Protein AF-0000000076750739 (afdb_homodimer)

Structure (mmCIF, N/CA/C/O backbone):
data_AF-0000000076750739-model_v1
#
loop_
_entity.id
_entity.type
_entity.pdbx_description
1 polymer 'Transcriptional regulator, TetR family'
#
loop_
_atom_site.group_PDB
_atom_site.id
_atom_site.type_symbol
_atom_site.label_atom_id
_atom_site.label_alt_id
_atom_site.label_comp_id
_atom_site.label_asym_id
_atom_site.label_entity_id
_atom_site.label_seq_id
_atom_site.pdbx_PDB_ins_code
_atom_site.Cartn_x
_atom_site.Cartn_y
_atom_site.Cartn_z
_atom_site.occupancy
_atom_site.B_iso_or_equiv
_atom_site.auth_seq_id
_atom_site.auth_comp_id
_atom_site.auth_asym_id
_atom_site.auth_atom_id
_atom_site.pdbx_PDB_model_num
ATOM 1 N N . MET A 1 1 ? -22.328 -43.344 -5.168 1 24.91 1 MET A N 1
ATOM 2 C CA . MET A 1 1 ? -21.188 -42.781 -4.43 1 24.91 1 MET A CA 1
ATOM 3 C C . MET A 1 1 ? -20.906 -41.344 -4.871 1 24.91 1 MET A C 1
ATOM 5 O O . MET A 1 1 ? -20.875 -41.062 -6.07 1 24.91 1 MET A O 1
ATOM 9 N N . ALA A 1 2 ? -21.406 -40.312 -4.336 1 34.69 2 ALA A N 1
ATOM 10 C CA . ALA A 1 2 ? -21.5 -39.062 -5.059 1 34.69 2 ALA A CA 1
ATOM 11 C C . ALA A 1 2 ? -20.156 -38.688 -5.66 1 34.69 2 ALA A C 1
ATOM 13 O O . ALA A 1 2 ? -19.109 -38.844 -5.02 1 34.69 2 ALA A O 1
ATOM 14 N N . ARG A 1 3 ? -19.938 -38.844 -6.922 1 34.31 3 ARG A N 1
ATOM 15 C CA . ARG A 1 3 ? -18.688 -38.625 -7.645 1 34.31 3 ARG A CA 1
ATOM 16 C C . ARG A 1 3 ? -17.922 -37.438 -7.051 1 34.31 3 ARG A C 1
ATOM 18 O O . ARG A 1 3 ? -18.5 -36.375 -6.812 1 34.31 3 ARG A O 1
ATOM 25 N N . TRP A 1 4 ? -17.047 -37.688 -6.215 1 34.38 4 TRP A N 1
ATOM 26 C CA . TRP A 1 4 ? -16.031 -36.812 -5.648 1 34.38 4 TRP A CA 1
ATOM 27 C C . TRP A 1 4 ? -15.805 -35.594 -6.555 1 34.38 4 TRP A C 1
ATOM 29 O O . TRP A 1 4 ? -15.406 -35.75 -7.711 1 34.38 4 TRP A O 1
ATOM 39 N N . GLN A 1 5 ? -16.672 -34.875 -7.055 1 44.75 5 GLN A N 1
ATOM 40 C CA . GLN A 1 5 ? -16.438 -33.781 -7.98 1 44.75 5 GLN A CA 1
ATOM 41 C C . GLN A 1 5 ? -15.484 -32.75 -7.387 1 44.75 5 GLN A C 1
ATOM 43 O O . GLN A 1 5 ? -15.82 -32.062 -6.406 1 44.75 5 GLN A O 1
ATOM 48 N N . PRO A 1 6 ? -14.133 -33 -7.203 1 53.78 6 PRO A N 1
ATOM 49 C CA . PRO A 1 6 ? -13.016 -32.438 -6.438 1 53.78 6 PRO A CA 1
ATOM 50 C C . PRO A 1 6 ? -13.133 -30.922 -6.254 1 53.78 6 PRO A C 1
ATOM 52 O O . PRO A 1 6 ? -12.984 -30.406 -5.137 1 53.78 6 PRO A O 1
ATOM 55 N N . ASP A 1 7 ? -12.664 -29.719 -7.16 1 78.75 7 ASP A N 1
ATOM 56 C CA . ASP A 1 7 ? -12.031 -28.422 -6.914 1 78.75 7 ASP A CA 1
ATOM 57 C C . ASP A 1 7 ? -13.07 -27.312 -6.824 1 78.75 7 ASP A C 1
ATOM 59 O O . ASP A 1 7 ? -13.258 -26.547 -7.781 1 78.75 7 ASP A O 1
ATOM 63 N N . ALA A 1 8 ? -14.172 -27.656 -5.949 1 90 8 ALA A N 1
ATOM 64 C CA . ALA A 1 8 ? -15.164 -26.625 -5.68 1 90 8 ALA A CA 1
ATOM 65 C C . ALA A 1 8 ? -14.539 -25.234 -5.762 1 90 8 ALA A C 1
ATOM 67 O O . ALA A 1 8 ? -15.141 -24.312 -6.312 1 90 8 ALA A O 1
ATOM 68 N N . HIS A 1 9 ? -13.5 -25.203 -5.277 1 89.88 9 HIS A N 1
ATOM 69 C CA . HIS A 1 9 ? -12.805 -23.922 -5.277 1 89.88 9 HIS A CA 1
ATOM 70 C C . HIS A 1 9 ? -12.562 -23.422 -6.699 1 89.88 9 HIS A C 1
ATOM 72 O O . HIS A 1 9 ? -12.906 -22.297 -7.027 1 89.88 9 HIS A O 1
ATOM 78 N N . ALA A 1 10 ? -12.078 -24.297 -7.48 1 88.94 10 ALA A N 1
ATOM 79 C CA . ALA A 1 10 ? -11.773 -23.938 -8.859 1 88.94 10 ALA A CA 1
ATOM 80 C C . ALA A 1 10 ? -13.047 -23.656 -9.656 1 88.94 10 ALA A C 1
ATOM 82 O O . ALA A 1 10 ? -13.086 -22.734 -10.469 1 88.94 10 ALA A O 1
ATOM 83 N N . ARG A 1 11 ? -14.023 -24.438 -9.375 1 92.81 11 ARG A N 1
ATOM 84 C CA . ARG A 1 11 ? -15.289 -24.25 -10.078 1 92.81 11 ARG A CA 1
ATOM 85 C C . ARG A 1 11 ? -15.914 -22.891 -9.734 1 92.81 11 ARG A C 1
ATOM 87 O O . ARG A 1 11 ? -16.469 -22.219 -10.602 1 92.81 11 ARG A O 1
ATOM 94 N N . LEU A 1 12 ? -15.852 -22.562 -8.477 1 94.75 12 LEU A N 1
ATOM 95 C CA . LEU A 1 12 ? -16.375 -21.281 -8.039 1 94.75 12 LEU A CA 1
ATOM 96 C C . LEU A 1 12 ? -15.586 -20.125 -8.656 1 94.75 12 LEU A C 1
ATOM 98 O O . LEU A 1 12 ? -16.172 -19.141 -9.094 1 94.75 12 LEU A O 1
ATOM 102 N N . GLU A 1 13 ? -14.305 -20.266 -8.711 1 92.38 13 GLU A N 1
ATOM 103 C CA . GLU A 1 13 ? -13.469 -19.234 -9.32 1 92.38 13 GLU A CA 1
ATOM 104 C C . GLU A 1 13 ? -13.797 -19.062 -10.797 1 92.38 13 GLU A C 1
ATOM 106 O O . GLU A 1 13 ? -13.969 -17.938 -11.273 1 92.38 13 GLU A O 1
ATOM 111 N N . ASP A 1 14 ? -13.922 -20.188 -11.492 1 92.5 14 ASP A N 1
ATOM 112 C CA . ASP A 1 14 ? -14.234 -20.156 -12.914 1 92.5 14 ASP A CA 1
ATOM 113 C C . ASP A 1 14 ? -15.594 -19.5 -13.164 1 92.5 14 ASP A C 1
ATOM 115 O O . ASP A 1 14 ? -15.727 -18.641 -14.031 1 92.5 14 ASP A O 1
ATOM 119 N N . ALA A 1 15 ? -16.547 -19.891 -12.406 1 96.25 15 ALA A N 1
ATOM 120 C CA . ALA A 1 15 ? -17.891 -19.344 -12.516 1 96.25 15 ALA A CA 1
ATOM 121 C C . ALA A 1 15 ? -17.891 -17.844 -12.266 1 96.25 15 ALA A C 1
ATOM 123 O O . ALA A 1 15 ? -18.5 -17.078 -13.008 1 96.25 15 ALA A O 1
ATOM 124 N N . ALA A 1 16 ? -17.188 -17.438 -11.234 1 96.25 16 ALA A N 1
ATOM 125 C CA . ALA A 1 16 ? -17.094 -16.016 -10.883 1 96.25 16 ALA A CA 1
ATOM 126 C C . ALA A 1 16 ? -16.469 -15.211 -12.008 1 96.25 16 ALA A C 1
ATOM 128 O O . ALA A 1 16 ? -17.016 -14.195 -12.438 1 96.25 16 ALA A O 1
ATOM 129 N N . LEU A 1 17 ? -15.352 -15.703 -12.469 1 95.12 17 LEU A N 1
ATOM 130 C CA . LEU A 1 17 ? -14.633 -14.992 -13.523 1 95.12 17 LEU A CA 1
ATOM 131 C C . LEU A 1 17 ? -15.5 -14.859 -14.773 1 95.12 17 LEU A C 1
ATOM 133 O O . LEU A 1 17 ? -15.531 -13.789 -15.398 1 95.12 17 LEU A O 1
ATOM 137 N N . GLU A 1 18 ? -16.188 -15.898 -15.109 1 95.38 18 GLU A N 1
ATOM 138 C CA . GLU A 1 18 ? -17.078 -15.875 -16.266 1 95.38 18 GLU A CA 1
ATOM 139 C C . GLU A 1 18 ? -18.203 -14.867 -16.078 1 95.38 18 GLU A C 1
ATOM 141 O O . GLU A 1 18 ? -18.453 -14.031 -16.953 1 95.38 18 GLU A O 1
ATOM 146 N N . LEU A 1 19 ? -18.828 -14.891 -15.008 1 97.56 19 LEU A N 1
ATOM 147 C CA . LEU A 1 19 ? -19.953 -14.008 -14.727 1 97.56 19 LEU A CA 1
ATOM 148 C C . LEU A 1 19 ? -19.5 -12.555 -14.641 1 97.56 19 LEU A C 1
ATOM 150 O O . LEU A 1 19 ? -20.156 -11.656 -15.172 1 97.56 19 LEU A O 1
ATOM 154 N N . PHE A 1 20 ? -18.375 -12.344 -13.938 1 96.75 20 PHE A N 1
ATOM 155 C CA . PHE A 1 20 ? -17.859 -10.992 -13.836 1 96.75 20 PHE A CA 1
ATOM 156 C C . PHE A 1 20 ? -17.5 -10.438 -15.211 1 96.75 20 PHE A C 1
ATOM 158 O O . PHE A 1 20 ? -17.719 -9.25 -15.484 1 96.75 20 PHE A O 1
ATOM 165 N N . ALA A 1 21 ? -16.938 -11.273 -16.016 1 94.38 21 ALA A N 1
ATOM 166 C CA . ALA A 1 21 ? -16.562 -10.844 -17.359 1 94.38 21 ALA A CA 1
ATOM 167 C C . ALA A 1 21 ? -17.797 -10.492 -18.188 1 94.38 21 ALA A C 1
ATOM 169 O O . ALA A 1 21 ? -17.766 -9.547 -18.984 1 94.38 21 ALA A O 1
ATOM 170 N N . GLU A 1 22 ? -18.875 -11.156 -17.938 1 95.56 22 GLU A N 1
ATOM 171 C CA . GLU A 1 22 ? -20.109 -11 -18.703 1 95.56 22 GLU A CA 1
ATOM 172 C C . GLU A 1 22 ? -20.906 -9.797 -18.203 1 95.56 22 GLU A C 1
ATOM 174 O O . GLU A 1 22 ? -21.422 -9.016 -19.016 1 95.56 22 GLU A O 1
ATOM 179 N N . ARG A 1 23 ? -20.969 -9.602 -16.891 1 96.56 23 ARG A N 1
ATOM 180 C CA . ARG A 1 23 ? -21.984 -8.695 -16.344 1 96.56 23 ARG A CA 1
ATOM 181 C C . ARG A 1 23 ? -21.344 -7.605 -15.492 1 96.56 23 ARG A C 1
ATOM 183 O O . ARG A 1 23 ? -22.016 -6.656 -15.086 1 96.56 23 ARG A O 1
ATOM 190 N N . GLY A 1 24 ? -20.062 -7.773 -15.312 1 94.69 24 GLY A N 1
ATOM 191 C CA . GLY A 1 24 ? -19.406 -6.863 -14.391 1 94.69 24 GLY A CA 1
ATOM 192 C C . GLY A 1 24 ? -19.422 -7.352 -12.953 1 94.69 24 GLY A C 1
ATOM 193 O O . GLY A 1 24 ? -20.328 -8.086 -12.555 1 94.69 24 GLY A O 1
ATOM 194 N N . PHE A 1 25 ? -18.5 -7.023 -12.188 1 94.75 25 PHE A N 1
ATOM 195 C CA . PHE A 1 25 ? -18.312 -7.48 -10.812 1 94.75 25 PHE A CA 1
ATOM 196 C C . PHE A 1 25 ? -19.516 -7.113 -9.953 1 94.75 25 PHE A C 1
ATOM 198 O O . PHE A 1 25 ? -20.047 -7.961 -9.227 1 94.75 25 PHE A O 1
ATOM 205 N N . ASP A 1 26 ? -19.969 -5.871 -10.078 1 94.75 26 ASP A N 1
ATOM 206 C CA . ASP A 1 26 ? -21 -5.336 -9.18 1 94.75 26 ASP A CA 1
ATOM 207 C C . ASP A 1 26 ? -22.344 -5.996 -9.438 1 94.75 26 ASP A C 1
ATOM 209 O O . ASP A 1 26 ? -23.156 -6.152 -8.523 1 94.75 26 ASP A O 1
ATOM 213 N N . ALA A 1 27 ? -22.562 -6.469 -10.508 1 96 27 ALA A N 1
ATOM 214 C CA . ALA A 1 27 ? -23.875 -6.934 -10.922 1 96 27 ALA A CA 1
ATOM 215 C C . ALA A 1 27 ? -24.078 -8.406 -10.586 1 96 27 ALA A C 1
ATOM 217 O O . ALA A 1 27 ? -25.156 -8.961 -10.781 1 96 27 ALA A O 1
ATOM 218 N N . VAL A 1 28 ? -23.062 -9.055 -10.164 1 97.5 28 VAL A N 1
ATOM 219 C CA . VAL A 1 28 ? -23.109 -10.5 -9.938 1 97.5 28 VAL A CA 1
ATOM 220 C C . VAL A 1 28 ? -23.125 -10.781 -8.438 1 97.5 28 VAL A C 1
ATOM 222 O O . VAL A 1 28 ? -22.375 -10.164 -7.672 1 97.5 28 VAL A O 1
ATOM 225 N N . SER A 1 29 ? -23.984 -11.664 -8 1 97.75 29 SER A N 1
ATOM 226 C CA . SER A 1 29 ? -24.047 -12.039 -6.594 1 97.75 29 SER A CA 1
ATOM 227 C C . SER A 1 29 ? -23.344 -13.359 -6.336 1 97.75 29 SER A C 1
ATOM 229 O O . SER A 1 29 ? -23.047 -14.109 -7.273 1 97.75 29 SER A O 1
ATOM 231 N N . THR A 1 30 ? -23.078 -13.617 -5.051 1 97.75 30 THR A N 1
ATOM 232 C CA . THR A 1 30 ? -22.453 -14.875 -4.664 1 97.75 30 THR A CA 1
ATOM 233 C C . THR A 1 30 ? -23.391 -16.047 -4.941 1 97.75 30 THR A C 1
ATOM 235 O O . THR A 1 30 ? -22.922 -17.141 -5.281 1 97.75 30 THR A O 1
ATOM 238 N N . ALA A 1 31 ? -24.672 -15.812 -4.812 1 97.88 31 ALA A N 1
ATOM 239 C CA . ALA A 1 31 ? -25.656 -16.859 -5.117 1 97.88 31 ALA A CA 1
ATOM 240 C C . ALA A 1 31 ? -25.594 -17.234 -6.594 1 97.88 31 ALA A C 1
ATOM 242 O O . ALA A 1 31 ? -25.641 -18.422 -6.93 1 97.88 31 ALA A O 1
ATOM 243 N N . GLU A 1 32 ? -25.484 -16.281 -7.441 1 98.38 32 GLU A N 1
ATOM 244 C CA . GLU A 1 32 ? -25.391 -16.531 -8.875 1 98.38 32 GLU A CA 1
ATOM 245 C C . GLU A 1 32 ? -24.109 -17.281 -9.234 1 98.38 32 GLU A C 1
ATOM 247 O O . GLU A 1 32 ? -24.109 -18.156 -10.094 1 98.38 32 GLU A O 1
ATOM 252 N N . ILE A 1 33 ? -22.984 -16.891 -8.586 1 98.25 33 ILE A N 1
ATOM 253 C CA . ILE A 1 33 ? -21.703 -17.562 -8.805 1 98.25 33 ILE A CA 1
ATOM 254 C C . ILE A 1 33 ? -21.844 -19.047 -8.422 1 98.25 33 ILE A C 1
ATOM 256 O O . ILE A 1 33 ? -21.438 -19.922 -9.18 1 98.25 33 ILE A O 1
ATOM 260 N N . ALA A 1 34 ? -22.422 -19.25 -7.227 1 98 34 ALA A N 1
ATOM 261 C CA . ALA A 1 34 ? -22.594 -20.609 -6.742 1 98 34 ALA A CA 1
ATOM 262 C C . ALA A 1 34 ? -23.469 -21.422 -7.691 1 98 34 ALA A C 1
ATOM 264 O O . ALA A 1 34 ? -23.125 -22.562 -8.039 1 98 34 ALA A O 1
ATOM 265 N N . ALA A 1 35 ? -24.547 -20.844 -8.141 1 98.06 35 ALA A N 1
ATOM 266 C CA . ALA A 1 35 ? -25.453 -21.531 -9.055 1 98.06 35 ALA A CA 1
ATOM 267 C C . ALA A 1 35 ? -24.766 -21.891 -10.359 1 98.06 35 ALA A C 1
ATOM 269 O O . ALA A 1 35 ? -24.906 -23.016 -10.852 1 98.06 35 ALA A O 1
ATOM 270 N N . ARG A 1 36 ? -24.016 -21 -10.914 1 97.38 36 ARG A N 1
ATOM 271 C CA . ARG A 1 36 ? -23.281 -21.25 -12.148 1 97.38 36 ARG A CA 1
ATOM 272 C C . ARG A 1 36 ? -22.297 -22.391 -11.969 1 97.38 36 ARG A C 1
ATOM 274 O O . ARG A 1 36 ? -22.047 -23.156 -12.914 1 97.38 36 ARG A O 1
ATOM 281 N N . ALA A 1 37 ? -21.719 -22.516 -10.797 1 96.69 37 ALA A N 1
ATOM 282 C CA . ALA A 1 37 ? -20.75 -23.562 -10.484 1 96.69 37 ALA A CA 1
ATOM 283 C C . ALA A 1 37 ? -21.438 -24.875 -10.117 1 96.69 37 ALA A C 1
ATOM 285 O O . ALA A 1 37 ? -20.781 -25.875 -9.875 1 96.69 37 ALA A O 1
ATOM 286 N N . GLY A 1 38 ? -22.766 -24.859 -10.078 1 96.88 38 GLY A N 1
ATOM 287 C CA . GLY A 1 38 ? -23.516 -26.047 -9.672 1 96.88 38 GLY A CA 1
ATOM 288 C C . GLY A 1 38 ? -23.422 -26.328 -8.18 1 96.88 38 GLY A C 1
ATOM 289 O O . GLY A 1 38 ? -23.422 -27.484 -7.766 1 96.88 38 GLY A O 1
ATOM 290 N N . LEU A 1 39 ? -23.188 -25.297 -7.461 1 97.25 39 LEU A N 1
ATOM 291 C CA . LEU A 1 39 ? -23 -25.406 -6.016 1 97.25 39 LEU A CA 1
ATOM 292 C C . LEU A 1 39 ? -23.984 -24.5 -5.277 1 97.25 39 LEU A C 1
ATOM 294 O O . LEU A 1 39 ? -24.781 -23.797 -5.902 1 97.25 39 LEU A O 1
ATOM 298 N N . THR A 1 40 ? -23.938 -24.547 -3.957 1 96.25 40 THR A N 1
ATOM 299 C CA . THR A 1 40 ? -24.812 -23.719 -3.125 1 96.25 40 THR A CA 1
ATOM 300 C C . THR A 1 40 ? -24.062 -22.469 -2.641 1 96.25 40 THR A C 1
ATOM 302 O O . THR A 1 40 ? -22.844 -22.438 -2.662 1 96.25 40 THR A O 1
ATOM 305 N N . LYS A 1 41 ? -24.844 -21.516 -2.209 1 96.69 41 LYS A N 1
ATOM 306 C CA . LYS A 1 41 ? -24.266 -20.312 -1.603 1 96.69 41 LYS A CA 1
ATOM 307 C C . LYS A 1 41 ? -23.469 -20.672 -0.345 1 96.69 41 LYS A C 1
ATOM 309 O O . LYS A 1 41 ? -22.438 -20.062 -0.07 1 96.69 41 LYS A O 1
ATOM 314 N N . ALA A 1 42 ? -23.969 -21.656 0.313 1 96.12 42 ALA A N 1
ATOM 315 C CA . ALA A 1 42 ? -23.266 -22.109 1.511 1 96.12 42 ALA A CA 1
ATOM 316 C C . ALA A 1 42 ? -21.891 -22.656 1.163 1 96.12 42 ALA A C 1
ATOM 318 O O . ALA A 1 42 ? -20.906 -22.406 1.871 1 96.12 42 ALA A O 1
ATOM 319 N N . THR A 1 43 ? -21.828 -23.391 0.091 1 95.5 43 THR A N 1
ATOM 320 C CA . THR A 1 43 ? -20.547 -23.922 -0.366 1 95.5 43 THR A CA 1
ATOM 321 C C . THR A 1 43 ? -19.594 -22.781 -0.755 1 95.5 43 THR A C 1
ATOM 323 O O . THR A 1 43 ? -18.406 -22.844 -0.478 1 95.5 43 THR A O 1
ATOM 326 N N . PHE A 1 44 ? -20.203 -21.688 -1.423 1 96.62 44 PHE A N 1
ATOM 327 C CA . PHE A 1 44 ? -19.391 -20.531 -1.752 1 96.62 44 PHE A CA 1
ATOM 328 C C . PHE A 1 44 ? -18.688 -20 -0.511 1 96.62 44 PHE A C 1
ATOM 330 O O . PHE A 1 44 ? -17.469 -19.812 -0.511 1 96.62 44 PHE A O 1
ATOM 337 N N . PHE A 1 45 ? -19.359 -19.859 0.583 1 96.12 45 PHE A N 1
ATOM 338 C CA . PHE A 1 45 ? -18.828 -19.188 1.769 1 96.12 45 PHE A CA 1
ATOM 339 C C . PHE A 1 45 ? -17.953 -20.125 2.58 1 96.12 45 PHE A C 1
ATOM 341 O O . PHE A 1 45 ? -17.203 -19.688 3.461 1 96.12 45 PHE A O 1
ATOM 348 N N . ARG A 1 46 ? -18 -21.406 2.322 1 95.06 46 ARG A N 1
ATOM 349 C CA . ARG A 1 46 ? -17.047 -22.344 2.893 1 95.06 46 ARG A CA 1
ATOM 350 C C . ARG A 1 46 ? -15.648 -22.125 2.316 1 95.06 46 ARG A C 1
ATOM 352 O O . ARG A 1 46 ? -14.648 -22.375 2.99 1 95.06 46 ARG A O 1
ATOM 359 N N . HIS A 1 47 ? -15.648 -21.578 1.079 1 92.81 47 HIS A N 1
ATOM 360 C CA . HIS A 1 47 ? -14.375 -21.453 0.38 1 92.81 47 HIS A CA 1
ATOM 361 C C . HIS A 1 47 ? -13.891 -20 0.356 1 92.81 47 HIS A C 1
ATOM 363 O O . HIS A 1 47 ? -12.688 -19.75 0.322 1 92.81 47 HIS A O 1
ATOM 369 N N . PHE A 1 48 ? -14.867 -19.094 0.299 1 94.5 48 PHE A N 1
ATOM 370 C CA . PHE A 1 48 ? -14.516 -17.672 0.223 1 94.5 48 PHE A CA 1
ATOM 371 C C . PHE A 1 48 ? -15.289 -16.875 1.262 1 94.5 48 PHE A C 1
ATOM 373 O O . PHE A 1 48 ? -16.516 -16.938 1.317 1 94.5 48 PHE A O 1
ATOM 380 N N . PRO A 1 49 ? -14.547 -16.062 2.059 1 92.75 49 PRO A N 1
ATOM 381 C CA . PRO A 1 49 ? -15.227 -15.289 3.1 1 92.75 49 PRO A CA 1
ATOM 382 C C . PRO A 1 49 ? -16.109 -14.195 2.527 1 92.75 49 PRO A C 1
ATOM 384 O O . PRO A 1 49 ? -17.047 -13.734 3.201 1 92.75 49 PRO A O 1
ATOM 387 N N . ASP A 1 50 ? -15.773 -13.695 1.298 1 94.38 50 ASP A N 1
ATOM 388 C CA . ASP A 1 50 ? -16.594 -12.711 0.606 1 94.38 50 ASP A CA 1
ATOM 389 C C . ASP A 1 50 ? -16.359 -12.758 -0.901 1 94.38 50 ASP A C 1
ATOM 391 O O . ASP A 1 50 ? -15.508 -13.516 -1.379 1 94.38 50 ASP A O 1
ATOM 395 N N . LYS A 1 51 ? -17.141 -12.023 -1.612 1 95 51 LYS A N 1
ATOM 396 C CA . LYS A 1 51 ? -17.203 -12.094 -3.07 1 95 51 LYS A CA 1
ATOM 397 C C . LYS A 1 51 ? -15.875 -11.711 -3.697 1 95 51 LYS A C 1
ATOM 399 O O . LYS A 1 51 ? -15.359 -12.438 -4.555 1 95 51 LYS A O 1
ATOM 404 N N . PRO A 1 52 ? -15.109 -10.688 -3.248 1 94.25 52 PRO A N 1
ATOM 405 C CA . PRO A 1 52 ? -13.859 -10.312 -3.9 1 94.25 52 PRO A CA 1
ATOM 406 C C . PRO A 1 52 ? -12.781 -11.391 -3.785 1 94.25 52 PRO A C 1
ATOM 408 O O . PRO A 1 52 ? -11.922 -11.508 -4.66 1 94.25 52 PRO A O 1
ATOM 411 N N . GLU A 1 53 ? -12.875 -12.188 -2.812 1 94.25 53 GLU A N 1
ATOM 412 C CA . GLU A 1 53 ? -11.789 -13.117 -2.504 1 94.25 53 GLU A CA 1
ATOM 413 C C . GLU A 1 53 ? -11.68 -14.211 -3.566 1 94.25 53 GLU A C 1
ATOM 415 O O . GLU A 1 53 ? -10.656 -14.891 -3.662 1 94.25 53 GLU A O 1
ATOM 420 N N . VAL A 1 54 ? -12.695 -14.328 -4.336 1 92.62 54 VAL A N 1
ATOM 421 C CA . VAL A 1 54 ? -12.648 -15.32 -5.41 1 92.62 54 VAL A CA 1
ATOM 422 C C . VAL A 1 54 ? -11.562 -14.93 -6.418 1 92.62 54 VAL A C 1
ATOM 424 O O . VAL A 1 54 ? -11.016 -15.797 -7.109 1 92.62 54 VAL A O 1
ATOM 427 N N . LEU A 1 55 ? -11.25 -13.641 -6.496 1 93 55 LEU A N 1
ATOM 428 C CA . LEU A 1 55 ? -10.289 -13.141 -7.473 1 93 55 LEU A CA 1
ATOM 429 C C . LEU A 1 55 ? -8.891 -13.078 -6.871 1 93 55 LEU A C 1
ATOM 431 O O . LEU A 1 55 ? -7.922 -12.758 -7.566 1 93 55 LEU A O 1
ATOM 435 N N . PHE A 1 56 ? -8.703 -13.258 -5.629 1 91.31 56 PHE A N 1
ATOM 436 C CA . PHE A 1 56 ? -7.422 -13.086 -4.953 1 91.31 56 PHE A CA 1
ATOM 437 C C . PHE A 1 56 ? -6.977 -14.391 -4.297 1 91.31 56 PHE A C 1
ATOM 439 O O . PHE A 1 56 ? -6.281 -14.375 -3.281 1 91.31 56 PHE A O 1
ATOM 446 N N . TRP A 1 57 ? -7.184 -15.367 -4.914 1 73.81 57 TRP A N 1
ATOM 447 C CA . TRP A 1 57 ? -6.797 -16.672 -4.371 1 73.81 57 TRP A CA 1
ATOM 448 C C . TRP A 1 57 ? -5.281 -16.766 -4.238 1 73.81 57 TRP A C 1
ATOM 450 O O . TRP A 1 57 ? -4.539 -16.062 -4.922 1 73.81 57 TRP A O 1
ATOM 460 N N . GLY A 1 58 ? -4.809 -17.422 -3.174 1 79.5 58 GLY A N 1
ATOM 461 C CA . GLY A 1 58 ? -3.414 -17.828 -3.072 1 79.5 58 GLY A CA 1
ATOM 462 C C . GLY A 1 58 ? -2.566 -16.844 -2.281 1 79.5 58 GLY A C 1
ATOM 463 O O . GLY A 1 58 ? -1.348 -17 -2.189 1 79.5 58 GLY A O 1
ATOM 464 N N . GLN A 1 59 ? -3.188 -15.93 -1.69 1 85.06 59 GLN A N 1
ATOM 465 C CA . GLN A 1 59 ? -2.406 -14.953 -0.937 1 85.06 59 GLN A CA 1
ATOM 466 C C . GLN A 1 59 ? -1.653 -15.625 0.211 1 85.06 59 GLN A C 1
ATOM 468 O O . GLN A 1 59 ? -0.463 -15.375 0.408 1 85.06 59 GLN A O 1
ATOM 473 N N . ASP A 1 60 ? -2.369 -16.453 0.917 1 87.75 60 ASP A N 1
ATOM 474 C CA . ASP A 1 60 ? -1.735 -17.141 2.037 1 87.75 60 ASP A CA 1
ATOM 475 C C . ASP A 1 60 ? -0.617 -18.062 1.553 1 87.75 60 ASP A C 1
ATOM 477 O O . ASP A 1 60 ? 0.422 -18.188 2.205 1 87.75 60 ASP A O 1
ATOM 481 N N . LEU A 1 61 ? -0.896 -18.672 0.463 1 90.75 61 LEU A N 1
ATOM 482 C CA . LEU A 1 61 ? 0.118 -19.531 -0.125 1 90.75 61 LEU A CA 1
ATOM 483 C C . LEU A 1 61 ? 1.346 -18.734 -0.543 1 90.75 61 LEU A C 1
ATOM 485 O O . LEU A 1 61 ? 2.479 -19.141 -0.276 1 90.75 61 LEU A O 1
ATOM 489 N N . LEU A 1 62 ? 1.128 -17.609 -1.173 1 94.75 62 LEU A N 1
ATOM 490 C CA . LEU A 1 62 ? 2.24 -16.75 -1.57 1 94.75 62 LEU A CA 1
ATOM 491 C C . LEU A 1 62 ? 3.008 -16.266 -0.349 1 94.75 62 LEU A C 1
ATOM 493 O O . LEU A 1 62 ? 4.238 -16.328 -0.317 1 94.75 62 LEU A O 1
ATOM 497 N N . ALA A 1 63 ? 2.305 -15.867 0.666 1 96.38 63 ALA A N 1
ATOM 498 C CA . ALA A 1 63 ? 2.938 -15.375 1.887 1 96.38 63 ALA A CA 1
ATOM 499 C C . ALA A 1 63 ? 3.814 -16.453 2.521 1 96.38 63 ALA A C 1
ATOM 501 O O . ALA A 1 63 ? 4.965 -16.188 2.887 1 96.38 63 ALA A O 1
ATOM 502 N N . ALA A 1 64 ? 3.275 -17.641 2.625 1 96.31 64 ALA A N 1
ATOM 503 C CA . ALA A 1 64 ? 4.031 -18.75 3.199 1 96.31 64 ALA A CA 1
ATOM 504 C C . ALA A 1 64 ? 5.262 -19.062 2.352 1 96.31 64 ALA A C 1
ATOM 506 O O . ALA A 1 64 ? 6.344 -19.312 2.887 1 96.31 64 ALA A O 1
ATOM 507 N N . THR A 1 65 ? 5.055 -19.062 1.073 1 96.69 65 THR A N 1
ATOM 508 C CA . THR A 1 65 ? 6.145 -19.328 0.143 1 96.69 65 THR A CA 1
ATOM 509 C C . THR A 1 65 ? 7.262 -18.297 0.306 1 96.69 65 THR A C 1
ATOM 511 O O . THR A 1 65 ? 8.438 -18.656 0.366 1 96.69 65 THR A O 1
ATOM 514 N N . PHE A 1 66 ? 6.895 -17.031 0.413 1 97.88 66 PHE A N 1
ATOM 515 C CA . PHE A 1 66 ? 7.871 -15.961 0.568 1 97.88 66 PHE A CA 1
ATOM 516 C C . PHE A 1 66 ? 8.633 -16.109 1.878 1 97.88 66 PHE A C 1
ATOM 518 O O . PHE A 1 66 ? 9.867 -16.016 1.898 1 97.88 66 PHE A O 1
ATOM 525 N N . ARG A 1 67 ? 7.906 -16.391 2.938 1 98 67 ARG A N 1
ATOM 526 C CA . ARG A 1 67 ? 8.539 -16.562 4.238 1 98 67 ARG A CA 1
ATOM 527 C C . ARG A 1 67 ? 9.57 -17.703 4.203 1 98 67 ARG A C 1
ATOM 529 O O . ARG A 1 67 ? 10.703 -17.531 4.652 1 98 67 ARG A O 1
ATOM 536 N N . HIS A 1 68 ? 9.164 -18.812 3.646 1 97.88 68 HIS A N 1
ATOM 537 C CA . HIS A 1 68 ? 10.023 -19.984 3.613 1 97.88 68 HIS A CA 1
ATOM 538 C C . HIS A 1 68 ? 11.242 -19.75 2.729 1 97.88 68 HIS A C 1
ATOM 540 O O . HIS A 1 68 ? 12.359 -20.094 3.109 1 97.88 68 HIS A O 1
ATOM 546 N N . ALA A 1 69 ? 11.039 -19.188 1.569 1 98.12 69 ALA A N 1
ATOM 547 C CA . ALA A 1 69 ? 12.133 -18.969 0.624 1 98.12 69 ALA A CA 1
ATOM 548 C C . ALA A 1 69 ? 13.18 -18.031 1.207 1 98.12 69 ALA A C 1
ATOM 550 O O . ALA A 1 69 ? 14.383 -18.25 1.038 1 98.12 69 ALA A O 1
ATOM 551 N N . ILE A 1 70 ? 12.742 -17 1.888 1 98.38 70 ILE A N 1
ATOM 552 C CA . ILE A 1 70 ? 13.68 -16.062 2.486 1 98.38 70 ILE A CA 1
ATOM 553 C C . ILE A 1 70 ? 14.406 -16.719 3.654 1 98.38 70 ILE A C 1
ATOM 555 O O . ILE A 1 70 ? 15.625 -16.578 3.787 1 98.38 70 ILE A O 1
ATOM 559 N N . ALA A 1 71 ? 13.641 -17.438 4.473 1 98.06 71 ALA A N 1
ATOM 560 C CA . ALA A 1 71 ? 14.242 -18.125 5.617 1 98.06 71 ALA A CA 1
ATOM 561 C C . ALA A 1 71 ? 15.297 -19.125 5.164 1 98.06 71 ALA A C 1
ATOM 563 O O . ALA A 1 71 ? 16.328 -19.281 5.816 1 98.06 71 ALA A O 1
ATOM 564 N N . ASP A 1 72 ? 15.086 -19.75 4.027 1 97.44 72 ASP A N 1
ATOM 565 C CA . ASP A 1 72 ? 15.938 -20.828 3.545 1 97.44 72 ASP A CA 1
ATOM 566 C C . ASP A 1 72 ? 17.062 -20.297 2.668 1 97.44 72 ASP A C 1
ATOM 568 O O . ASP A 1 72 ? 17.89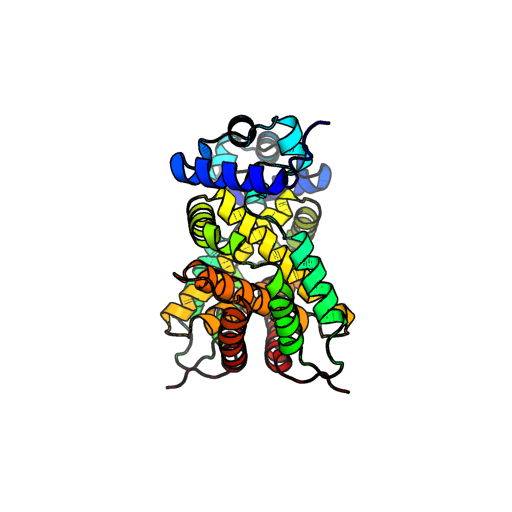1 -21.062 2.156 1 97.44 72 ASP A O 1
ATOM 572 N N . GLY A 1 73 ? 17.078 -19.016 2.4 1 96.38 73 GLY A N 1
ATOM 573 C CA . GLY A 1 73 ? 18.062 -18.422 1.512 1 96.38 73 GLY A CA 1
ATOM 574 C C . GLY A 1 73 ? 19.484 -18.562 2.02 1 96.38 73 GLY A C 1
ATOM 575 O O . GLY A 1 73 ? 19.703 -18.797 3.209 1 96.38 73 GLY A O 1
ATOM 576 N N . ALA A 1 74 ? 20.438 -18.391 1.114 1 95.81 74 ALA A N 1
ATOM 577 C CA . ALA A 1 74 ? 21.844 -18.469 1.459 1 95.81 74 ALA A CA 1
ATOM 578 C C . ALA A 1 74 ? 22.219 -17.406 2.486 1 95.81 74 ALA A C 1
ATOM 580 O O . ALA A 1 74 ? 21.703 -16.281 2.445 1 95.81 74 ALA A O 1
ATOM 581 N N . ALA A 1 75 ? 23.156 -17.672 3.402 1 93.06 75 ALA A N 1
ATOM 582 C CA . ALA A 1 75 ? 23.562 -16.781 4.488 1 93.06 75 ALA A CA 1
ATOM 583 C C . ALA A 1 75 ? 24.203 -15.508 3.945 1 93.06 75 ALA A C 1
ATOM 585 O O . ALA A 1 75 ? 24.078 -14.445 4.551 1 93.06 75 ALA A O 1
ATOM 586 N N . ASP A 1 76 ? 24.75 -15.625 2.764 1 94 76 ASP A N 1
ATOM 587 C CA . ASP A 1 76 ? 25.484 -14.477 2.232 1 94 76 ASP A CA 1
ATOM 588 C C . ASP A 1 76 ? 24.672 -13.766 1.147 1 94 76 ASP A C 1
ATOM 590 O O . ASP A 1 76 ? 25.188 -12.867 0.473 1 94 76 ASP A O 1
ATOM 594 N N . ALA A 1 77 ? 23.453 -14.156 1.045 1 96.75 77 ALA A N 1
ATOM 595 C CA . ALA A 1 77 ? 22.594 -13.523 0.042 1 96.75 77 ALA A CA 1
ATOM 596 C C . ALA A 1 77 ? 22.234 -12.102 0.451 1 96.75 77 ALA A C 1
ATOM 598 O O . ALA A 1 77 ? 21.969 -11.828 1.626 1 96.75 77 ALA A O 1
ATOM 599 N N . SER A 1 78 ? 22.25 -11.188 -0.51 1 96.81 78 SER A N 1
ATOM 600 C CA . SER A 1 78 ? 21.75 -9.836 -0.264 1 96.81 78 SER A CA 1
ATOM 601 C C . SER A 1 78 ? 20.234 -9.836 -0.074 1 96.81 78 SER A C 1
ATOM 603 O O . SER A 1 78 ? 19.562 -10.781 -0.463 1 96.81 78 SER A O 1
ATOM 605 N N . PRO A 1 79 ? 19.688 -8.789 0.475 1 97.5 79 PRO A N 1
ATOM 606 C CA . PRO A 1 79 ? 18.234 -8.688 0.637 1 97.5 79 PRO A CA 1
ATOM 607 C C . PRO A 1 79 ? 17.484 -8.828 -0.686 1 97.5 79 PRO A C 1
ATOM 609 O O . PRO A 1 79 ? 16.469 -9.516 -0.752 1 97.5 79 PRO A O 1
ATOM 612 N N . LEU A 1 80 ? 18 -8.258 -1.718 1 96.88 80 LEU A N 1
ATOM 613 C CA . LEU A 1 80 ? 17.312 -8.344 -3.004 1 96.88 80 LEU A CA 1
ATOM 614 C C . LEU A 1 80 ? 17.406 -9.75 -3.572 1 96.88 80 LEU A C 1
ATOM 616 O O . LEU A 1 80 ? 16.469 -10.227 -4.223 1 96.88 80 LEU A O 1
ATOM 620 N N . GLN A 1 81 ? 18.5 -10.398 -3.342 1 97 81 GLN A N 1
ATOM 621 C CA . GLN A 1 81 ? 18.625 -11.781 -3.775 1 97 81 GLN A CA 1
ATOM 622 C C . GLN A 1 81 ? 17.625 -12.672 -3.029 1 97 81 GLN A C 1
ATOM 624 O O . GLN A 1 81 ? 17.062 -13.602 -3.607 1 97 81 GLN A O 1
ATOM 629 N N . LEU A 1 82 ? 17.438 -12.406 -1.784 1 97.75 82 LEU A N 1
ATOM 630 C CA . LEU A 1 82 ? 16.484 -13.172 -0.981 1 97.75 82 LEU A CA 1
ATOM 631 C C . LEU A 1 82 ? 15.062 -12.969 -1.484 1 97.75 82 LEU A C 1
ATOM 633 O O . LEU A 1 82 ? 14.305 -13.938 -1.625 1 97.75 82 LEU A O 1
ATOM 637 N N . VAL A 1 83 ? 14.703 -11.758 -1.779 1 97.94 83 VAL A N 1
ATOM 638 C CA . VAL A 1 83 ? 13.344 -11.5 -2.248 1 97.94 83 VAL A CA 1
ATOM 639 C C . VAL A 1 83 ? 13.172 -12.055 -3.662 1 97.94 83 VAL A C 1
ATOM 641 O O . VAL A 1 83 ? 12.086 -12.516 -4.027 1 97.94 83 VAL A O 1
ATOM 644 N N . ARG A 1 84 ? 14.227 -11.969 -4.422 1 97.56 84 ARG A N 1
ATOM 645 C CA . ARG A 1 84 ? 14.195 -12.609 -5.73 1 97.56 84 ARG A CA 1
ATOM 646 C C . ARG A 1 84 ? 13.875 -14.102 -5.605 1 97.56 84 ARG A C 1
ATOM 648 O O . ARG A 1 84 ? 12.992 -14.609 -6.293 1 97.56 84 ARG A O 1
ATOM 655 N N . ALA A 1 85 ? 14.578 -14.758 -4.773 1 97.38 85 ALA A N 1
ATOM 656 C CA . ALA A 1 85 ? 14.352 -16.188 -4.547 1 97.38 85 ALA A CA 1
ATOM 657 C C . ALA A 1 85 ? 12.914 -16.438 -4.094 1 97.38 85 ALA A C 1
ATOM 659 O O . ALA A 1 85 ? 12.297 -17.422 -4.504 1 97.38 85 ALA A O 1
ATOM 660 N N . ALA A 1 86 ? 12.398 -15.578 -3.279 1 97.88 86 ALA A N 1
ATOM 661 C CA . ALA A 1 86 ? 11.031 -15.711 -2.779 1 97.88 86 ALA A CA 1
ATOM 662 C C . ALA A 1 86 ? 10.023 -15.617 -3.918 1 97.88 86 ALA A C 1
ATOM 664 O O . ALA A 1 86 ? 9.148 -16.484 -4.055 1 97.88 86 ALA A O 1
ATOM 665 N N . VAL A 1 87 ? 10.164 -14.609 -4.738 1 97.56 87 VAL A N 1
ATOM 666 C CA . VAL A 1 87 ? 9.234 -14.406 -5.844 1 97.56 87 VAL A CA 1
ATOM 667 C C . VAL A 1 87 ? 9.344 -15.562 -6.832 1 97.56 87 VAL A C 1
ATOM 669 O O . VAL A 1 87 ? 8.328 -16.062 -7.328 1 97.56 87 VAL A O 1
ATOM 672 N N . LEU A 1 88 ? 10.555 -16.062 -7.074 1 97.38 88 LEU A N 1
ATOM 673 C CA . LEU A 1 88 ? 10.758 -17.172 -7.996 1 97.38 88 LEU A CA 1
ATOM 674 C C . LEU A 1 88 ? 10.188 -18.469 -7.43 1 97.38 88 LEU A C 1
ATOM 676 O O . LEU A 1 88 ? 9.695 -19.312 -8.18 1 97.38 88 LEU A O 1
ATOM 680 N N . ALA A 1 89 ? 10.188 -18.594 -6.16 1 96.69 89 ALA A N 1
ATOM 681 C CA . ALA A 1 89 ? 9.664 -19.781 -5.496 1 96.69 89 ALA A CA 1
ATOM 682 C C . ALA A 1 89 ? 8.148 -19.891 -5.688 1 96.69 89 ALA A C 1
ATOM 684 O O . ALA A 1 89 ? 7.57 -20.969 -5.484 1 96.69 89 ALA A O 1
ATOM 685 N N . ALA A 1 90 ? 7.555 -18.812 -6.082 1 93.62 90 ALA A N 1
ATOM 686 C CA . ALA A 1 90 ? 6.109 -18.812 -6.301 1 93.62 90 ALA A CA 1
ATOM 687 C C . ALA A 1 90 ? 5.762 -19.375 -7.672 1 93.62 90 ALA A C 1
ATOM 689 O O . ALA A 1 90 ? 4.582 -19.547 -8 1 93.62 90 ALA A O 1
ATOM 690 N N . ASP A 1 91 ? 6.699 -19.719 -8.438 1 95.75 91 ASP A N 1
ATOM 691 C CA . ASP A 1 91 ? 6.512 -20.125 -9.836 1 95.75 91 ASP A CA 1
ATOM 692 C C . ASP A 1 91 ? 5.445 -21.203 -9.961 1 95.75 91 ASP A C 1
ATOM 694 O O . ASP A 1 91 ? 4.547 -21.109 -10.797 1 95.75 91 ASP A O 1
ATOM 698 N N . PRO A 1 92 ? 5.406 -22.234 -9.133 1 92.62 92 PRO A N 1
ATOM 699 C CA . PRO A 1 92 ? 4.426 -23.312 -9.289 1 92.62 92 PRO A CA 1
ATOM 700 C C . PRO A 1 92 ? 2.99 -22.844 -9.078 1 92.62 92 PRO A C 1
ATOM 702 O O . PRO A 1 92 ? 2.047 -23.516 -9.5 1 92.62 92 PRO A O 1
ATOM 705 N N . VAL A 1 93 ? 2.865 -21.766 -8.375 1 89.94 93 VAL A N 1
ATOM 706 C CA . VAL A 1 93 ? 1.539 -21.203 -8.133 1 89.94 93 VAL A CA 1
ATOM 707 C C . VAL A 1 93 ? 0.948 -20.688 -9.445 1 89.94 93 VAL A C 1
ATOM 709 O O . VAL A 1 93 ? -0.269 -20.734 -9.641 1 89.94 93 VAL A O 1
ATOM 712 N N . PHE A 1 94 ? 1.765 -20.266 -10.328 1 93.62 94 PHE A N 1
ATOM 713 C CA . PHE A 1 94 ? 1.342 -19.672 -11.586 1 93.62 94 PHE A CA 1
ATOM 714 C C . PHE A 1 94 ? 1.419 -20.672 -12.727 1 93.62 94 PHE A C 1
ATOM 716 O O . PHE A 1 94 ? 2.268 -20.562 -13.609 1 93.62 94 PHE A O 1
ATOM 723 N N . ASP A 1 95 ? 0.455 -21.531 -12.758 1 92.75 95 ASP A N 1
ATOM 724 C CA . ASP A 1 95 ? 0.448 -22.625 -13.734 1 92.75 95 ASP A CA 1
ATOM 725 C C . ASP A 1 95 ? -0.398 -22.266 -14.953 1 92.75 95 ASP A C 1
ATOM 727 O O . ASP A 1 95 ? -0.913 -21.141 -15.047 1 92.75 95 ASP A O 1
ATOM 731 N N . ALA A 1 96 ? -0.513 -23.188 -15.852 1 93.81 96 ALA A N 1
ATOM 732 C CA . ALA A 1 96 ? -1.169 -22.969 -17.141 1 93.81 96 ALA A CA 1
ATOM 733 C C . ALA A 1 96 ? -2.656 -22.688 -16.953 1 93.81 96 ALA A C 1
ATOM 735 O O . ALA A 1 96 ? -3.236 -21.875 -17.672 1 93.81 96 ALA A O 1
ATOM 736 N N . ASP A 1 97 ? -3.252 -23.297 -16.031 1 88.44 97 ASP A N 1
ATOM 737 C CA . ASP A 1 97 ? -4.676 -23.094 -15.773 1 88.44 97 ASP A CA 1
ATOM 738 C C . ASP A 1 97 ? -4.941 -21.672 -15.289 1 88.44 97 ASP A C 1
ATOM 740 O O . ASP A 1 97 ? -5.867 -21.016 -15.766 1 88.44 97 ASP A O 1
ATOM 744 N N . ARG A 1 98 ? -4.152 -21.219 -14.477 1 90.25 98 ARG A N 1
ATOM 745 C CA . ARG A 1 98 ? -4.281 -19.859 -13.977 1 90.25 98 ARG A CA 1
ATOM 746 C C . ARG A 1 98 ? -3.963 -18.844 -15.07 1 90.25 98 ARG A C 1
ATOM 748 O O . ARG A 1 98 ? -4.562 -17.766 -15.109 1 90.25 98 ARG A O 1
ATOM 755 N N . HIS A 1 99 ? -3.035 -19.234 -15.867 1 94.69 99 HIS A N 1
ATOM 756 C CA . HIS A 1 99 ? -2.662 -18.312 -16.938 1 94.69 99 HIS A CA 1
ATOM 757 C C . HIS A 1 99 ? -3.848 -18.031 -17.859 1 94.69 99 HIS A C 1
ATOM 759 O O . HIS A 1 99 ? -4.035 -16.891 -18.297 1 94.69 99 HIS A O 1
ATOM 765 N N . ARG A 1 100 ? -4.641 -19.016 -18.047 1 92.19 100 ARG A N 1
ATOM 766 C CA . ARG A 1 100 ? -5.77 -18.875 -18.969 1 92.19 100 ARG A CA 1
ATOM 767 C C . ARG A 1 100 ? -6.723 -17.781 -18.5 1 92.19 100 ARG A C 1
ATOM 769 O O . ARG A 1 100 ? -7.398 -17.156 -19.328 1 92.19 100 ARG A O 1
ATOM 776 N N . ARG A 1 101 ? -6.707 -17.5 -17.25 1 91.5 101 ARG A N 1
ATOM 777 C CA . ARG A 1 101 ? -7.668 -16.562 -16.688 1 91.5 101 ARG A CA 1
ATOM 778 C C . ARG A 1 101 ? -6.977 -15.281 -16.234 1 91.5 101 ARG A C 1
ATOM 780 O O . ARG A 1 101 ? -7.637 -14.344 -15.781 1 91.5 101 ARG A O 1
ATOM 787 N N . ALA A 1 102 ? -5.699 -15.219 -16.359 1 94.56 102 ALA A N 1
ATOM 788 C CA . ALA A 1 102 ? -4.898 -14.18 -15.719 1 94.56 102 ALA A CA 1
ATOM 789 C C . ALA A 1 102 ? -5.203 -12.805 -16.312 1 94.56 102 ALA A C 1
ATOM 791 O O . ALA A 1 102 ? -5.348 -11.82 -15.586 1 94.56 102 ALA A O 1
ATOM 792 N N . ALA A 1 103 ? -5.363 -12.789 -17.578 1 94.19 103 ALA A N 1
ATOM 793 C CA . ALA A 1 103 ? -5.625 -11.508 -18.234 1 94.19 103 ALA A CA 1
ATOM 794 C C . ALA A 1 103 ? -7 -10.969 -17.859 1 94.19 103 ALA A C 1
ATOM 796 O O . ALA A 1 103 ? -7.156 -9.773 -17.594 1 94.19 103 ALA A O 1
ATOM 797 N N . THR A 1 104 ? -7.965 -11.859 -17.875 1 93.62 104 THR A N 1
ATOM 798 C CA . THR A 1 104 ? -9.312 -11.469 -17.5 1 93.62 104 THR A CA 1
ATOM 799 C C . THR A 1 104 ? -9.344 -10.977 -16.047 1 93.62 104 THR A C 1
ATOM 801 O O . THR A 1 104 ? -9.945 -9.945 -15.742 1 93.62 104 THR A O 1
ATOM 804 N N . ARG A 1 105 ? -8.727 -11.688 -15.203 1 94.69 105 ARG A N 1
ATOM 805 C CA . ARG A 1 105 ? -8.633 -11.312 -13.797 1 94.69 105 ARG A CA 1
ATOM 806 C C . ARG A 1 105 ? -8.023 -9.922 -13.641 1 94.69 105 ARG A C 1
ATOM 808 O O . ARG A 1 105 ? -8.547 -9.094 -12.891 1 94.69 105 ARG A O 1
ATOM 815 N N . GLN A 1 106 ? -6.988 -9.688 -14.328 1 94.06 106 GLN A N 1
ATOM 816 C CA . GLN A 1 106 ? -6.309 -8.398 -14.258 1 94.06 106 GLN A CA 1
ATOM 817 C C . GLN A 1 106 ? -7.227 -7.266 -14.711 1 94.06 106 GLN A C 1
ATOM 819 O O . GLN A 1 106 ? -7.273 -6.207 -14.086 1 94.06 106 GLN A O 1
ATOM 824 N N . ARG A 1 107 ? -7.898 -7.465 -15.742 1 93.62 107 ARG A N 1
ATOM 825 C CA . ARG A 1 107 ? -8.812 -6.453 -16.266 1 93.62 107 ARG A CA 1
ATOM 826 C C . ARG A 1 107 ? -9.93 -6.164 -15.266 1 93.62 107 ARG A C 1
ATOM 828 O O . ARG A 1 107 ? -10.312 -5.008 -15.07 1 93.62 107 ARG A O 1
ATOM 835 N N . LEU A 1 108 ? -10.445 -7.195 -14.664 1 94.56 108 LEU A N 1
ATOM 836 C CA . LEU A 1 108 ? -11.516 -7.043 -13.688 1 94.56 108 LEU A CA 1
ATOM 837 C C . LEU A 1 108 ? -11.047 -6.234 -12.484 1 94.56 108 LEU A C 1
ATOM 839 O O . LEU A 1 108 ? -11.734 -5.312 -12.039 1 94.56 108 LEU A O 1
ATOM 843 N N . ILE A 1 109 ? -9.867 -6.523 -12.008 1 94 109 ILE A N 1
ATOM 844 C CA . ILE A 1 109 ? -9.312 -5.828 -10.852 1 94 109 ILE A CA 1
ATOM 845 C C . ILE A 1 109 ? -9.102 -4.352 -11.188 1 94 109 ILE A C 1
ATOM 847 O O . ILE A 1 109 ? -9.398 -3.475 -10.375 1 94 109 ILE A O 1
ATOM 851 N N . ALA A 1 110 ? -8.766 -4.051 -12.391 1 91.69 110 ALA A N 1
ATOM 852 C CA . ALA A 1 110 ? -8.5 -2.682 -12.828 1 91.69 110 ALA A CA 1
ATOM 853 C C . ALA A 1 110 ? -9.805 -1.913 -13.031 1 91.69 110 ALA A C 1
ATOM 855 O O . ALA A 1 110 ? -9.812 -0.68 -13 1 91.69 110 ALA A O 1
ATOM 856 N N . SER A 1 111 ? -10.906 -2.607 -13.203 1 91.81 111 SER A N 1
ATOM 857 C CA . SER A 1 111 ? -12.156 -1.969 -13.602 1 91.81 111 SER A CA 1
ATOM 858 C C . SER A 1 111 ? -13 -1.611 -12.383 1 91.81 111 SER A C 1
ATOM 860 O O . SER A 1 111 ? -14.039 -0.952 -12.516 1 91.81 111 SER A O 1
ATOM 862 N N . SER A 1 112 ? -12.609 -2.061 -11.25 1 92.88 112 SER A N 1
ATOM 863 C CA . SER A 1 112 ? -13.391 -1.871 -10.039 1 92.88 112 SER A CA 1
ATOM 864 C C . SER A 1 112 ? -12.562 -1.223 -8.938 1 92.88 112 SER A C 1
ATOM 866 O O . SER A 1 112 ? -11.508 -1.736 -8.562 1 92.88 112 SER A O 1
ATOM 868 N N . ALA A 1 113 ? -13.125 -0.107 -8.391 1 91.75 113 ALA A N 1
ATOM 869 C CA . ALA A 1 113 ? -12.438 0.566 -7.297 1 91.75 113 ALA A CA 1
ATOM 870 C C . ALA A 1 113 ? -12.289 -0.356 -6.09 1 91.75 113 ALA A C 1
ATOM 872 O O . ALA A 1 113 ? -11.234 -0.384 -5.445 1 91.75 113 ALA A O 1
ATOM 873 N N . THR A 1 114 ? -13.32 -1.096 -5.914 1 92.5 114 THR A N 1
ATOM 874 C CA . THR A 1 114 ? -13.344 -2.012 -4.781 1 92.5 114 THR A CA 1
ATOM 875 C C . THR A 1 114 ? -12.281 -3.094 -4.938 1 92.5 114 THR A C 1
ATOM 877 O O . THR A 1 114 ? -11.539 -3.391 -3.996 1 92.5 114 THR A O 1
ATOM 880 N N . LEU A 1 115 ? -12.141 -3.676 -6.09 1 94.88 115 LEU A N 1
ATOM 881 C CA . LEU A 1 115 ? -11.164 -4.73 -6.344 1 94.88 115 LEU A CA 1
ATOM 882 C C . LEU A 1 115 ? -9.742 -4.172 -6.32 1 94.88 115 LEU A C 1
ATOM 884 O O . LEU A 1 115 ? -8.82 -4.82 -5.812 1 94.88 115 LEU A O 1
ATOM 888 N N . HIS A 1 116 ? -9.625 -2.969 -6.809 1 94.5 116 HIS A N 1
ATOM 889 C CA . HIS A 1 116 ? -8.32 -2.316 -6.789 1 94.5 116 HIS A CA 1
ATOM 890 C C . HIS A 1 116 ? -7.848 -2.072 -5.359 1 94.5 116 HIS A C 1
ATOM 892 O O . HIS A 1 116 ? -6.691 -2.346 -5.027 1 94.5 116 HIS A O 1
ATOM 898 N N . GLU A 1 117 ? -8.742 -1.629 -4.523 1 94.81 117 GLU A N 1
ATOM 899 C CA . GLU A 1 117 ? -8.414 -1.384 -3.125 1 94.81 117 GLU A CA 1
ATOM 900 C C . GLU A 1 117 ? -8.008 -2.676 -2.42 1 94.81 117 GLU A C 1
ATOM 902 O O . GLU A 1 117 ? -7.047 -2.691 -1.647 1 94.81 117 GLU A O 1
ATOM 907 N N . ARG A 1 118 ? -8.727 -3.705 -2.717 1 94.69 118 ARG A N 1
ATOM 908 C CA . ARG A 1 118 ? -8.383 -5.004 -2.141 1 94.69 118 ARG A CA 1
ATOM 909 C C . ARG A 1 118 ? -7.004 -5.461 -2.598 1 94.69 118 ARG A C 1
ATOM 911 O O . ARG A 1 118 ? -6.23 -6.004 -1.806 1 94.69 118 ARG A O 1
ATOM 918 N N . ALA A 1 119 ? -6.695 -5.238 -3.844 1 94.94 119 ALA A N 1
ATOM 919 C CA . ALA A 1 119 ? -5.387 -5.598 -4.387 1 94.94 119 ALA A CA 1
ATOM 920 C C . ALA A 1 119 ? -4.273 -4.824 -3.686 1 94.94 119 ALA A C 1
ATOM 922 O O . ALA A 1 119 ? -3.215 -5.383 -3.387 1 94.94 119 ALA A O 1
ATOM 923 N N . VAL A 1 120 ? -4.527 -3.568 -3.432 1 95.06 120 VAL A N 1
ATOM 924 C CA . VAL A 1 120 ? -3.543 -2.732 -2.756 1 95.06 120 VAL A CA 1
ATOM 925 C C . VAL A 1 120 ? -3.287 -3.268 -1.348 1 95.06 120 VAL A C 1
ATOM 927 O O . VAL A 1 120 ? -2.137 -3.406 -0.929 1 95.06 120 VAL A O 1
ATOM 930 N N . LEU A 1 121 ? -4.297 -3.617 -0.642 1 95.25 121 LEU A N 1
ATOM 931 C CA . LEU A 1 121 ? -4.18 -4.129 0.72 1 95.25 121 LEU A CA 1
ATOM 932 C C . LEU A 1 121 ? -3.432 -5.457 0.74 1 95.25 121 LEU A C 1
ATOM 934 O O . LEU A 1 121 ? -2.564 -5.676 1.59 1 95.25 121 LEU A O 1
ATOM 938 N N . LYS A 1 122 ? -3.721 -6.266 -0.151 1 94.56 122 LYS A N 1
ATOM 939 C CA . LYS A 1 122 ? -3.098 -7.586 -0.194 1 94.56 122 LYS A CA 1
ATOM 940 C C . LYS A 1 122 ? -1.621 -7.484 -0.566 1 94.56 122 LYS A C 1
ATOM 942 O O . LYS A 1 122 ? -0.793 -8.242 -0.052 1 94.56 122 LYS A O 1
ATOM 947 N N . ARG A 1 123 ? -1.309 -6.551 -1.434 1 94.81 123 ARG A N 1
ATOM 948 C CA . ARG A 1 123 ? 0.09 -6.316 -1.777 1 94.81 123 ARG A CA 1
ATOM 949 C C . ARG A 1 123 ? 0.876 -5.828 -0.565 1 94.81 123 ARG A C 1
ATOM 951 O O . ARG A 1 123 ? 2.023 -6.23 -0.358 1 94.81 123 ARG A O 1
ATOM 958 N N . ALA A 1 124 ? 0.262 -4.992 0.166 1 95.31 124 ALA A N 1
ATOM 959 C CA . ALA A 1 124 ? 0.908 -4.48 1.373 1 95.31 124 ALA A CA 1
ATOM 960 C C . ALA A 1 124 ? 1.196 -5.609 2.357 1 95.31 124 ALA A C 1
ATOM 962 O O . ALA A 1 124 ? 2.24 -5.617 3.018 1 95.31 124 ALA A O 1
ATOM 963 N N . VAL A 1 125 ? 0.295 -6.539 2.463 1 95.81 125 VAL A N 1
ATOM 964 C CA . VAL A 1 125 ? 0.482 -7.691 3.34 1 95.81 125 VAL A CA 1
ATOM 965 C C . VAL A 1 125 ? 1.672 -8.516 2.859 1 95.81 125 VAL A C 1
ATOM 967 O O . VAL A 1 125 ? 2.502 -8.953 3.662 1 95.81 125 VAL A O 1
ATOM 970 N N . LEU A 1 126 ? 1.782 -8.75 1.573 1 96.75 126 LEU A N 1
ATOM 971 C CA . LEU A 1 126 ? 2.891 -9.523 1.025 1 96.75 126 LEU A CA 1
ATOM 972 C C . LEU A 1 126 ? 4.219 -8.812 1.261 1 96.75 126 LEU A C 1
ATOM 974 O O . LEU A 1 126 ? 5.211 -9.445 1.618 1 96.75 126 LEU A O 1
ATOM 978 N N . ALA A 1 127 ? 4.215 -7.496 1.048 1 97.31 127 ALA A N 1
ATOM 979 C CA . ALA A 1 127 ? 5.422 -6.723 1.312 1 97.31 127 ALA A CA 1
ATOM 980 C C . ALA A 1 127 ? 5.836 -6.836 2.777 1 97.31 127 ALA A C 1
ATOM 982 O O . ALA A 1 127 ? 7.02 -7.012 3.084 1 97.31 127 ALA A O 1
ATOM 983 N N . ARG A 1 128 ? 4.875 -6.773 3.643 1 96.94 128 ARG A N 1
ATOM 984 C CA . ARG A 1 128 ? 5.148 -6.891 5.07 1 96.94 128 ARG A CA 1
ATOM 985 C C . ARG A 1 128 ? 5.688 -8.281 5.41 1 96.94 128 ARG A C 1
ATOM 987 O O . ARG A 1 128 ? 6.602 -8.414 6.23 1 96.94 128 ARG A O 1
ATOM 994 N N . THR A 1 129 ? 5.125 -9.242 4.789 1 98.06 129 THR A N 1
ATOM 995 C CA . THR A 1 129 ? 5.578 -10.617 4.992 1 98.06 129 THR A CA 1
ATOM 996 C C . THR A 1 129 ? 7.055 -10.75 4.629 1 98.06 129 THR A C 1
ATOM 998 O O . THR A 1 129 ? 7.836 -11.32 5.395 1 98.06 129 THR A O 1
ATOM 1001 N N . MET A 1 130 ? 7.449 -10.258 3.516 1 98.44 130 MET A N 1
ATOM 1002 C CA . MET A 1 130 ? 8.844 -10.32 3.1 1 98.44 130 MET A CA 1
ATOM 1003 C C . MET A 1 130 ? 9.734 -9.508 4.035 1 98.44 130 MET A C 1
ATOM 1005 O O . MET A 1 130 ? 10.82 -9.945 4.402 1 98.44 130 MET A O 1
ATOM 1009 N N . THR A 1 131 ? 9.258 -8.336 4.414 1 98.31 131 THR A N 1
ATOM 1010 C CA . THR A 1 131 ? 10 -7.477 5.336 1 98.31 131 THR A CA 1
ATOM 1011 C C . THR A 1 131 ? 10.281 -8.203 6.645 1 98.31 131 THR A C 1
ATOM 1013 O O . THR A 1 131 ? 11.422 -8.242 7.105 1 98.31 131 THR A O 1
ATOM 1016 N N . GLU A 1 132 ? 9.266 -8.82 7.223 1 98.5 132 GLU A N 1
ATOM 1017 C CA . GLU A 1 132 ? 9.398 -9.523 8.492 1 98.5 132 GLU A CA 1
ATOM 1018 C C . GLU A 1 132 ? 10.352 -10.711 8.367 1 98.5 132 GLU A C 1
ATOM 1020 O O . GLU A 1 132 ? 11.148 -10.977 9.273 1 98.5 132 GLU A O 1
ATOM 1025 N N . ALA A 1 133 ? 10.227 -11.398 7.277 1 98.62 133 ALA A N 1
ATOM 1026 C CA . ALA A 1 133 ? 11.125 -12.531 7.043 1 98.62 133 ALA A CA 1
ATOM 1027 C C . ALA A 1 133 ? 12.578 -12.062 6.949 1 98.62 133 ALA A C 1
ATOM 1029 O O . ALA A 1 133 ? 13.484 -12.727 7.465 1 98.62 133 ALA A O 1
ATOM 1030 N N . LEU A 1 134 ? 12.836 -10.961 6.332 1 98.38 134 LEU A N 1
ATOM 1031 C CA . LEU A 1 134 ? 14.18 -10.406 6.211 1 98.38 134 LEU A CA 1
ATOM 1032 C C . LEU A 1 134 ? 14.703 -9.945 7.566 1 98.38 134 LEU A C 1
ATOM 1034 O O . LEU A 1 134 ? 15.875 -10.148 7.887 1 98.38 134 LEU A O 1
ATOM 1038 N N . GLU A 1 135 ? 13.82 -9.328 8.312 1 98.12 135 GLU A N 1
ATOM 1039 C CA . GLU A 1 135 ? 14.203 -8.906 9.656 1 98.12 135 GLU A CA 1
ATOM 1040 C C . GLU A 1 135 ? 14.594 -10.094 10.523 1 98.12 135 GLU A C 1
ATOM 1042 O O . GLU A 1 135 ? 15.516 -10 11.336 1 98.12 135 GLU A O 1
ATOM 1047 N N . ALA A 1 136 ? 13.883 -11.156 10.344 1 97.62 136 ALA A N 1
ATOM 1048 C CA . ALA A 1 136 ? 14.188 -12.375 11.094 1 97.62 136 ALA A CA 1
ATOM 1049 C C . ALA A 1 136 ? 15.586 -12.898 10.75 1 97.62 136 ALA A C 1
ATOM 1051 O O . ALA A 1 136 ? 16.156 -13.672 11.516 1 97.62 136 ALA A O 1
ATOM 1052 N N . ARG A 1 137 ? 16.172 -12.461 9.664 1 96.06 137 ARG A N 1
ATOM 1053 C CA . ARG A 1 137 ? 17.531 -12.797 9.266 1 96.06 137 ARG A CA 1
ATOM 1054 C C . ARG A 1 137 ? 18.5 -11.68 9.648 1 96.06 137 ARG A C 1
ATOM 1056 O O . ARG A 1 137 ? 19.609 -11.594 9.109 1 96.06 137 ARG A O 1
ATOM 1063 N N . ASP A 1 138 ? 18 -10.695 10.398 1 95.44 138 ASP A N 1
ATOM 1064 C CA . ASP A 1 138 ? 18.797 -9.617 10.969 1 95.44 138 ASP A CA 1
ATOM 1065 C C . ASP A 1 138 ? 19.141 -8.57 9.922 1 95.44 138 ASP A C 1
ATOM 1067 O O . ASP A 1 138 ? 20.172 -7.91 10.008 1 95.44 138 ASP A O 1
ATOM 1071 N N . VAL A 1 139 ? 18.375 -8.539 8.883 1 96.5 139 VAL A N 1
ATOM 1072 C CA . VAL A 1 139 ? 18.484 -7.418 7.957 1 96.5 139 VAL A CA 1
ATOM 1073 C C . VAL A 1 139 ? 17.969 -6.148 8.625 1 96.5 139 VAL A C 1
ATOM 1075 O O . VAL A 1 139 ? 16.938 -6.176 9.312 1 96.5 139 VAL A O 1
ATOM 1078 N N . ALA A 1 140 ? 18.703 -5.066 8.43 1 96.06 140 ALA A N 1
ATOM 1079 C CA . ALA A 1 140 ? 18.281 -3.793 9.008 1 96.06 140 ALA A CA 1
ATOM 1080 C C . ALA A 1 140 ? 16.859 -3.432 8.555 1 96.06 140 ALA A C 1
ATOM 1082 O O . ALA A 1 140 ? 16.5 -3.641 7.395 1 96.06 140 ALA A O 1
ATOM 1083 N N . THR A 1 141 ? 16.047 -2.877 9.406 1 96 141 THR A N 1
ATOM 1084 C CA . THR A 1 141 ? 14.602 -2.686 9.242 1 96 141 THR A CA 1
ATOM 1085 C C . THR A 1 141 ? 14.305 -1.917 7.957 1 96 141 THR A C 1
ATOM 1087 O O . THR A 1 141 ? 13.492 -2.352 7.141 1 96 141 THR A O 1
ATOM 1090 N N . ARG A 1 142 ? 14.992 -0.812 7.734 1 96.31 142 ARG A N 1
ATOM 1091 C CA . ARG A 1 142 ? 14.719 0.001 6.555 1 96.31 142 ARG A CA 1
ATOM 1092 C C . ARG A 1 142 ? 15.125 -0.729 5.277 1 96.31 142 ARG A C 1
ATOM 1094 O O . ARG A 1 142 ? 14.438 -0.633 4.258 1 96.31 142 ARG A O 1
ATOM 1101 N N . THR A 1 143 ? 16.203 -1.438 5.344 1 96.75 143 THR A N 1
ATOM 1102 C CA . THR A 1 143 ? 16.625 -2.232 4.195 1 96.75 143 THR A CA 1
ATOM 1103 C C . THR A 1 143 ? 15.617 -3.338 3.898 1 96.75 143 THR A C 1
ATOM 1105 O O . THR A 1 143 ? 15.25 -3.559 2.742 1 96.75 143 THR A O 1
ATOM 1108 N N . ALA A 1 144 ? 15.133 -3.973 4.969 1 98.06 144 ALA A N 1
ATOM 1109 C CA . ALA A 1 144 ? 14.133 -5.027 4.828 1 98.06 144 ALA A CA 1
ATOM 1110 C C . ALA A 1 144 ? 12.844 -4.484 4.215 1 98.06 144 ALA A C 1
ATOM 1112 O O . ALA A 1 144 ? 12.266 -5.109 3.324 1 98.06 144 ALA A O 1
ATOM 1113 N N . GLU A 1 145 ? 12.445 -3.35 4.68 1 97.38 145 GLU A N 1
ATOM 1114 C CA . GLU A 1 145 ? 11.242 -2.707 4.172 1 97.38 145 GLU A CA 1
ATOM 1115 C C . GLU A 1 145 ? 11.367 -2.387 2.686 1 97.38 145 GLU A C 1
ATOM 1117 O O . GLU A 1 145 ? 10.477 -2.711 1.898 1 97.38 145 GLU A O 1
ATOM 1122 N N . LEU A 1 146 ? 12.469 -1.804 2.312 1 96.25 146 LEU A N 1
ATOM 1123 C CA . LEU A 1 146 ? 12.68 -1.433 0.917 1 96.25 146 LEU A CA 1
ATOM 1124 C C . LEU A 1 146 ? 12.766 -2.672 0.032 1 96.25 146 LEU A C 1
ATOM 1126 O O . LEU A 1 146 ? 12.234 -2.684 -1.081 1 96.25 146 LEU A O 1
ATOM 1130 N N . ALA A 1 147 ? 13.383 -3.689 0.51 1 97.81 147 ALA A N 1
ATOM 1131 C CA . ALA A 1 147 ? 13.492 -4.934 -0.247 1 97.81 147 ALA A CA 1
ATOM 1132 C C . ALA A 1 147 ? 12.117 -5.574 -0.445 1 97.81 147 ALA A C 1
ATOM 1134 O O . ALA A 1 147 ? 11.805 -6.055 -1.537 1 97.81 147 ALA A O 1
ATOM 1135 N N . GLY A 1 148 ? 11.367 -5.625 0.651 1 97.94 148 GLY A N 1
ATOM 1136 C CA . GLY A 1 148 ? 10.023 -6.172 0.544 1 97.94 148 GLY A CA 1
ATOM 1137 C C . GLY A 1 148 ? 9.164 -5.445 -0.466 1 97.94 148 GLY A C 1
ATOM 1138 O O . GLY A 1 148 ? 8.453 -6.074 -1.258 1 97.94 148 GLY A O 1
ATOM 1139 N N . LEU A 1 149 ? 9.234 -4.125 -0.431 1 95.69 149 LEU A N 1
ATOM 1140 C CA . LEU A 1 149 ? 8.492 -3.297 -1.379 1 95.69 149 LEU A CA 1
ATOM 1141 C C . LEU A 1 149 ? 8.969 -3.547 -2.805 1 95.69 149 LEU A C 1
ATOM 1143 O O . LEU A 1 149 ? 8.156 -3.682 -3.723 1 95.69 149 LEU A O 1
ATOM 1147 N N . ALA A 1 150 ? 10.242 -3.662 -2.967 1 96.25 150 ALA A N 1
ATOM 1148 C CA . ALA A 1 150 ? 10.812 -3.955 -4.281 1 96.25 150 ALA A CA 1
ATOM 1149 C C . ALA A 1 150 ? 10.344 -5.316 -4.789 1 96.25 150 ALA A C 1
ATOM 1151 O O . ALA A 1 150 ? 10.016 -5.469 -5.969 1 96.25 150 ALA A O 1
ATOM 1152 N N . GLY A 1 151 ? 10.375 -6.297 -3.9 1 97.06 151 GLY A N 1
ATOM 1153 C CA . GLY A 1 151 ? 9.906 -7.625 -4.262 1 97.06 151 GLY A CA 1
ATOM 1154 C C . GLY A 1 151 ? 8.461 -7.648 -4.715 1 97.06 151 GLY A C 1
ATOM 1155 O O . GLY A 1 151 ? 8.133 -8.266 -5.73 1 97.06 151 GLY A O 1
ATOM 1156 N N . THR A 1 152 ? 7.66 -6.965 -4.039 1 96.06 152 THR A N 1
ATOM 1157 C CA . THR A 1 152 ? 6.238 -6.93 -4.375 1 96.06 152 THR A CA 1
ATOM 1158 C C . THR A 1 152 ? 6.012 -6.18 -5.684 1 96.06 152 THR A C 1
ATOM 1160 O O . THR A 1 152 ? 5.188 -6.59 -6.504 1 96.06 152 THR A O 1
ATOM 1163 N N . ALA A 1 153 ? 6.723 -5.066 -5.855 1 94.88 153 ALA A N 1
ATOM 1164 C CA . ALA A 1 153 ? 6.629 -4.332 -7.117 1 94.88 153 ALA A CA 1
ATOM 1165 C C . ALA A 1 153 ? 7.055 -5.207 -8.289 1 94.88 153 ALA A C 1
ATOM 1167 O O . ALA A 1 153 ? 6.43 -5.176 -9.352 1 94.88 153 ALA A O 1
ATOM 1168 N N . THR A 1 154 ? 8.062 -5.945 -8.086 1 96.44 154 THR A N 1
ATOM 1169 C CA . THR A 1 154 ? 8.555 -6.848 -9.117 1 96.44 154 THR A CA 1
ATOM 1170 C C . THR A 1 154 ? 7.543 -7.949 -9.406 1 96.44 154 THR A C 1
ATOM 1172 O O . THR A 1 154 ? 7.285 -8.273 -10.57 1 96.44 154 THR A O 1
ATOM 1175 N N . LEU A 1 155 ? 7.027 -8.516 -8.367 1 96.69 155 LEU A N 1
ATOM 1176 C CA . LEU A 1 155 ? 5.992 -9.539 -8.516 1 96.69 155 LEU A CA 1
ATOM 1177 C C . LEU A 1 155 ? 4.82 -9.008 -9.328 1 96.69 155 LEU A C 1
ATOM 1179 O O . LEU A 1 155 ? 4.34 -9.68 -10.242 1 96.69 155 LEU A O 1
ATOM 1183 N N . ASP A 1 156 ? 4.406 -7.805 -9.039 1 95.5 156 ASP A N 1
ATOM 1184 C CA . ASP A 1 156 ? 3.277 -7.188 -9.734 1 95.5 156 ASP A CA 1
ATOM 1185 C C . ASP A 1 156 ? 3.58 -6.996 -11.219 1 95.5 156 ASP A C 1
ATOM 1187 O O . ASP A 1 156 ? 2.754 -7.328 -12.07 1 95.5 156 ASP A O 1
ATOM 1191 N N . ALA A 1 157 ? 4.719 -6.492 -11.492 1 96.06 157 ALA A N 1
ATOM 1192 C CA . ALA A 1 157 ? 5.105 -6.258 -12.883 1 96.06 157 ALA A CA 1
ATOM 1193 C C . ALA A 1 157 ? 5.25 -7.574 -13.641 1 96.06 157 ALA A C 1
ATOM 1195 O O . ALA A 1 157 ? 4.793 -7.699 -14.773 1 96.06 157 ALA A O 1
ATOM 1196 N N . ALA A 1 158 ? 5.895 -8.539 -13 1 97.25 158 ALA A N 1
ATOM 1197 C CA . ALA A 1 158 ? 6.055 -9.852 -13.625 1 97.25 158 ALA A CA 1
ATOM 1198 C C . ALA A 1 158 ? 4.699 -10.492 -13.906 1 97.25 158 ALA A C 1
ATOM 1200 O O . ALA A 1 158 ? 4.488 -11.07 -14.977 1 97.25 158 ALA A O 1
ATOM 1201 N N . TYR A 1 159 ? 3.787 -10.398 -12.969 1 96.06 159 TYR A N 1
ATOM 1202 C CA . TYR A 1 159 ? 2.451 -10.953 -13.141 1 96.06 159 TYR A CA 1
ATOM 1203 C C . TYR A 1 159 ? 1.737 -10.297 -14.32 1 96.06 159 TYR A C 1
ATOM 1205 O O . TYR A 1 159 ? 1.1 -10.984 -15.125 1 96.06 159 TYR A O 1
ATOM 1213 N N . ALA A 1 160 ? 1.829 -9 -14.406 1 95.62 160 ALA A N 1
ATOM 1214 C CA . ALA A 1 160 ? 1.171 -8.281 -15.5 1 95.62 160 ALA A CA 1
ATOM 1215 C C . ALA A 1 160 ? 1.682 -8.758 -16.859 1 95.62 160 ALA A C 1
ATOM 1217 O O . ALA A 1 160 ? 0.892 -9.008 -17.766 1 95.62 160 ALA A O 1
ATOM 1218 N N . HIS A 1 161 ? 2.965 -8.867 -16.984 1 96.81 161 HIS A N 1
ATOM 1219 C CA . HIS A 1 161 ? 3.551 -9.328 -18.234 1 96.81 161 HIS A CA 1
ATOM 1220 C C . HIS A 1 161 ? 3.203 -10.789 -18.5 1 96.81 161 HIS A C 1
ATOM 1222 O O . HIS A 1 161 ? 2.908 -11.164 -19.641 1 96.81 161 HIS A O 1
ATOM 1228 N N . TRP A 1 162 ? 3.236 -11.57 -17.469 1 97.56 162 TRP A N 1
ATOM 1229 C CA . TRP A 1 162 ? 2.859 -12.977 -17.562 1 97.56 162 TRP A CA 1
ATOM 1230 C C . TRP A 1 162 ? 1.412 -13.125 -18.016 1 97.56 162 TRP A C 1
ATOM 1232 O O . TRP A 1 162 ? 1.124 -13.883 -18.953 1 97.56 162 TRP A O 1
ATOM 1242 N N . ALA A 1 163 ? 0.552 -12.336 -17.453 1 96.12 163 ALA A N 1
ATOM 1243 C CA . ALA A 1 163 ? -0.875 -12.375 -17.766 1 96.12 163 ALA A CA 1
ATOM 1244 C C . ALA A 1 163 ? -1.142 -11.906 -19.188 1 96.12 163 ALA A C 1
ATOM 1246 O O . ALA A 1 163 ? -2.09 -12.359 -19.844 1 96.12 163 ALA A O 1
ATOM 1247 N N . ALA A 1 164 ? -0.326 -11.055 -19.656 1 95.88 164 ALA A N 1
A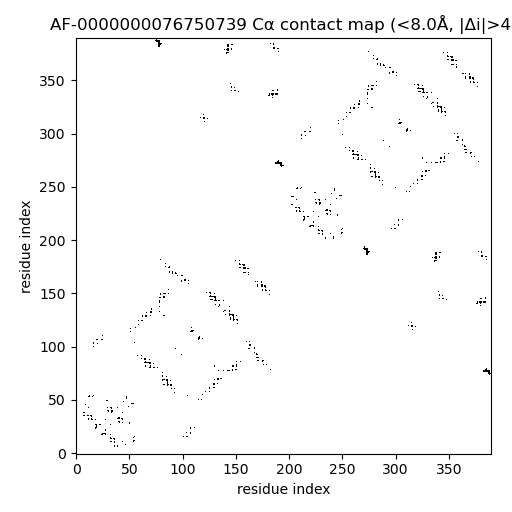TOM 1248 C CA . ALA A 1 164 ? -0.543 -10.445 -20.969 1 95.88 164 ALA A CA 1
ATOM 1249 C C . ALA A 1 164 ? 0.029 -11.312 -22.078 1 95.88 164 ALA A C 1
ATOM 1251 O O . ALA A 1 164 ? -0.263 -11.102 -23.266 1 95.88 164 ALA A O 1
ATOM 1252 N N . SER A 1 165 ? 0.849 -12.281 -21.688 1 96.62 165 SER A N 1
ATOM 1253 C CA . SER A 1 165 ? 1.46 -13.141 -22.703 1 96.62 165 SER A CA 1
ATOM 1254 C C . SER A 1 165 ? 0.406 -13.953 -23.438 1 96.62 165 SER A C 1
ATOM 1256 O O . SER A 1 165 ? -0.494 -14.523 -22.828 1 96.62 165 SER A O 1
ATOM 1258 N N . PRO A 1 166 ? 0.529 -14.039 -24.75 1 94.81 166 PRO A N 1
ATOM 1259 C CA . PRO A 1 166 ? -0.467 -14.781 -25.531 1 94.81 166 PRO A CA 1
ATOM 1260 C C . PRO A 1 166 ? -0.402 -16.281 -25.297 1 94.81 166 PRO A C 1
ATOM 1262 O O . PRO A 1 166 ? -1.406 -16.984 -25.453 1 94.81 166 PRO A O 1
ATOM 1265 N N . THR A 1 167 ? 0.833 -16.766 -25.016 1 95.62 167 THR A N 1
ATOM 1266 C CA . THR A 1 167 ? 1.015 -18.188 -24.719 1 95.62 167 THR A CA 1
ATOM 1267 C C . THR A 1 167 ? 1.562 -18.375 -23.312 1 95.62 167 THR A C 1
ATOM 1269 O O . THR A 1 167 ? 2.211 -17.484 -22.766 1 95.62 167 THR A O 1
ATOM 1272 N N . TYR A 1 168 ? 1.218 -19.531 -22.859 1 96.44 168 TYR A N 1
ATOM 1273 C CA . TYR A 1 168 ? 1.718 -19.844 -21.516 1 96.44 168 TYR A CA 1
ATOM 1274 C C . TYR A 1 168 ? 3.23 -20.016 -21.531 1 96.44 168 TYR A C 1
ATOM 1276 O O . TYR A 1 168 ? 3.771 -20.734 -22.375 1 96.44 168 TYR A O 1
ATOM 1284 N N . ARG A 1 169 ? 3.895 -19.312 -20.703 1 96.62 169 ARG A N 1
ATOM 1285 C CA . ARG A 1 169 ? 5.297 -19.469 -20.328 1 96.62 169 ARG A CA 1
ATOM 1286 C C . ARG A 1 169 ? 5.461 -19.438 -18.812 1 96.62 169 ARG A C 1
ATOM 1288 O O . ARG A 1 169 ? 4.633 -18.844 -18.109 1 96.62 169 ARG A O 1
ATOM 1295 N N . ALA A 1 170 ? 6.523 -20.062 -18.422 1 97.56 170 ALA A N 1
ATOM 1296 C CA . ALA A 1 170 ? 6.762 -20.094 -16.984 1 97.56 170 ALA A CA 1
ATOM 1297 C C . ALA A 1 170 ? 6.871 -18.672 -16.422 1 97.56 170 ALA A C 1
ATOM 1299 O O . ALA A 1 170 ? 7.484 -17.797 -17.031 1 97.56 170 ALA A O 1
ATOM 1300 N N . PHE A 1 171 ? 6.262 -18.469 -15.281 1 97.31 171 PHE A N 1
ATOM 1301 C CA . PHE A 1 171 ? 6.273 -17.188 -14.594 1 97.31 171 PHE A CA 1
ATOM 1302 C C . PHE A 1 171 ? 7.695 -16.766 -14.258 1 97.31 171 PHE A C 1
ATOM 1304 O O . PHE A 1 171 ? 8.023 -15.57 -14.297 1 97.31 171 PHE A O 1
ATOM 1311 N N . ALA A 1 172 ? 8.547 -17.688 -13.953 1 97.31 172 ALA A N 1
ATOM 1312 C CA . ALA A 1 172 ? 9.922 -17.453 -13.516 1 97.31 172 ALA A CA 1
ATOM 1313 C C . ALA A 1 172 ? 10.68 -16.609 -14.539 1 97.31 172 ALA A C 1
ATOM 1315 O O . ALA A 1 172 ? 11.508 -15.766 -14.164 1 97.31 172 ALA A O 1
ATOM 1316 N N . GLY A 1 173 ? 10.406 -16.844 -15.797 1 97.56 173 GLY A N 1
ATOM 1317 C CA . GLY A 1 173 ? 11.07 -16.062 -16.828 1 97.56 173 GLY A CA 1
ATOM 1318 C C . GLY A 1 173 ? 10.719 -14.578 -16.766 1 97.56 173 GLY A C 1
ATOM 1319 O O . GLY A 1 173 ? 11.594 -13.727 -16.906 1 97.56 173 GLY A O 1
ATOM 1320 N N . PHE A 1 174 ? 9.5 -14.234 -16.531 1 97.88 174 PHE A N 1
ATOM 1321 C CA . PHE A 1 174 ? 9.047 -12.859 -16.375 1 97.88 174 PHE A CA 1
ATOM 1322 C C . PHE A 1 174 ? 9.602 -12.242 -15.094 1 97.88 174 PHE A C 1
ATOM 1324 O O . PHE A 1 174 ? 10.062 -11.094 -15.102 1 97.88 174 PHE A O 1
ATOM 1331 N N . ALA A 1 175 ? 9.602 -13.016 -14.031 1 97.75 175 ALA A N 1
ATOM 1332 C CA . ALA A 1 175 ? 10.117 -12.539 -12.75 1 97.75 175 ALA A CA 1
ATOM 1333 C C . ALA A 1 175 ? 11.602 -12.203 -12.844 1 97.75 175 ALA A C 1
ATOM 1335 O O . ALA A 1 175 ? 12.039 -11.164 -12.352 1 97.75 175 ALA A O 1
ATOM 1336 N N . ASP A 1 176 ? 12.32 -13.023 -13.508 1 96.94 176 ASP A N 1
ATOM 1337 C CA . ASP A 1 176 ? 13.758 -12.805 -13.664 1 96.94 176 ASP A CA 1
ATOM 1338 C C . ASP A 1 176 ? 14.031 -11.5 -14.398 1 96.94 176 ASP A C 1
ATOM 1340 O O . ASP A 1 176 ? 14.875 -10.711 -13.984 1 96.94 176 ASP A O 1
ATOM 1344 N N . ARG A 1 177 ? 13.32 -11.328 -15.438 1 96.44 177 ARG A N 1
ATOM 1345 C CA . ARG A 1 177 ? 13.492 -10.102 -16.219 1 96.44 177 ARG A CA 1
ATOM 1346 C C . ARG A 1 177 ? 13.148 -8.875 -15.391 1 96.44 177 ARG A C 1
ATOM 1348 O O . ARG A 1 177 ? 13.891 -7.883 -15.398 1 96.44 177 ARG A O 1
ATOM 1355 N N . GLU A 1 178 ? 12.078 -8.961 -14.664 1 97.06 178 GLU A N 1
ATOM 1356 C CA . GLU A 1 178 ? 11.648 -7.824 -13.859 1 97.06 178 GLU A CA 1
ATOM 1357 C C . GLU A 1 178 ? 12.625 -7.57 -12.703 1 97.06 178 GLU A C 1
ATOM 1359 O O . GLU A 1 178 ? 12.828 -6.422 -12.305 1 97.06 178 GLU A O 1
ATOM 1364 N N . PHE A 1 179 ? 13.227 -8.562 -12.164 1 96.62 179 PHE A N 1
ATOM 1365 C CA . PHE A 1 179 ? 14.195 -8.375 -11.086 1 96.62 179 PHE A CA 1
ATOM 1366 C C . PHE A 1 179 ? 15.453 -7.699 -11.609 1 96.62 179 PHE A C 1
ATOM 1368 O O . PHE A 1 179 ? 16.078 -6.902 -10.898 1 96.62 179 PHE A O 1
ATOM 1375 N N . ASP A 1 180 ? 15.836 -8.047 -12.828 1 95.81 180 ASP A N 1
ATOM 1376 C CA . ASP A 1 180 ? 16.969 -7.348 -13.414 1 95.81 180 ASP A CA 1
ATOM 1377 C C . ASP A 1 180 ? 16.719 -5.84 -13.484 1 95.81 180 ASP A C 1
ATOM 1379 O O . ASP A 1 180 ? 17.609 -5.043 -13.203 1 95.81 180 ASP A O 1
ATOM 1383 N N . LEU A 1 181 ? 15.531 -5.5 -13.789 1 95.81 181 LEU A N 1
ATOM 1384 C CA . LEU A 1 181 ? 15.148 -4.09 -13.805 1 95.81 181 LEU A CA 1
ATOM 1385 C C . LEU A 1 181 ? 15.188 -3.504 -12.398 1 95.81 181 LEU A C 1
ATOM 1387 O O . LEU A 1 181 ? 15.617 -2.365 -12.211 1 95.81 181 LEU A O 1
ATOM 1391 N N . THR A 1 182 ? 14.773 -4.301 -11.422 1 96.69 182 THR A N 1
ATOM 1392 C CA . THR A 1 182 ? 14.734 -3.84 -10.039 1 96.69 182 THR A CA 1
ATOM 1393 C C . THR A 1 182 ? 16.141 -3.617 -9.508 1 96.69 182 THR A C 1
ATOM 1395 O O . THR A 1 182 ? 16.406 -2.646 -8.789 1 96.69 182 THR A O 1
ATOM 1398 N N . VAL A 1 183 ? 17.062 -4.477 -9.875 1 94.94 183 VAL A N 1
ATOM 1399 C CA . VAL A 1 183 ? 18.453 -4.328 -9.469 1 94.94 183 VAL A CA 1
ATOM 1400 C C . VAL A 1 183 ? 19.031 -3.047 -10.062 1 94.94 183 VAL A C 1
ATOM 1402 O O . VAL A 1 183 ? 19.688 -2.271 -9.367 1 94.94 183 VAL A O 1
ATOM 1405 N N . ARG A 1 184 ? 18.781 -2.801 -11.297 1 94.44 184 ARG A N 1
ATOM 1406 C CA . ARG A 1 184 ? 19.234 -1.573 -11.938 1 94.44 184 ARG A CA 1
ATOM 1407 C C . ARG A 1 184 ? 18.578 -0.349 -11.297 1 94.44 184 ARG A C 1
ATOM 1409 O O . ARG A 1 184 ? 19.234 0.676 -11.102 1 94.44 184 ARG A O 1
ATOM 1416 N N . ALA A 1 185 ? 17.344 -0.515 -10.992 1 95.75 185 ALA A N 1
ATOM 1417 C CA . ALA A 1 185 ? 16.609 0.579 -10.359 1 95.75 185 ALA A CA 1
ATOM 1418 C C . ALA A 1 185 ? 17.203 0.918 -8.992 1 95.75 185 ALA A C 1
ATOM 1420 O O . ALA A 1 185 ? 17.328 2.092 -8.641 1 95.75 185 ALA A O 1
ATOM 1421 N N . ALA A 1 186 ? 17.516 -0.105 -8.242 1 94.12 186 ALA A N 1
ATOM 1422 C CA . ALA A 1 186 ? 18.109 0.096 -6.922 1 94.12 186 ALA A CA 1
ATOM 1423 C C . ALA A 1 186 ? 19.406 0.887 -7.023 1 94.12 186 ALA A C 1
ATOM 1425 O O . ALA A 1 186 ? 19.656 1.799 -6.23 1 94.12 186 ALA A O 1
ATOM 1426 N N . ALA A 1 187 ? 20.156 0.571 -7.992 1 90.56 187 ALA A N 1
ATOM 1427 C CA . ALA A 1 187 ? 21.422 1.275 -8.211 1 90.56 187 ALA A CA 1
ATOM 1428 C C . ALA A 1 187 ? 21.172 2.713 -8.664 1 90.56 187 ALA A C 1
ATOM 1430 O O . ALA A 1 187 ? 21.969 3.607 -8.367 1 90.56 187 ALA A O 1
ATOM 1431 N N . GLY A 1 188 ? 20.094 2.934 -9.281 1 92.62 188 GLY A N 1
ATOM 1432 C CA . GLY A 1 188 ? 19.781 4.234 -9.844 1 92.62 188 GLY A CA 1
ATOM 1433 C C . GLY A 1 188 ? 19.156 5.184 -8.836 1 92.62 188 GLY A C 1
ATOM 1434 O O . GLY A 1 188 ? 19.031 6.383 -9.102 1 92.62 188 GLY A O 1
ATOM 1435 N N . LEU A 1 189 ? 18.797 4.707 -7.73 1 94.5 189 LEU A N 1
ATOM 1436 C CA . LEU A 1 189 ? 18.109 5.512 -6.73 1 94.5 189 LEU A CA 1
ATOM 1437 C C . LEU A 1 189 ? 18.969 6.688 -6.285 1 94.5 189 LEU A C 1
ATOM 1439 O O . LEU A 1 189 ? 18.469 7.781 -6.043 1 94.5 189 LEU A O 1
ATOM 1443 N N . THR A 1 190 ? 20.266 6.406 -6.172 1 91.69 190 THR A N 1
ATOM 1444 C CA . THR A 1 190 ? 21.156 7.418 -5.613 1 91.69 190 THR A CA 1
ATOM 1445 C C . THR A 1 190 ? 22.047 8.023 -6.699 1 91.69 190 THR A C 1
ATOM 1447 O O . THR A 1 190 ? 22.906 8.859 -6.414 1 91.69 190 THR A O 1
ATOM 1450 N N . ALA A 1 191 ? 21.844 7.566 -7.898 1 88 191 ALA A N 1
ATOM 1451 C CA . ALA A 1 191 ? 22.656 8.062 -9.008 1 88 191 ALA A CA 1
ATOM 1452 C C . ALA A 1 191 ? 22.109 9.391 -9.531 1 88 191 ALA A C 1
ATOM 1454 O O . ALA A 1 191 ? 20.891 9.562 -9.656 1 88 191 ALA A O 1
ATOM 1455 N N . PRO A 1 192 ? 23 10.32 -9.711 1 81 192 PRO A N 1
ATOM 1456 C CA . PRO A 1 192 ? 22.531 11.555 -10.336 1 81 192 PRO A CA 1
ATOM 1457 C C . PRO A 1 192 ? 21.953 11.328 -11.727 1 81 192 PRO A C 1
ATOM 1459 O O . PRO A 1 192 ? 22.297 10.352 -12.391 1 81 192 PRO A O 1
ATOM 1462 N N . ALA A 1 193 ? 20.969 12.125 -12.086 1 72.5 193 ALA A N 1
ATOM 1463 C CA . ALA A 1 193 ? 20.391 12.008 -13.422 1 72.5 193 ALA A CA 1
ATOM 1464 C C . ALA A 1 193 ? 21.438 12.25 -14.5 1 72.5 193 ALA A C 1
ATOM 1466 O O . ALA A 1 193 ? 22.312 13.094 -14.336 1 72.5 193 ALA A O 1
ATOM 1467 N N . SER A 1 194 ? 21.688 11.195 -15.258 1 58.59 194 SER A N 1
ATOM 1468 C CA . SER A 1 194 ? 22.672 11.398 -16.312 1 58.59 194 SER A CA 1
ATOM 1469 C C . SER A 1 194 ? 22.344 12.648 -17.125 1 58.59 194 SER A C 1
ATOM 1471 O O . SER A 1 194 ? 21.188 12.906 -17.453 1 58.59 194 SER A O 1
ATOM 1473 N N . ARG A 1 195 ? 23.172 13.703 -17.219 1 47.25 195 ARG A N 1
ATOM 1474 C CA . ARG A 1 195 ? 23.141 14.789 -18.188 1 47.25 195 ARG A CA 1
ATOM 1475 C C . ARG A 1 195 ? 23 14.242 -19.609 1 47.25 195 ARG A C 1
ATOM 1477 O O . ARG A 1 195 ? 23.531 13.172 -19.922 1 47.25 195 ARG A O 1
ATOM 1484 N N . MET B 1 1 ? -23.531 40.094 14.195 1 24.98 1 MET B N 1
ATOM 1485 C CA . MET B 1 1 ? -22.688 39.719 13.062 1 24.98 1 MET B CA 1
ATOM 1486 C C . MET B 1 1 ? -22.109 38.312 13.266 1 24.98 1 MET B C 1
ATOM 1488 O O . MET B 1 1 ? -21.625 38 14.352 1 24.98 1 MET B O 1
ATOM 1492 N N . ALA B 1 2 ? -22.656 37.25 12.859 1 34.44 2 ALA B N 1
ATOM 1493 C CA . ALA B 1 2 ? -22.344 35.969 13.469 1 34.44 2 ALA B CA 1
ATOM 1494 C C . ALA B 1 2 ? -20.828 35.75 13.562 1 34.44 2 ALA B C 1
ATOM 1496 O O . ALA B 1 2 ? -20.094 36.062 12.625 1 34.44 2 ALA B O 1
ATOM 1497 N N . ARG B 1 3 ? -20.219 35.969 14.703 1 33.88 3 ARG B N 1
ATOM 1498 C CA . ARG B 1 3 ? -18.781 35.875 14.93 1 33.88 3 ARG B CA 1
ATOM 1499 C C . ARG B 1 3 ? -18.156 34.812 14.039 1 33.88 3 ARG B C 1
ATOM 1501 O O . ARG B 1 3 ? -18.656 33.719 13.938 1 33.88 3 ARG B O 1
ATOM 1508 N N . TRP B 1 4 ? -17.625 35.25 12.984 1 33.91 4 TRP B N 1
ATOM 1509 C CA . TRP B 1 4 ? -16.812 34.469 12.055 1 33.91 4 TRP B CA 1
ATOM 1510 C C . TRP B 1 4 ? -16.203 33.25 12.742 1 33.91 4 TRP B C 1
ATOM 1512 O O . TRP B 1 4 ? -15.469 33.406 13.727 1 33.91 4 TRP B O 1
ATOM 1522 N N . GLN B 1 5 ? -16.766 32.438 13.445 1 44.34 5 GLN B N 1
ATOM 1523 C CA . GLN B 1 5 ? -16.188 31.312 14.203 1 44.34 5 GLN B CA 1
ATOM 1524 C C . GLN B 1 5 ? -15.359 30.406 13.297 1 44.34 5 GLN B C 1
ATOM 1526 O O . GLN B 1 5 ? -15.898 29.766 12.391 1 44.34 5 GLN B O 1
ATOM 1531 N N . PRO B 1 6 ? -14.086 30.719 12.82 1 54.03 6 PRO B N 1
ATOM 1532 C CA . PRO B 1 6 ? -13.172 30.281 11.758 1 54.03 6 PRO B CA 1
ATOM 1533 C C . PRO B 1 6 ? -13.32 28.812 11.406 1 54.03 6 PRO B C 1
ATOM 1535 O O . PRO B 1 6 ? -13.555 28.469 10.25 1 54.03 6 PRO B O 1
ATOM 1538 N N . ASP B 1 7 ? -12.312 27.516 11.727 1 78.5 7 ASP B N 1
ATOM 1539 C CA . ASP B 1 7 ? -11.828 26.359 11.008 1 78.5 7 ASP B CA 1
ATOM 1540 C C . ASP B 1 7 ? -12.688 25.125 11.297 1 78.5 7 ASP B C 1
ATOM 1542 O O . ASP B 1 7 ? -12.398 24.375 12.227 1 78.5 7 ASP B O 1
ATOM 1546 N N . ALA B 1 8 ? -14.086 25.375 10.992 1 90.06 8 ALA B N 1
ATOM 1547 C CA . ALA B 1 8 ? -14.977 24.219 11.078 1 90.06 8 ALA B CA 1
ATOM 1548 C C . ALA B 1 8 ? -14.211 22.906 10.898 1 90.06 8 ALA B C 1
ATOM 1550 O O . ALA B 1 8 ? -14.461 21.938 11.609 1 90.06 8 ALA B O 1
ATOM 1551 N N . HIS B 1 9 ? -13.422 22.984 10.102 1 89.88 9 HIS B N 1
ATOM 1552 C CA . HIS B 1 9 ? -12.633 21.797 9.812 1 89.88 9 HIS B CA 1
ATOM 1553 C C . HIS B 1 9 ? -11.828 21.359 11.039 1 89.88 9 HIS B C 1
ATOM 1555 O O . HIS B 1 9 ? -11.883 20.203 11.445 1 89.88 9 HIS B O 1
ATOM 1561 N N . ALA B 1 10 ? -11.188 22.312 11.602 1 88.94 10 ALA B N 1
ATOM 1562 C CA . ALA B 1 10 ? -10.344 22.031 12.758 1 88.94 10 ALA B CA 1
ATOM 1563 C C . ALA B 1 10 ? -11.195 21.625 13.961 1 88.94 10 ALA B C 1
ATOM 1565 O O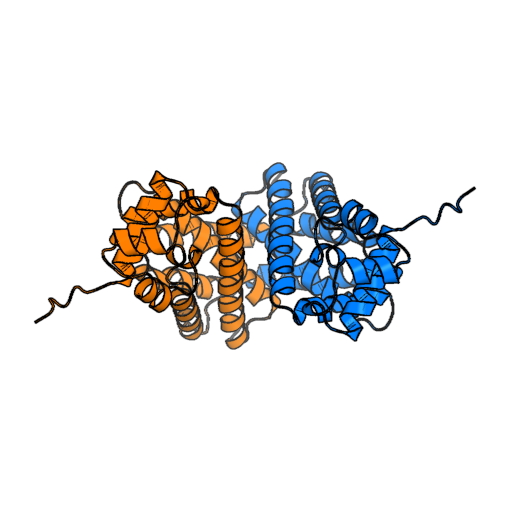 . ALA B 1 10 ? -10.82 20.719 14.719 1 88.94 10 ALA B O 1
ATOM 1566 N N . ARG B 1 11 ? -12.297 22.266 14.102 1 92.88 11 ARG B N 1
ATOM 1567 C CA . ARG B 1 11 ? -13.18 21.953 15.219 1 92.88 11 ARG B CA 1
ATOM 1568 C C . ARG B 1 11 ? -13.727 20.531 15.102 1 92.88 11 ARG B C 1
ATOM 1570 O O . ARG B 1 11 ? -13.828 19.812 16.094 1 92.88 11 ARG B O 1
ATOM 1577 N N . LEU B 1 12 ? -14.086 20.188 13.906 1 94.81 12 LEU B N 1
ATOM 1578 C CA . LEU B 1 12 ? -14.586 18.828 13.656 1 94.81 12 LEU B CA 1
ATOM 1579 C C . LEU B 1 12 ? -13.5 17.797 13.906 1 94.81 12 LEU B C 1
ATOM 1581 O O . LEU B 1 12 ? -13.758 16.75 14.508 1 94.81 12 LEU B O 1
ATOM 1585 N N . GLU B 1 13 ? -12.312 18.078 13.484 1 92.44 13 GLU B N 1
ATOM 1586 C CA . GLU B 1 13 ? -11.188 17.188 13.711 1 92.44 13 GLU B CA 1
ATOM 1587 C C . GLU B 1 13 ? -10.93 17 15.203 1 92.44 13 GLU B C 1
ATOM 1589 O O . GLU B 1 13 ? -10.781 15.867 15.68 1 92.44 13 GLU B O 1
ATOM 1594 N N . ASP B 1 14 ? -10.906 18.125 15.922 1 92.56 14 ASP B N 1
ATOM 1595 C CA . ASP B 1 14 ? -10.664 18.078 17.359 1 92.56 14 ASP B CA 1
ATOM 1596 C C . ASP B 1 14 ? -11.75 17.266 18.078 1 92.56 14 ASP B C 1
ATOM 1598 O O . ASP B 1 14 ? -11.445 16.422 18.906 1 92.56 14 ASP B O 1
ATOM 1602 N N . ALA B 1 15 ? -12.953 17.531 17.734 1 96.31 15 ALA B N 1
ATOM 1603 C CA . ALA B 1 15 ? -14.086 16.828 18.328 1 96.31 15 ALA B CA 1
ATOM 1604 C C . ALA B 1 15 ? -14 15.32 18.062 1 96.31 15 ALA B C 1
ATOM 1606 O O . ALA B 1 15 ? -14.203 14.508 18.969 1 96.31 15 ALA B O 1
ATOM 1607 N N . ALA B 1 16 ? -13.688 14.984 16.828 1 96.31 16 ALA B N 1
ATOM 1608 C CA . ALA B 1 16 ? -13.57 13.586 16.438 1 96.31 16 ALA B CA 1
ATOM 1609 C C . ALA B 1 16 ? -12.477 12.883 17.234 1 96.31 16 ALA B C 1
ATOM 1611 O O . ALA B 1 16 ? -12.703 11.82 17.812 1 96.31 16 ALA B O 1
ATOM 1612 N N . LEU B 1 17 ? -11.336 13.508 17.25 1 95.12 17 LEU B N 1
ATOM 1613 C CA . LEU B 1 17 ? -10.195 12.906 17.953 1 95.12 17 LEU B CA 1
ATOM 1614 C C . LEU B 1 17 ? -10.516 12.703 19.438 1 95.12 17 LEU B C 1
ATOM 1616 O O . LEU B 1 17 ? -10.188 11.656 20 1 95.12 17 LEU B O 1
ATOM 1620 N N . GLU B 1 18 ? -11.148 13.672 20.016 1 95.38 18 GLU B N 1
ATOM 1621 C CA . GLU B 1 18 ? -11.523 13.57 21.422 1 95.38 18 GLU B CA 1
ATOM 1622 C C . GLU B 1 18 ? -12.516 12.43 21.656 1 95.38 18 GLU B C 1
ATOM 1624 O O . GLU B 1 18 ? -12.32 11.594 22.531 1 95.38 18 GLU B O 1
ATOM 1629 N N . LEU B 1 19 ? -13.5 12.359 20.875 1 97.5 19 LEU B N 1
ATOM 1630 C CA . LEU B 1 19 ? -14.539 11.344 21.031 1 97.5 19 LEU B CA 1
ATOM 1631 C C . LEU B 1 19 ? -13.984 9.953 20.75 1 97.5 19 LEU B C 1
ATOM 1633 O O . LEU B 1 19 ? -14.281 9 21.469 1 97.5 19 LEU B O 1
ATOM 1637 N N . PHE B 1 20 ? -13.195 9.867 19.672 1 96.69 20 PHE B N 1
ATOM 1638 C CA . PHE B 1 20 ? -12.594 8.578 19.344 1 96.69 20 PHE B CA 1
ATOM 1639 C C . PHE B 1 20 ? -11.695 8.102 20.484 1 96.69 20 PHE B C 1
ATOM 1641 O O . PHE B 1 20 ? -11.641 6.91 20.781 1 96.69 20 PHE B O 1
ATOM 1648 N N . ALA B 1 21 ? -10.953 9.016 21.031 1 94.31 21 ALA B N 1
ATOM 1649 C CA . ALA B 1 21 ? -10.062 8.664 22.141 1 94.31 21 ALA B CA 1
ATOM 1650 C C . ALA B 1 21 ? -10.844 8.188 23.344 1 94.31 21 ALA B C 1
ATOM 1652 O O . ALA B 1 21 ? -10.414 7.27 24.047 1 94.31 21 ALA B O 1
ATOM 1653 N N . GLU B 1 22 ? -12.008 8.719 23.531 1 95.5 22 GLU B N 1
ATOM 1654 C CA . GLU B 1 22 ? -12.836 8.43 24.703 1 95.5 22 GLU B CA 1
ATOM 1655 C C . GLU B 1 22 ? -13.625 7.133 24.516 1 95.5 22 GLU B C 1
ATOM 1657 O O . GLU B 1 22 ? -13.703 6.312 25.438 1 95.5 22 GLU B O 1
ATOM 1662 N N . ARG B 1 23 ? -14.148 6.902 23.312 1 96.56 23 ARG B N 1
ATOM 1663 C CA . ARG B 1 23 ? -15.172 5.875 23.156 1 96.56 23 ARG B CA 1
ATOM 1664 C C . ARG B 1 23 ? -14.773 4.844 22.109 1 96.56 23 ARG B C 1
ATOM 1666 O O . ARG B 1 23 ? -15.43 3.812 21.969 1 96.56 23 ARG B O 1
ATOM 1673 N N . GLY B 1 24 ? -13.688 5.145 21.484 1 94.69 24 GLY B N 1
ATOM 1674 C CA . GLY B 1 24 ? -13.32 4.301 20.359 1 94.69 24 GLY B CA 1
ATOM 1675 C C . GLY B 1 24 ? -13.93 4.754 19.047 1 94.69 24 GLY B C 1
ATOM 1676 O O . GLY B 1 24 ? -14.992 5.375 19.031 1 94.69 24 GLY B O 1
ATOM 1677 N N . PHE B 1 25 ? -13.328 4.52 17.969 1 94.69 25 PHE B N 1
ATOM 1678 C CA . PHE B 1 25 ? -13.719 4.965 16.641 1 94.69 25 PHE B CA 1
ATOM 1679 C C . PHE B 1 25 ? -15.109 4.445 16.281 1 94.69 25 PHE B C 1
ATOM 1681 O O . PHE B 1 25 ? -15.961 5.207 15.828 1 94.69 25 PHE B O 1
ATOM 1688 N N . ASP B 1 26 ? -15.344 3.162 16.531 1 94.75 26 ASP B N 1
ATOM 1689 C CA . ASP B 1 26 ? -16.562 2.494 16.078 1 94.75 26 ASP B CA 1
ATOM 1690 C C . ASP B 1 26 ? -17.781 2.998 16.828 1 94.75 26 ASP B C 1
ATOM 1692 O O . ASP B 1 26 ? -18.891 3.045 16.281 1 94.75 26 ASP B O 1
ATOM 1696 N N . ALA B 1 27 ? -17.641 3.457 17.906 1 96 27 ALA B N 1
ATOM 1697 C CA . ALA B 1 27 ? -18.75 3.777 18.797 1 96 27 ALA B CA 1
ATOM 1698 C C . ALA B 1 27 ? -19.219 5.211 18.594 1 96 27 ALA B C 1
ATOM 1700 O O . ALA B 1 27 ? -20.203 5.641 19.188 1 96 27 ALA B O 1
ATOM 1701 N N . VAL B 1 28 ? -18.516 5.965 17.828 1 97.44 28 VAL B N 1
ATOM 1702 C CA . VAL B 1 28 ? -18.812 7.387 17.672 1 97.44 28 VAL B CA 1
ATOM 1703 C C . VAL B 1 28 ? -19.422 7.637 16.297 1 97.44 28 VAL B C 1
ATOM 1705 O O . VAL B 1 28 ? -18.953 7.09 15.289 1 97.44 28 VAL B O 1
ATOM 1708 N N . SER B 1 29 ? -20.484 8.398 16.234 1 97.75 29 SER B N 1
ATOM 1709 C CA . SER B 1 29 ? -21.109 8.734 14.969 1 97.75 29 SER B CA 1
ATOM 1710 C C . SER B 1 29 ? -20.703 10.125 14.492 1 97.75 29 SER B C 1
ATOM 1712 O O . SER B 1 29 ? -20.188 10.922 15.273 1 97.75 29 SER B O 1
ATOM 1714 N N . THR B 1 30 ? -20.969 10.375 13.211 1 97.75 30 THR B N 1
ATOM 1715 C CA . THR B 1 30 ? -20.688 11.688 12.648 1 97.75 30 THR B CA 1
ATOM 1716 C C . THR B 1 30 ? -21.594 12.75 13.281 1 97.75 30 THR B C 1
ATOM 1718 O O . THR B 1 30 ? -21.172 13.898 13.453 1 97.75 30 THR B O 1
ATOM 1721 N N . ALA B 1 31 ? -22.797 12.359 13.641 1 97.88 31 ALA B N 1
ATOM 1722 C CA . ALA B 1 31 ? -23.703 13.281 14.312 1 97.88 31 ALA B CA 1
ATOM 1723 C C . ALA B 1 31 ? -23.141 13.711 15.664 1 97.88 31 ALA B C 1
ATOM 1725 O O . ALA B 1 31 ? -23.203 14.891 16.031 1 97.88 31 ALA B O 1
ATOM 1726 N N . GLU B 1 32 ? -22.609 12.797 16.375 1 98.38 32 GLU B N 1
ATOM 1727 C CA . GLU B 1 32 ? -22.031 13.086 17.688 1 98.38 32 GLU B CA 1
ATOM 1728 C C . GLU B 1 32 ? -20.797 13.977 17.547 1 98.38 32 GLU B C 1
ATOM 1730 O O . GLU B 1 32 ? -20.578 14.875 18.375 1 98.38 32 GLU B O 1
ATOM 1735 N N . ILE B 1 33 ? -19.953 13.711 16.531 1 98.25 33 ILE B N 1
ATOM 1736 C CA . ILE B 1 33 ? -18.781 14.539 16.266 1 98.25 33 ILE B CA 1
ATOM 1737 C C . ILE B 1 33 ? -19.203 15.977 16 1 98.25 33 ILE B C 1
ATOM 1739 O O . ILE B 1 33 ? -18.672 16.922 16.578 1 98.25 33 ILE B O 1
ATOM 1743 N N . ALA B 1 34 ? -20.203 16.094 15.117 1 98 34 ALA B N 1
ATOM 1744 C CA . ALA B 1 34 ? -20.719 17.406 14.766 1 98 34 ALA B CA 1
ATOM 1745 C C . ALA B 1 34 ? -21.25 18.141 15.992 1 98 34 ALA B C 1
ATOM 1747 O O . ALA B 1 34 ? -20.953 19.312 16.219 1 98 34 ALA B O 1
ATOM 1748 N N . ALA B 1 35 ? -22.016 17.453 16.781 1 98.06 35 ALA B N 1
ATOM 1749 C CA . ALA B 1 35 ? -22.594 18.031 18 1 98.06 35 ALA B CA 1
ATOM 1750 C C . ALA B 1 35 ? -21.516 18.516 18.953 1 98.06 35 ALA B C 1
ATOM 1752 O O . ALA B 1 35 ? -21.594 19.625 19.484 1 98.06 35 ALA B O 1
ATOM 1753 N N . ARG B 1 36 ? -20.516 17.719 19.172 1 97.38 36 ARG B N 1
ATOM 1754 C CA . ARG B 1 36 ? -19.406 18.078 20.047 1 97.38 36 ARG B CA 1
ATOM 1755 C C . ARG B 1 36 ? -18.703 19.328 19.531 1 97.38 36 ARG B C 1
ATOM 1757 O O . ARG B 1 36 ? -18.203 20.125 20.328 1 97.38 36 ARG B O 1
ATOM 1764 N N . ALA B 1 37 ? -18.625 19.484 18.25 1 96.69 37 ALA B N 1
ATOM 1765 C CA . ALA B 1 37 ? -17.969 20.625 17.609 1 96.69 37 ALA B CA 1
ATOM 1766 C C . ALA B 1 37 ? -18.891 21.844 17.562 1 96.69 37 ALA B C 1
ATOM 1768 O O . ALA B 1 37 ? -18.484 22.922 17.125 1 96.69 37 ALA B O 1
ATOM 1769 N N . GLY B 1 38 ? -20.125 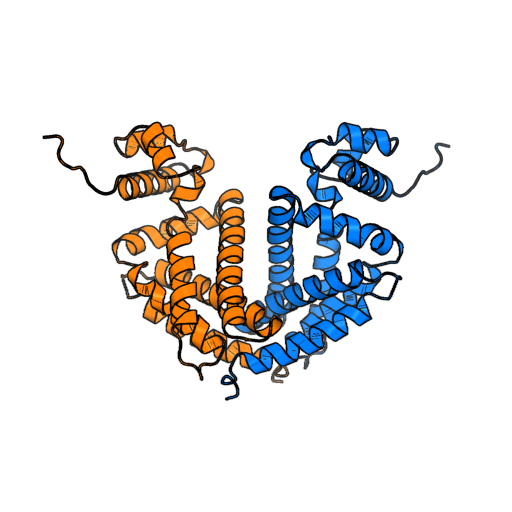21.688 18.016 1 96.94 38 GLY B N 1
ATOM 1770 C CA . GLY B 1 38 ? -21.109 22.766 17.953 1 96.94 38 GLY B CA 1
ATOM 1771 C C . GLY B 1 38 ? -21.609 23.016 16.547 1 96.94 38 GLY B C 1
ATOM 1772 O O . GLY B 1 38 ? -21.891 24.172 16.188 1 96.94 38 GLY B O 1
ATOM 1773 N N . LEU B 1 39 ? -21.531 22 15.758 1 97.25 39 LEU B N 1
ATOM 1774 C CA . LEU B 1 39 ? -21.922 22.109 14.352 1 97.25 39 LEU B CA 1
ATOM 1775 C C . LEU B 1 39 ? -22.984 21.078 14.016 1 97.25 39 LEU B C 1
ATOM 1777 O O . LEU B 1 39 ? -23.422 20.312 14.883 1 97.25 39 LEU B O 1
ATOM 1781 N N . THR B 1 40 ? -23.453 21.094 12.773 1 96.19 40 THR B N 1
ATOM 1782 C CA . THR B 1 40 ? -24.469 20.156 12.312 1 96.19 40 THR B CA 1
ATOM 1783 C C . THR B 1 40 ? -23.812 19 11.555 1 96.19 40 THR B C 1
ATOM 1785 O O . THR B 1 40 ? -22.672 19.094 11.117 1 96.19 40 THR B O 1
ATOM 1788 N N . LYS B 1 41 ? -24.578 17.938 11.422 1 96.69 41 LYS B N 1
ATOM 1789 C CA . LYS B 1 41 ? -24.141 16.812 10.617 1 96.69 41 LYS B CA 1
ATOM 1790 C C . LYS B 1 41 ? -23.922 17.219 9.164 1 96.69 41 LYS B C 1
ATOM 1792 O O . LYS B 1 41 ? -23 16.734 8.508 1 96.69 41 LYS B O 1
ATOM 1797 N N . ALA B 1 42 ? -24.734 18.125 8.742 1 96.12 42 ALA B N 1
ATOM 1798 C CA . ALA B 1 42 ? -24.594 18.625 7.383 1 96.12 42 ALA B CA 1
ATOM 1799 C C . ALA B 1 42 ? -23.266 19.344 7.199 1 96.12 42 ALA B C 1
ATOM 1801 O O . ALA B 1 42 ? -22.594 19.188 6.172 1 96.12 42 ALA B O 1
ATOM 1802 N N . THR B 1 43 ? -22.891 20.094 8.195 1 95.5 43 THR B N 1
ATOM 1803 C CA . THR B 1 43 ? -21.609 20.781 8.148 1 95.5 43 THR B CA 1
ATOM 1804 C C . THR B 1 43 ? -20.453 19.781 8.133 1 95.5 43 THR B C 1
ATOM 1806 O O . THR B 1 43 ? -19.469 19.969 7.43 1 95.5 43 THR B O 1
ATOM 1809 N N . PHE B 1 44 ? -20.625 18.656 8.953 1 96.56 44 PHE B N 1
ATOM 1810 C CA . PHE B 1 44 ? -19.609 17.594 8.93 1 96.56 44 PHE B CA 1
ATOM 1811 C C . PHE B 1 44 ? -19.375 17.109 7.508 1 96.56 44 PHE B C 1
ATOM 1813 O O . PHE B 1 44 ? -18.219 17.078 7.047 1 96.56 44 PHE B O 1
ATOM 1820 N N . PHE B 1 45 ? -20.375 16.875 6.734 1 96.19 45 PHE B N 1
ATOM 1821 C CA . PHE B 1 45 ? -20.266 16.234 5.426 1 96.19 45 PHE B CA 1
ATOM 1822 C C . PHE B 1 45 ? -19.859 17.25 4.367 1 96.19 45 PHE B C 1
ATOM 1824 O O . PHE B 1 45 ? -19.453 16.891 3.264 1 96.19 45 PHE B O 1
ATOM 1831 N N . ARG B 1 46 ? -19.969 18.531 4.656 1 95.12 46 ARG B N 1
ATOM 1832 C CA . ARG B 1 46 ? -19.406 19.562 3.789 1 95.12 46 ARG B CA 1
ATOM 1833 C C . ARG B 1 46 ? -17.891 19.516 3.799 1 95.12 46 ARG B C 1
ATOM 1835 O O . ARG B 1 46 ? -17.25 19.859 2.805 1 95.12 46 ARG B O 1
ATOM 1842 N N . HIS B 1 47 ? -17.344 19 4.93 1 92.88 47 HIS B N 1
ATOM 1843 C CA . HIS B 1 47 ? -15.898 19.047 5.102 1 92.88 47 HIS B CA 1
ATOM 1844 C C . HIS B 1 47 ? -15.281 17.672 4.91 1 92.88 47 HIS B C 1
ATOM 1846 O O . HIS B 1 47 ? -14.125 17.562 4.488 1 92.88 47 HIS B O 1
ATOM 1852 N N . PHE B 1 48 ? -16.047 16.656 5.305 1 94.56 48 PHE B N 1
ATOM 1853 C CA . PHE B 1 48 ? -15.531 15.289 5.211 1 94.56 48 PHE B CA 1
ATOM 1854 C C . PHE B 1 48 ? -16.531 14.375 4.52 1 94.56 48 PHE B C 1
ATOM 1856 O O . PHE B 1 48 ? -17.703 14.289 4.934 1 94.56 48 PHE B O 1
ATOM 1863 N N . PRO B 1 49 ? -16.062 13.656 3.486 1 92.81 49 PRO B N 1
ATOM 1864 C CA . PRO B 1 49 ? -16.984 12.781 2.756 1 92.81 49 PRO B CA 1
ATOM 1865 C C . PRO B 1 49 ? -17.453 11.594 3.592 1 92.81 49 PRO B C 1
ATOM 1867 O O . PRO B 1 49 ? -18.5 11.008 3.297 1 92.81 49 PRO B O 1
ATOM 1870 N N . ASP B 1 50 ? -16.625 11.172 4.586 1 94.44 50 ASP B N 1
ATOM 1871 C CA . ASP B 1 50 ? -17.016 10.109 5.516 1 94.44 50 ASP B CA 1
ATOM 1872 C C . ASP B 1 50 ? -16.234 10.227 6.828 1 94.44 50 ASP B C 1
ATOM 1874 O O . ASP B 1 50 ? -15.367 11.078 6.969 1 94.44 50 ASP B O 1
ATOM 1878 N N . LYS B 1 51 ? -16.609 9.43 7.773 1 95 51 LYS B N 1
ATOM 1879 C CA . LYS B 1 51 ? -16.141 9.523 9.148 1 95 51 LYS B CA 1
ATOM 1880 C C . LYS B 1 51 ? -14.625 9.32 9.227 1 95 51 LYS B C 1
ATOM 1882 O O . LYS B 1 51 ? -13.914 10.117 9.852 1 95 51 LYS B O 1
ATOM 1887 N N . PRO B 1 52 ? -13.969 8.383 8.5 1 94.25 52 PRO B N 1
ATOM 1888 C CA . PRO B 1 52 ? -12.523 8.172 8.633 1 94.25 52 PRO B CA 1
ATOM 1889 C C . PRO B 1 52 ? -11.711 9.367 8.148 1 94.25 52 PRO B C 1
ATOM 1891 O O . PRO B 1 52 ? -10.602 9.602 8.641 1 94.25 52 PRO B O 1
ATOM 1894 N N . GLU B 1 53 ? -12.25 10.125 7.297 1 94.25 53 GLU B N 1
ATOM 1895 C CA . GLU B 1 53 ? -11.484 11.164 6.625 1 94.25 53 GLU B CA 1
ATOM 1896 C C . GLU B 1 53 ? -11.109 12.289 7.594 1 94.25 53 GLU B C 1
ATOM 1898 O O . GLU B 1 53 ? -10.211 13.078 7.312 1 94.25 53 GLU B O 1
ATOM 1903 N N . VAL B 1 54 ? -11.773 12.312 8.695 1 92.62 54 VAL B N 1
ATOM 1904 C CA . VAL B 1 54 ? -11.445 13.32 9.695 1 92.62 54 VAL B CA 1
ATOM 1905 C C . VAL B 1 54 ? -10.031 13.094 10.219 1 92.62 54 VAL B C 1
ATOM 1907 O O . VAL B 1 54 ? -9.367 14.023 10.672 1 92.62 54 VAL B O 1
ATOM 1910 N N . LEU B 1 55 ? -9.555 11.836 10.141 1 92.94 55 LEU B N 1
ATOM 1911 C CA . LEU B 1 55 ? -8.242 11.477 10.664 1 92.94 55 LEU B CA 1
ATOM 1912 C C . LEU B 1 55 ? -7.176 11.562 9.578 1 92.94 55 LEU B C 1
ATOM 1914 O O . LEU B 1 55 ? -5.988 11.375 9.852 1 92.94 55 LEU B O 1
ATOM 1918 N N . PHE B 1 56 ? -7.504 11.734 8.367 1 91.38 56 PHE B N 1
ATOM 1919 C CA . PHE B 1 56 ? -6.566 11.695 7.25 1 91.38 56 PHE B CA 1
ATOM 1920 C C . PHE B 1 56 ? -6.559 13.016 6.5 1 91.38 56 PHE B C 1
ATOM 1922 O O . PHE B 1 56 ? -6.289 13.055 5.297 1 91.38 56 PHE B O 1
ATOM 1929 N N . TRP B 1 57 ? -6.652 13.984 7.172 1 73.81 57 TRP B N 1
ATOM 1930 C CA . TRP B 1 57 ? -6.66 15.297 6.539 1 73.81 57 TRP B CA 1
ATOM 1931 C C . TRP B 1 57 ? -5.324 15.586 5.859 1 73.81 57 TRP B C 1
ATOM 1933 O O . TRP B 1 57 ? -4.305 14.984 6.211 1 73.81 57 TRP B O 1
ATOM 1943 N N . GLY B 1 58 ? -5.352 16.25 4.707 1 79.56 58 GLY B N 1
ATOM 1944 C CA . GLY B 1 58 ? -4.148 16.812 4.113 1 79.56 58 GLY B CA 1
ATOM 1945 C C . GLY B 1 58 ? -3.539 15.93 3.045 1 79.56 58 GLY B C 1
ATOM 1946 O O . GLY B 1 58 ? -2.461 16.219 2.525 1 79.56 58 GLY B O 1
ATOM 1947 N N . GLN B 1 59 ? -4.215 14.914 2.709 1 85.12 59 GLN B N 1
ATOM 1948 C CA . GLN B 1 59 ? -3.652 14.023 1.7 1 85.12 59 GLN B CA 1
ATOM 1949 C C . GLN B 1 59 ? -3.473 14.75 0.368 1 85.12 59 GLN B C 1
ATOM 1951 O O . GLN B 1 59 ? -2.424 14.633 -0.27 1 85.12 59 GLN B O 1
ATOM 1956 N N . ASP B 1 60 ? -4.484 15.477 0.006 1 87.62 60 ASP B N 1
ATOM 1957 C CA . ASP B 1 60 ? -4.402 16.203 -1.252 1 87.62 60 ASP B CA 1
ATOM 1958 C C . ASP B 1 60 ? -3.303 17.266 -1.2 1 87.62 60 ASP B C 1
ATOM 1960 O O . ASP B 1 60 ? -2.607 17.5 -2.191 1 87.62 60 ASP B O 1
ATOM 1964 N N . LEU B 1 61 ? -3.221 17.859 -0.068 1 90.75 61 LEU B N 1
ATOM 1965 C CA . LEU B 1 61 ? -2.172 18.844 0.118 1 90.75 61 LEU B CA 1
ATOM 1966 C C . LEU B 1 61 ? -0.791 18.203 0.029 1 90.75 61 LEU B C 1
ATOM 1968 O O . LEU B 1 61 ? 0.103 18.734 -0.634 1 90.75 61 LEU B O 1
ATOM 1972 N N . LEU B 1 62 ? -0.629 17.094 0.664 1 94.75 62 LEU B N 1
ATOM 1973 C CA . LEU B 1 62 ? 0.644 16.375 0.598 1 94.75 62 LEU B CA 1
ATOM 1974 C C . LEU B 1 62 ? 0.953 15.945 -0.833 1 94.75 62 LEU B C 1
ATOM 1976 O O . LEU B 1 62 ? 2.066 16.156 -1.32 1 94.75 62 LEU B O 1
ATOM 1980 N N . ALA B 1 63 ? -0.023 15.445 -1.521 1 96.31 63 ALA B N 1
ATOM 1981 C CA . ALA B 1 63 ? 0.162 15.008 -2.9 1 96.31 63 ALA B CA 1
ATOM 1982 C C . ALA B 1 63 ? 0.604 16.156 -3.793 1 96.31 63 ALA B C 1
ATOM 1984 O O . ALA B 1 63 ? 1.555 16.031 -4.566 1 96.31 63 ALA B O 1
ATOM 1985 N N . ALA B 1 64 ? -0.073 17.281 -3.66 1 96.25 64 ALA B N 1
ATOM 1986 C CA . ALA B 1 64 ? 0.281 18.453 -4.449 1 96.25 64 ALA B CA 1
ATOM 1987 C C . ALA B 1 64 ? 1.689 18.938 -4.113 1 96.25 64 ALA B C 1
ATOM 1989 O O . ALA B 1 64 ? 2.461 19.281 -5.008 1 96.25 64 ALA B O 1
ATOM 1990 N N . THR B 1 65 ? 1.986 18.938 -2.85 1 96.69 65 THR B N 1
ATOM 1991 C CA . THR B 1 65 ? 3.307 19.344 -2.387 1 96.69 65 THR B CA 1
ATOM 1992 C C . THR B 1 65 ? 4.391 18.453 -2.979 1 96.69 65 THR B C 1
ATOM 1994 O O . THR B 1 65 ? 5.41 18.953 -3.465 1 96.69 65 THR B O 1
ATOM 1997 N N . PHE B 1 66 ? 4.16 17.141 -2.98 1 97.81 66 PHE B N 1
ATOM 1998 C CA . PHE B 1 66 ? 5.129 16.188 -3.514 1 97.81 66 PHE B CA 1
ATOM 1999 C C . PHE B 1 66 ? 5.324 16.406 -5.012 1 97.81 66 PHE B C 1
ATOM 2001 O O . PHE B 1 66 ? 6.457 16.453 -5.492 1 97.81 66 PHE B O 1
ATOM 2008 N N . ARG B 1 67 ? 4.23 16.578 -5.715 1 98 67 ARG B N 1
ATOM 2009 C CA . ARG B 1 67 ? 4.305 16.797 -7.152 1 98 67 ARG B CA 1
ATOM 2010 C C . ARG B 1 67 ? 5.129 18.031 -7.477 1 98 67 ARG B C 1
ATOM 2012 O O . ARG B 1 67 ? 6.027 18 -8.32 1 98 67 ARG B O 1
ATOM 2019 N N . HIS B 1 68 ? 4.832 19.109 -6.781 1 97.88 68 HIS B N 1
ATOM 2020 C CA . HIS B 1 68 ? 5.492 20.375 -7.047 1 97.88 68 HIS B CA 1
ATOM 2021 C C . HIS B 1 68 ? 6.977 20.312 -6.688 1 97.88 68 HIS B C 1
ATOM 2023 O O . HIS B 1 68 ? 7.824 20.781 -7.449 1 97.88 68 HIS B O 1
ATOM 2029 N N . ALA B 1 69 ? 7.297 19.75 -5.547 1 98.12 69 ALA B N 1
ATOM 2030 C CA . ALA B 1 69 ? 8.68 19.688 -5.082 1 98.12 69 ALA B CA 1
ATOM 2031 C C . ALA B 1 69 ? 9.539 18.859 -6.039 1 98.12 69 ALA B C 1
ATOM 2033 O O . ALA B 1 69 ? 10.68 19.219 -6.328 1 98.12 69 ALA B O 1
ATOM 2034 N N . ILE B 1 70 ? 9 17.781 -6.531 1 98.38 70 ILE B N 1
ATOM 2035 C CA . ILE B 1 70 ? 9.742 16.922 -7.457 1 98.38 70 ILE B CA 1
ATOM 2036 C C . ILE B 1 70 ? 9.898 17.641 -8.797 1 98.38 70 ILE B C 1
ATOM 2038 O O . ILE B 1 70 ? 10.984 17.656 -9.383 1 98.38 70 ILE B O 1
ATOM 2042 N N . ALA B 1 71 ? 8.812 18.25 -9.25 1 98.06 71 ALA B N 1
ATOM 2043 C CA . ALA B 1 71 ? 8.852 18.969 -10.523 1 98.06 71 ALA B CA 1
ATOM 2044 C C . ALA B 1 71 ? 9.875 20.094 -10.477 1 98.06 71 ALA B C 1
ATOM 2046 O O . ALA B 1 71 ? 10.562 20.359 -11.461 1 98.06 71 ALA B O 1
ATOM 2047 N N . ASP B 1 72 ? 10.031 20.719 -9.328 1 97.5 72 ASP B N 1
ATOM 2048 C CA . ASP B 1 72 ? 10.875 21.906 -9.18 1 97.5 72 ASP B CA 1
ATOM 2049 C C . ASP B 1 72 ? 12.305 21.516 -8.797 1 97.5 72 ASP B C 1
ATOM 2051 O O . ASP B 1 72 ? 13.164 22.391 -8.625 1 97.5 72 ASP B O 1
ATOM 2055 N N . GLY B 1 73 ? 12.555 20.266 -8.578 1 96.38 73 GLY B N 1
ATOM 2056 C CA . GLY B 1 73 ? 13.867 19.812 -8.133 1 96.38 73 GLY B CA 1
ATOM 2057 C C . GLY B 1 73 ? 14.969 20.094 -9.133 1 96.38 73 GLY B C 1
ATOM 2058 O O . GLY B 1 73 ? 14.695 20.344 -10.312 1 96.38 73 GLY B O 1
ATOM 2059 N N . ALA B 1 74 ? 16.188 20.062 -8.664 1 95.75 74 ALA B N 1
ATOM 2060 C CA . ALA B 1 74 ? 17.359 20.297 -9.508 1 95.75 74 ALA B CA 1
ATOM 2061 C C . ALA B 1 74 ? 17.438 19.25 -10.625 1 95.75 74 ALA B C 1
ATOM 2063 O O . ALA B 1 74 ? 17.109 18.094 -10.422 1 95.75 74 ALA B O 1
ATOM 2064 N N . ALA B 1 75 ? 17.922 19.625 -11.82 1 93.12 75 ALA B N 1
ATOM 2065 C CA . ALA B 1 75 ? 17.984 18.75 -12.992 1 93.12 75 ALA B CA 1
ATOM 2066 C C . ALA B 1 75 ? 18.922 17.578 -12.758 1 93.12 75 ALA B C 1
ATOM 2068 O O . ALA B 1 75 ? 18.719 16.484 -13.297 1 93.12 75 ALA B O 1
ATOM 2069 N N . ASP B 1 76 ? 19.875 17.797 -11.867 1 94.06 76 ASP B N 1
ATOM 2070 C CA . ASP B 1 76 ? 20.875 16.75 -11.664 1 94.06 76 ASP B CA 1
ATOM 2071 C C . ASP B 1 76 ? 20.625 15.984 -10.375 1 94.06 76 ASP B C 1
ATOM 2073 O O . ASP B 1 76 ? 21.453 15.172 -9.961 1 94.06 76 ASP B O 1
ATOM 2077 N N . ALA B 1 77 ? 19.484 16.219 -9.82 1 96.75 77 ALA B N 1
ATOM 2078 C CA . ALA B 1 77 ? 19.156 15.508 -8.586 1 96.75 77 ALA B CA 1
ATOM 2079 C C . ALA B 1 77 ? 18.844 14.039 -8.859 1 96.75 77 ALA B C 1
ATOM 2081 O O . ALA B 1 77 ? 18.188 13.711 -9.859 1 96.75 77 ALA B O 1
ATOM 2082 N N . SER B 1 78 ? 19.328 13.164 -7.996 1 96.81 78 SER B N 1
ATOM 2083 C CA . SER B 1 78 ? 18.938 11.758 -8.07 1 96.81 78 SER B CA 1
ATOM 2084 C C . SER B 1 78 ? 17.469 11.57 -7.68 1 96.81 78 SER B C 1
ATOM 2086 O O . SER B 1 78 ? 16.875 12.445 -7.043 1 96.81 78 SER B O 1
ATOM 2088 N N . PRO B 1 79 ? 16.875 10.453 -8.008 1 97.5 79 PRO B N 1
ATOM 2089 C CA . PRO B 1 79 ? 15.492 10.18 -7.617 1 97.5 79 PRO B CA 1
ATOM 2090 C C . PRO B 1 79 ? 15.281 10.258 -6.105 1 97.5 79 PRO B C 1
ATOM 2092 O O . PRO B 1 79 ? 14.281 10.828 -5.648 1 97.5 79 PRO B O 1
ATOM 2095 N N . LEU B 1 80 ? 16.203 9.773 -5.352 1 96.88 80 LEU B N 1
ATOM 2096 C CA . LEU B 1 80 ? 16.047 9.812 -3.902 1 96.88 80 LEU B CA 1
ATOM 2097 C C . LEU B 1 80 ? 16.172 11.234 -3.377 1 96.88 80 LEU B C 1
ATOM 2099 O O . LEU B 1 80 ? 15.5 11.609 -2.412 1 96.88 80 LEU B O 1
ATOM 2103 N N . GLN B 1 81 ? 17.031 12.008 -3.986 1 97 81 GLN B N 1
ATOM 2104 C CA . GLN B 1 81 ? 17.125 13.406 -3.598 1 97 81 GLN B CA 1
ATOM 2105 C C . GLN B 1 81 ? 15.836 14.156 -3.898 1 97 81 GLN B C 1
ATOM 2107 O O . GLN B 1 81 ? 15.422 15.023 -3.127 1 97 81 GLN B O 1
ATOM 2112 N N . LEU B 1 82 ? 15.211 13.836 -4.992 1 97.81 82 LEU B N 1
ATOM 2113 C CA . LEU B 1 82 ? 13.945 14.461 -5.363 1 97.81 82 LEU B CA 1
ATOM 2114 C C . LEU B 1 82 ? 12.852 14.109 -4.363 1 97.81 82 LEU B C 1
ATOM 2116 O O . LEU B 1 82 ? 12.094 14.984 -3.928 1 97.81 82 LEU B O 1
ATOM 2120 N N . VAL B 1 83 ? 12.773 12.867 -3.979 1 97.94 83 VAL B N 1
ATOM 2121 C CA . VAL B 1 83 ? 11.734 12.469 -3.039 1 97.94 83 VAL B CA 1
ATOM 2122 C C . VAL B 1 83 ? 12.039 13.031 -1.654 1 97.94 83 VAL B C 1
ATOM 2124 O O . VAL B 1 83 ? 11.125 13.375 -0.9 1 97.94 83 VAL B O 1
ATOM 2127 N N . ARG B 1 84 ? 13.305 13.094 -1.35 1 97.62 84 ARG B N 1
ATOM 2128 C CA . ARG B 1 84 ? 13.688 13.758 -0.107 1 97.62 84 ARG B CA 1
ATOM 2129 C C . ARG B 1 84 ? 13.172 15.195 -0.072 1 97.62 84 ARG B C 1
ATOM 2131 O O . ARG B 1 84 ? 12.562 15.609 0.909 1 97.62 84 ARG B O 1
ATOM 2138 N N . ALA B 1 85 ? 13.438 15.906 -1.089 1 97.38 85 ALA B N 1
ATOM 2139 C CA . ALA B 1 85 ? 12.977 17.297 -1.183 1 97.38 85 ALA B CA 1
ATOM 2140 C C . ALA B 1 85 ? 11.461 17.375 -1.059 1 97.38 85 ALA B C 1
ATOM 2142 O O . ALA B 1 85 ? 10.93 18.281 -0.42 1 97.38 85 ALA B O 1
ATOM 2143 N N . ALA B 1 86 ? 10.781 16.438 -1.636 1 97.88 86 ALA B N 1
ATOM 2144 C CA . ALA B 1 86 ? 9.32 16.391 -1.587 1 97.88 86 ALA B CA 1
ATOM 2145 C C . ALA B 1 86 ? 8.82 16.203 -0.156 1 97.88 86 ALA B C 1
ATOM 2147 O O . ALA B 1 86 ? 7.973 16.969 0.316 1 97.88 86 ALA B O 1
ATOM 2148 N N . VAL B 1 87 ? 9.375 15.242 0.531 1 97.62 87 VAL B N 1
ATOM 2149 C CA . VAL B 1 87 ? 8.953 14.953 1.897 1 97.62 87 VAL B CA 1
ATOM 2150 C C . VAL B 1 87 ? 9.289 16.141 2.805 1 97.62 87 VAL B C 1
ATOM 2152 O O . VAL B 1 87 ? 8.484 16.516 3.652 1 97.62 87 VAL B O 1
ATOM 2155 N N . LEU B 1 88 ? 10.438 16.781 2.582 1 97.44 88 LEU B N 1
ATOM 2156 C CA . LEU B 1 88 ? 10.836 17.922 3.391 1 97.44 88 LEU B CA 1
ATOM 2157 C C . LEU B 1 88 ? 9.945 19.125 3.107 1 97.44 88 LEU B C 1
ATOM 2159 O O . LEU B 1 88 ? 9.672 19.938 4.004 1 97.44 88 LEU B O 1
ATOM 2163 N N . ALA B 1 89 ? 9.453 19.234 1.935 1 96.69 89 ALA B N 1
ATOM 2164 C CA . ALA B 1 89 ? 8.586 20.328 1.543 1 96.69 89 ALA B CA 1
ATOM 2165 C C . ALA B 1 89 ? 7.254 20.266 2.287 1 96.69 89 ALA B C 1
ATOM 2167 O O . ALA B 1 89 ? 6.52 21.266 2.34 1 96.69 89 ALA B O 1
ATOM 2168 N N . ALA B 1 90 ? 6.98 19.141 2.855 1 93.69 90 ALA B N 1
ATOM 2169 C CA . ALA B 1 90 ? 5.734 18.984 3.598 1 93.69 90 ALA B CA 1
ATOM 2170 C C . ALA B 1 90 ? 5.863 19.531 5.016 1 93.69 90 ALA B C 1
ATOM 2172 O O . ALA B 1 90 ? 4.883 19.578 5.762 1 93.69 90 ALA B O 1
ATOM 2173 N N . ASP B 1 91 ? 6.973 20 5.379 1 95.75 91 ASP B N 1
ATOM 2174 C CA . ASP B 1 91 ? 7.277 20.406 6.746 1 95.75 91 ASP B CA 1
ATOM 2175 C C . ASP B 1 91 ? 6.215 21.359 7.285 1 95.75 91 ASP B C 1
ATOM 2177 O O . ASP B 1 91 ? 5.715 21.172 8.398 1 95.75 91 ASP B O 1
ATOM 2181 N N . PRO B 1 92 ? 5.746 22.359 6.562 1 92.56 92 PRO B N 1
ATOM 2182 C CA . PRO B 1 92 ? 4.777 23.328 7.094 1 92.56 92 PRO B CA 1
ATOM 2183 C C . PRO B 1 92 ? 3.432 22.688 7.422 1 92.56 92 PRO B C 1
ATOM 2185 O O . PRO B 1 92 ? 2.646 23.25 8.188 1 92.56 92 PRO B O 1
ATOM 2188 N N . VAL B 1 93 ? 3.18 21.578 6.797 1 89.88 93 VAL B N 1
ATOM 2189 C CA . VAL B 1 93 ? 1.937 20.859 7.059 1 89.88 93 VAL B CA 1
ATOM 2190 C C . VAL B 1 93 ? 1.944 20.312 8.484 1 89.88 93 VAL B C 1
ATOM 2192 O O . VAL B 1 93 ? 0.896 20.219 9.125 1 89.88 93 VAL B O 1
ATOM 2195 N N . PHE B 1 94 ? 3.08 19.984 8.977 1 93.5 94 PHE B N 1
ATOM 2196 C CA . PHE B 1 94 ? 3.232 19.375 10.289 1 93.5 94 PHE B CA 1
ATOM 2197 C C . PHE B 1 94 ? 3.611 20.422 11.336 1 93.5 94 PHE B C 1
ATOM 2199 O O . PHE B 1 94 ? 4.738 20.422 11.836 1 93.5 94 PHE B O 1
ATOM 2206 N N . ASP B 1 95 ? 2.633 21.156 11.75 1 92.75 95 ASP B N 1
ATOM 2207 C CA . ASP B 1 95 ? 2.863 22.25 12.688 1 92.75 95 ASP B CA 1
ATOM 2208 C C . ASP B 1 95 ? 2.586 21.828 14.125 1 92.75 95 ASP B C 1
ATOM 2210 O O . ASP B 1 95 ? 2.279 20.656 14.383 1 92.75 95 ASP B O 1
ATOM 2214 N N . ALA B 1 96 ? 2.709 22.766 15.031 1 93.81 96 ALA B N 1
ATOM 2215 C CA . ALA B 1 96 ? 2.613 22.484 16.453 1 93.81 96 ALA B CA 1
ATOM 2216 C C . ALA B 1 96 ? 1.208 22.031 16.844 1 93.81 96 ALA B C 1
ATOM 2218 O O . ALA B 1 96 ? 1.041 21.172 17.703 1 93.81 96 ALA B O 1
ATOM 2219 N N . ASP B 1 97 ? 0.246 22.562 16.234 1 88.44 97 ASP B N 1
ATOM 2220 C CA . ASP B 1 97 ? -1.133 22.188 16.516 1 88.44 97 ASP B CA 1
ATOM 2221 C C . ASP B 1 97 ? -1.396 20.734 16.141 1 88.44 97 ASP B C 1
ATOM 2223 O O . ASP B 1 97 ? -1.986 19.984 16.922 1 88.44 97 ASP B O 1
ATOM 2227 N N . ARG B 1 98 ? -0.921 20.359 15.078 1 90.31 98 ARG B N 1
ATOM 2228 C CA . ARG B 1 98 ? -1.07 18.984 14.633 1 90.31 98 ARG B CA 1
ATOM 2229 C C . ARG B 1 98 ? -0.251 18.031 15.5 1 90.31 98 ARG B C 1
ATOM 2231 O O . ARG B 1 98 ? -0.657 16.891 15.734 1 90.31 98 ARG B O 1
ATOM 2238 N N . HIS B 1 99 ? 0.862 18.547 15.898 1 94.69 99 HIS B N 1
ATOM 2239 C CA . HIS B 1 99 ? 1.715 17.703 16.734 1 94.69 99 HIS B CA 1
ATOM 2240 C C . HIS B 1 99 ? 1.002 17.297 18.016 1 94.69 99 HIS B C 1
ATOM 2242 O O . HIS B 1 99 ? 1.127 16.156 18.469 1 94.69 99 HIS B O 1
ATOM 2248 N N . ARG B 1 100 ? 0.232 18.188 18.531 1 92.12 100 ARG B N 1
ATOM 2249 C CA . ARG B 1 100 ? -0.444 17.938 19.797 1 92.12 100 ARG B CA 1
ATOM 2250 C C . ARG B 1 100 ? -1.376 16.734 19.688 1 92.12 100 ARG B C 1
ATOM 2252 O O . ARG B 1 100 ? -1.621 16.047 20.688 1 92.12 100 ARG B O 1
ATOM 2259 N N . ARG B 1 101 ? -1.797 16.438 18.516 1 91.56 101 ARG B N 1
ATOM 2260 C CA . ARG B 1 101 ? -2.787 15.375 18.328 1 91.56 101 ARG B CA 1
ATOM 2261 C C . ARG B 1 101 ? -2.178 14.18 17.609 1 91.56 101 ARG B C 1
ATOM 2263 O O . ARG B 1 101 ? -2.844 13.156 17.422 1 91.56 101 ARG B O 1
ATOM 2270 N N . ALA B 1 102 ? -0.959 14.258 17.25 1 94.62 102 ALA B N 1
ATOM 2271 C CA . ALA B 1 102 ? -0.346 13.297 16.328 1 94.62 102 ALA B CA 1
ATOM 2272 C C . ALA B 1 102 ? -0.242 11.914 16.969 1 94.62 102 ALA B C 1
ATOM 2274 O O . ALA B 1 102 ? -0.535 10.906 16.312 1 94.62 102 ALA B O 1
ATOM 2275 N N . ALA B 1 103 ? 0.092 11.914 18.188 1 94.19 103 ALA B N 1
ATOM 2276 C CA . ALA B 1 103 ? 0.248 10.633 18.875 1 94.19 103 ALA B CA 1
ATOM 2277 C C . ALA B 1 103 ? -1.096 9.93 19.031 1 94.19 103 ALA B C 1
ATOM 2279 O O . ALA B 1 103 ? -1.196 8.719 18.812 1 94.19 103 ALA B O 1
ATOM 2280 N N . THR B 1 104 ? -2.072 10.695 19.422 1 93.69 104 THR B N 1
ATOM 2281 C CA . THR B 1 104 ? -3.414 10.133 19.562 1 93.69 104 THR B CA 1
ATOM 2282 C C . THR B 1 104 ? -3.922 9.617 18.219 1 93.69 104 THR B C 1
ATOM 2284 O O . THR B 1 104 ? -4.473 8.516 18.141 1 93.69 104 THR B O 1
ATOM 2287 N N . ARG B 1 105 ? -3.77 10.375 17.219 1 94.69 105 ARG B N 1
ATOM 2288 C CA . ARG B 1 105 ? -4.164 9.977 15.875 1 94.69 105 ARG B CA 1
ATOM 2289 C C . ARG B 1 105 ? -3.502 8.664 15.477 1 94.69 105 ARG B C 1
ATOM 2291 O O . ARG B 1 105 ? -4.164 7.762 14.953 1 94.69 105 ARG B O 1
ATOM 2298 N N . GLN B 1 106 ? -2.26 8.57 15.711 1 94.12 106 GLN B N 1
ATOM 2299 C CA . GLN B 1 106 ? -1.506 7.371 15.367 1 94.12 106 GLN B CA 1
ATOM 2300 C C . GLN B 1 106 ? -2.043 6.148 16.109 1 94.12 106 GLN B C 1
ATOM 2302 O O . GLN B 1 106 ? -2.199 5.078 15.516 1 94.12 106 GLN B O 1
ATOM 2307 N N . ARG B 1 107 ? -2.299 6.293 17.312 1 93.62 107 ARG B N 1
ATOM 2308 C CA . ARG B 1 107 ? -2.826 5.191 18.109 1 93.62 107 ARG B CA 1
ATOM 2309 C C . ARG B 1 107 ? -4.191 4.75 17.609 1 93.62 107 ARG B C 1
ATOM 2311 O O . ARG B 1 107 ? -4.48 3.551 17.547 1 93.62 107 ARG B O 1
ATOM 2318 N N . LEU B 1 108 ? -5.012 5.699 17.266 1 94.5 108 LEU B N 1
ATOM 2319 C CA . LEU B 1 108 ? -6.344 5.395 16.766 1 94.5 108 LEU B CA 1
ATOM 2320 C C . LEU B 1 108 ? -6.262 4.617 15.453 1 94.5 108 LEU B C 1
ATOM 2322 O O . LEU B 1 108 ? -6.953 3.611 15.273 1 94.5 108 LEU B O 1
ATOM 2326 N N . ILE B 1 109 ? -5.398 5.039 14.57 1 94.06 109 ILE B N 1
ATOM 2327 C CA . ILE B 1 109 ? -5.23 4.387 13.281 1 94.06 109 ILE B CA 1
ATOM 2328 C C . ILE B 1 109 ? -4.738 2.955 13.484 1 94.06 109 ILE B C 1
ATOM 2330 O O . ILE B 1 109 ? -5.211 2.029 12.82 1 94.06 109 ILE B O 1
ATOM 2334 N N . ALA B 1 110 ? -3.934 2.729 14.453 1 91.69 110 ALA B N 1
ATOM 2335 C CA . ALA B 1 110 ? -3.365 1.412 14.734 1 91.69 110 ALA B CA 1
ATOM 2336 C C . ALA B 1 110 ? -4.395 0.5 15.391 1 91.69 110 ALA B C 1
ATOM 2338 O O . ALA B 1 110 ? -4.27 -0.726 15.336 1 91.69 110 ALA B O 1
ATOM 2339 N N . SER B 1 111 ? -5.422 1.065 15.977 1 91.69 111 SER B N 1
ATOM 2340 C CA . SER B 1 111 ? -6.348 0.292 16.797 1 91.69 111 SER B CA 1
ATOM 2341 C C . SER B 1 111 ? -7.543 -0.192 15.984 1 91.69 111 SER B C 1
ATOM 2343 O O . SER B 1 111 ? -8.367 -0.966 16.469 1 91.69 111 SER B O 1
ATOM 2345 N N . SER B 1 112 ? -7.66 0.278 14.805 1 92.88 112 SER B N 1
ATOM 2346 C CA . SER B 1 112 ? -8.82 -0.032 13.969 1 92.88 112 SER B CA 1
ATOM 2347 C C . SER B 1 112 ? -8.391 -0.607 12.617 1 92.88 112 SER B C 1
ATOM 2349 O O . SER B 1 112 ? -7.613 0.014 11.891 1 92.88 112 SER B O 1
ATOM 2351 N N . ALA B 1 113 ? -8.984 -1.801 12.297 1 91.75 113 ALA B N 1
ATOM 2352 C CA . ALA B 1 113 ? -8.68 -2.414 11.008 1 91.75 113 ALA B CA 1
ATOM 2353 C C . ALA B 1 113 ? -9.102 -1.509 9.852 1 91.75 113 ALA B C 1
ATOM 2355 O O . ALA B 1 113 ? -8.383 -1.375 8.859 1 91.75 113 ALA B O 1
ATOM 2356 N N . THR B 1 114 ? -10.211 -0.897 10.094 1 92.44 114 THR B N 1
ATOM 2357 C CA . THR B 1 114 ? -10.758 -0.014 9.07 1 92.44 114 THR B CA 1
ATOM 2358 C C . THR B 1 114 ? -9.852 1.188 8.844 1 92.44 114 THR B C 1
ATOM 2360 O O . THR B 1 114 ? -9.562 1.55 7.703 1 92.44 114 THR B O 1
ATOM 2363 N N . LEU B 1 115 ? -9.352 1.815 9.875 1 94.88 115 LEU B N 1
ATOM 2364 C CA . LEU B 1 115 ? -8.484 2.98 9.766 1 94.88 115 LEU B CA 1
ATOM 2365 C C . LEU B 1 115 ? -7.125 2.594 9.203 1 94.88 115 LEU B C 1
ATOM 2367 O O . LEU B 1 115 ? -6.547 3.334 8.398 1 94.88 115 LEU B O 1
ATOM 2371 N N . HIS B 1 116 ? -6.699 1.421 9.578 1 94.44 116 HIS B N 1
ATOM 2372 C CA . HIS B 1 116 ? -5.434 0.925 9.055 1 94.44 116 HIS B CA 1
ATOM 2373 C C . HIS B 1 116 ? -5.508 0.707 7.543 1 94.44 116 HIS B C 1
ATOM 2375 O O . HIS B 1 116 ? -4.602 1.104 6.809 1 94.44 116 HIS B O 1
ATOM 2381 N N . GLU B 1 117 ? -6.59 0.136 7.102 1 94.81 117 GLU B N 1
ATOM 2382 C CA . GLU B 1 117 ? -6.781 -0.097 5.672 1 94.81 117 GLU B CA 1
ATOM 2383 C C . GLU B 1 117 ? -6.82 1.218 4.898 1 94.81 117 GLU B C 1
ATOM 2385 O O . GLU B 1 117 ? -6.227 1.33 3.824 1 94.81 117 GLU B O 1
ATOM 2390 N N . ARG B 1 118 ? -7.484 2.16 5.465 1 94.69 118 ARG B N 1
ATOM 2391 C CA . ARG B 1 118 ? -7.539 3.477 4.832 1 94.69 118 ARG B CA 1
ATOM 2392 C C . ARG B 1 118 ? -6.148 4.102 4.75 1 94.69 118 ARG B C 1
ATOM 2394 O O . ARG B 1 118 ? -5.797 4.715 3.74 1 94.69 118 ARG B O 1
ATOM 2401 N N . ALA B 1 119 ? -5.379 3.945 5.789 1 94.88 119 ALA B N 1
ATOM 2402 C CA . ALA B 1 119 ? -4.016 4.469 5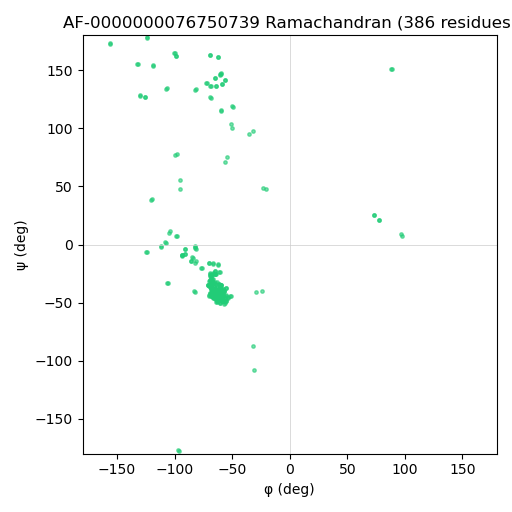.809 1 94.88 119 ALA B CA 1
ATOM 2403 C C . ALA B 1 119 ? -3.158 3.816 4.727 1 94.88 119 ALA B C 1
ATOM 2405 O O . ALA B 1 119 ? -2.361 4.488 4.07 1 94.88 119 ALA B O 1
ATOM 2406 N N . VAL B 1 120 ? -3.348 2.533 4.555 1 95.06 120 VAL B N 1
ATOM 2407 C CA . VAL B 1 120 ? -2.596 1.803 3.539 1 95.06 120 VAL B CA 1
ATOM 2408 C C . VAL B 1 120 ? -2.951 2.332 2.152 1 95.06 120 VAL B C 1
ATOM 2410 O O . VAL B 1 120 ? -2.064 2.592 1.334 1 95.06 120 VAL B O 1
ATOM 2413 N N . LEU B 1 121 ? -4.18 2.543 1.877 1 95.25 121 LEU B N 1
ATOM 2414 C CA . LEU B 1 121 ? -4.641 3.035 0.583 1 95.25 121 LEU B CA 1
ATOM 2415 C C . LEU B 1 121 ? -4.117 4.441 0.317 1 95.25 121 LEU B C 1
ATOM 2417 O O . LEU B 1 121 ? -3.664 4.742 -0.79 1 95.25 121 LEU B O 1
ATOM 2421 N N . LYS B 1 122 ? -4.145 5.234 1.271 1 94.5 122 LYS B N 1
ATOM 2422 C CA . LYS B 1 122 ? -3.709 6.621 1.11 1 94.5 122 LYS B CA 1
ATOM 2423 C C . LYS B 1 122 ? -2.199 6.699 0.9 1 94.5 122 LYS B C 1
ATOM 2425 O O . LYS B 1 122 ? -1.717 7.535 0.133 1 94.5 122 LYS B O 1
ATOM 2430 N N . ARG B 1 123 ? -1.485 5.824 1.57 1 94.75 123 ARG B N 1
ATOM 2431 C CA . ARG B 1 123 ? -0.042 5.758 1.359 1 94.75 123 ARG B CA 1
ATOM 2432 C C . ARG B 1 123 ? 0.285 5.34 -0.069 1 94.75 123 ARG B C 1
ATOM 2434 O O . ARG B 1 123 ? 1.214 5.871 -0.681 1 94.75 123 ARG B O 1
ATOM 2441 N N . ALA B 1 124 ? -0.452 4.426 -0.54 1 95.31 124 ALA B N 1
ATOM 2442 C CA . ALA B 1 124 ? -0.251 3.967 -1.912 1 95.31 124 ALA B CA 1
ATOM 2443 C C . ALA B 1 124 ? -0.487 5.098 -2.908 1 95.31 124 ALA B C 1
ATOM 2445 O O . ALA B 1 124 ? 0.223 5.207 -3.912 1 95.31 124 ALA B O 1
ATOM 2446 N N . VAL B 1 125 ? -1.467 5.91 -2.648 1 95.81 125 VAL B N 1
ATOM 2447 C CA . VAL B 1 125 ? -1.757 7.055 -3.504 1 95.81 125 VAL B CA 1
ATOM 2448 C C . VAL B 1 125 ? -0.578 8.023 -3.486 1 95.81 125 VAL B C 1
ATOM 2450 O O . VAL B 1 125 ? -0.166 8.531 -4.531 1 95.81 125 VAL B O 1
ATOM 2453 N N . LEU B 1 126 ? -0.017 8.297 -2.332 1 96.69 126 LEU B N 1
ATOM 2454 C CA . LEU B 1 126 ? 1.118 9.211 -2.221 1 96.69 126 LEU B CA 1
ATOM 2455 C C . LEU B 1 126 ? 2.334 8.648 -2.953 1 96.69 126 LEU B C 1
ATOM 2457 O O . LEU B 1 126 ? 3.043 9.391 -3.641 1 96.69 126 LEU B O 1
ATOM 2461 N N . ALA B 1 127 ? 2.557 7.344 -2.783 1 97.25 127 ALA B N 1
ATOM 2462 C CA . ALA B 1 127 ? 3.66 6.707 -3.5 1 97.25 127 ALA B CA 1
ATOM 2463 C C . ALA B 1 127 ? 3.479 6.836 -5.012 1 97.25 127 ALA B C 1
ATOM 2465 O O . ALA B 1 127 ? 4.43 7.141 -5.73 1 97.25 127 ALA B O 1
ATOM 2466 N N . ARG B 1 128 ? 2.287 6.652 -5.453 1 96.94 128 ARG B N 1
ATOM 2467 C CA . ARG B 1 128 ? 1.99 6.77 -6.875 1 96.94 128 ARG B CA 1
ATOM 2468 C C . ARG B 1 128 ? 2.199 8.203 -7.359 1 96.94 128 ARG B C 1
ATOM 2470 O O . ARG B 1 128 ? 2.719 8.422 -8.453 1 96.94 128 ARG B O 1
ATOM 2477 N N . THR B 1 129 ? 1.797 9.109 -6.547 1 98 129 THR B N 1
ATOM 2478 C CA . THR B 1 129 ? 1.981 10.523 -6.875 1 98 129 THR B CA 1
ATOM 2479 C C . THR B 1 129 ? 3.459 10.836 -7.086 1 98 129 THR B C 1
ATOM 2481 O O . THR B 1 129 ? 3.826 11.477 -8.078 1 98 129 THR B O 1
ATOM 2484 N 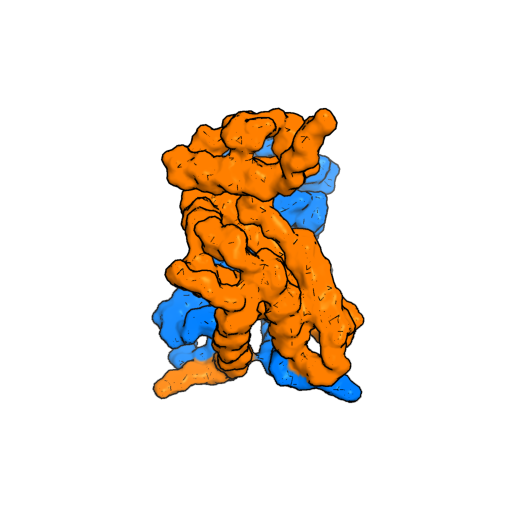N . MET B 1 130 ? 4.289 10.406 -6.211 1 98.44 130 MET B N 1
ATOM 2485 C CA . MET B 1 130 ? 5.723 10.648 -6.348 1 98.44 130 MET B CA 1
ATOM 2486 C C . MET B 1 130 ? 6.285 9.922 -7.566 1 98.44 130 MET B C 1
ATOM 2488 O O . MET B 1 130 ? 7.098 10.477 -8.305 1 98.44 130 MET B O 1
ATOM 2492 N N . THR B 1 131 ? 5.844 8.695 -7.766 1 98.31 131 THR B N 1
ATOM 2493 C CA . THR B 1 131 ? 6.277 7.906 -8.914 1 98.31 131 THR B CA 1
ATOM 2494 C C . THR B 1 131 ? 5.965 8.633 -10.219 1 98.31 131 THR B C 1
ATOM 2496 O O . THR B 1 131 ? 6.836 8.797 -11.078 1 98.31 131 THR B O 1
ATOM 2499 N N . GLU B 1 132 ? 4.746 9.117 -10.367 1 98.5 132 GLU B N 1
ATOM 2500 C CA . GLU B 1 132 ? 4.316 9.805 -11.578 1 98.5 132 GLU B CA 1
ATOM 2501 C C . GLU B 1 132 ? 5.102 11.094 -11.789 1 98.5 132 GLU B C 1
ATOM 2503 O O . GLU B 1 132 ? 5.461 11.43 -12.922 1 98.5 132 GLU B O 1
ATOM 2508 N N . ALA B 1 133 ? 5.316 11.789 -10.719 1 98.62 133 ALA B N 1
ATOM 2509 C CA . ALA B 1 133 ? 6.098 13.023 -10.812 1 98.62 133 ALA B CA 1
ATOM 2510 C C . ALA B 1 133 ? 7.52 12.734 -11.281 1 98.62 133 ALA B C 1
ATOM 2512 O O . ALA B 1 133 ? 8.086 13.484 -12.078 1 98.62 133 ALA B O 1
ATOM 2513 N N . LEU B 1 134 ? 8.117 11.68 -10.828 1 98.38 134 LEU B N 1
ATOM 2514 C CA . LEU B 1 134 ? 9.461 11.281 -11.234 1 98.38 134 LEU B CA 1
ATOM 2515 C C . LEU B 1 134 ? 9.492 10.859 -12.695 1 98.38 134 LEU B C 1
ATOM 2517 O O . LEU B 1 134 ? 10.43 11.188 -13.43 1 98.38 134 LEU B O 1
ATOM 2521 N N . GLU B 1 135 ? 8.477 10.125 -13.062 1 98.19 135 GLU B N 1
ATOM 2522 C CA . GLU B 1 135 ? 8.375 9.711 -14.461 1 98.19 135 GLU B CA 1
ATOM 2523 C C . GLU B 1 135 ? 8.273 10.922 -15.391 1 98.19 135 GLU B C 1
ATOM 2525 O O . GLU B 1 135 ? 8.828 10.922 -16.484 1 98.19 135 GLU B O 1
ATOM 2530 N N . ALA B 1 136 ? 7.555 11.898 -14.93 1 97.62 136 ALA B N 1
ATOM 2531 C CA . ALA B 1 136 ? 7.41 13.125 -15.711 1 97.62 136 ALA B CA 1
ATOM 2532 C C . ALA B 1 136 ? 8.758 13.812 -15.906 1 97.62 136 ALA B C 1
ATOM 2534 O O . ALA B 1 136 ? 8.914 14.641 -16.812 1 97.62 136 ALA B O 1
ATOM 2535 N N . ARG B 1 137 ? 9.766 13.484 -15.125 1 96.06 137 ARG B N 1
ATOM 2536 C CA . ARG B 1 137 ? 11.125 13.984 -15.258 1 96.06 137 ARG B CA 1
ATOM 2537 C C . ARG B 1 137 ? 12.008 12.992 -16 1 96.06 137 ARG B C 1
ATOM 2539 O O . ARG B 1 137 ? 13.234 13.047 -15.906 1 96.06 137 ARG B O 1
ATOM 2546 N N . ASP B 1 138 ? 11.375 11.938 -16.531 1 95.44 138 ASP B N 1
ATOM 2547 C CA . ASP B 1 138 ? 12.023 10.945 -17.391 1 95.44 138 ASP B CA 1
ATOM 2548 C C . ASP B 1 138 ? 12.852 9.961 -16.562 1 95.44 138 ASP B C 1
ATOM 2550 O O . ASP B 1 138 ? 13.859 9.438 -17.047 1 95.44 138 ASP B O 1
ATOM 2554 N N . VAL B 1 139 ? 12.547 9.867 -15.32 1 96.56 139 VAL B N 1
ATOM 2555 C CA . VAL B 1 139 ? 13.117 8.781 -14.523 1 96.56 139 VAL B CA 1
ATOM 2556 C C . VAL B 1 139 ? 12.531 7.445 -14.984 1 96.56 139 VAL B C 1
ATOM 2558 O O . VAL B 1 139 ? 11.328 7.34 -15.219 1 96.56 139 VAL B O 1
ATOM 2561 N N . ALA B 1 140 ? 13.406 6.453 -15.102 1 96.12 140 ALA B N 1
ATOM 2562 C CA . ALA B 1 140 ? 12.945 5.129 -15.508 1 96.12 140 ALA B CA 1
ATOM 2563 C C . ALA B 1 140 ? 11.859 4.613 -14.57 1 96.12 140 ALA B C 1
ATOM 2565 O O . ALA B 1 140 ? 11.945 4.805 -13.352 1 96.12 140 ALA B O 1
ATOM 2566 N N . THR B 1 141 ? 10.844 3.945 -15.062 1 96.06 141 THR B N 1
ATOM 2567 C CA . THR B 1 141 ? 9.609 3.59 -14.375 1 96.06 141 THR B CA 1
ATOM 2568 C C . THR B 1 141 ? 9.914 2.82 -13.086 1 96.06 141 THR B C 1
ATOM 2570 O O . THR B 1 141 ? 9.422 3.176 -12.016 1 96.06 141 THR B O 1
ATOM 2573 N N . ARG B 1 142 ? 10.758 1.817 -13.156 1 96.38 142 ARG B N 1
ATOM 2574 C CA . ARG B 1 142 ? 11.039 1.005 -11.977 1 96.38 142 ARG B CA 1
ATOM 2575 C C . ARG B 1 142 ? 11.805 1.808 -10.93 1 96.38 142 ARG B C 1
ATOM 2577 O O . ARG B 1 142 ? 11.57 1.651 -9.727 1 96.38 142 ARG B O 1
ATOM 2584 N N . THR B 1 143 ? 12.688 2.631 -11.383 1 96.75 143 THR B N 1
ATOM 2585 C CA . THR B 1 143 ? 13.414 3.496 -10.461 1 96.75 143 THR B CA 1
ATOM 2586 C C . THR B 1 143 ? 12.469 4.484 -9.781 1 96.75 143 THR B C 1
ATOM 2588 O O . THR B 1 143 ? 12.547 4.688 -8.57 1 96.75 143 THR B O 1
ATOM 2591 N N . ALA B 1 144 ? 11.555 5.031 -10.578 1 98.06 144 ALA B N 1
ATOM 2592 C CA . ALA B 1 144 ? 10.562 5.965 -10.047 1 98.06 144 ALA B CA 1
ATOM 2593 C C . ALA B 1 144 ? 9.672 5.289 -9.008 1 98.06 144 ALA B C 1
ATOM 2595 O O . ALA B 1 144 ? 9.398 5.859 -7.953 1 98.06 144 ALA B O 1
ATOM 2596 N N . GLU B 1 145 ? 9.266 4.105 -9.32 1 97.44 145 GLU B N 1
ATOM 2597 C CA . GLU B 1 145 ? 8.422 3.338 -8.406 1 97.44 145 GLU B CA 1
ATOM 2598 C C . GLU B 1 145 ? 9.133 3.068 -7.086 1 97.44 145 GLU B C 1
ATOM 2600 O O . GLU B 1 145 ? 8.57 3.303 -6.016 1 97.44 145 GLU B O 1
ATOM 2605 N N . LEU B 1 146 ? 10.352 2.623 -7.172 1 96.31 146 LEU B N 1
ATOM 2606 C CA . LEU B 1 146 ? 11.109 2.311 -5.969 1 96.31 146 LEU B CA 1
ATOM 2607 C C . LEU B 1 146 ? 11.383 3.57 -5.152 1 96.31 146 LEU B C 1
ATOM 2609 O O . LEU B 1 146 ? 11.312 3.545 -3.92 1 96.31 146 LEU B O 1
ATOM 2613 N N . ALA B 1 147 ? 11.641 4.645 -5.805 1 97.81 147 ALA B N 1
ATOM 2614 C CA . ALA B 1 147 ? 11.883 5.91 -5.113 1 97.81 147 ALA B CA 1
ATOM 2615 C C . ALA B 1 147 ? 10.617 6.395 -4.402 1 97.81 147 ALA B C 1
ATOM 2617 O O . ALA B 1 147 ? 10.68 6.859 -3.262 1 97.81 147 ALA B O 1
ATOM 2618 N N . GLY B 1 148 ? 9.516 6.32 -5.133 1 97.94 148 GLY B N 1
ATOM 2619 C CA . GLY B 1 148 ? 8.258 6.715 -4.52 1 97.94 148 GLY B CA 1
ATOM 2620 C C . GLY B 1 148 ? 7.922 5.914 -3.273 1 97.94 148 GLY B C 1
ATOM 2621 O O . GLY B 1 148 ? 7.5 6.477 -2.262 1 97.94 148 GLY B O 1
ATOM 2622 N N . LEU B 1 149 ? 8.133 4.613 -3.365 1 95.62 149 LEU B N 1
ATOM 2623 C CA . LEU B 1 149 ? 7.902 3.727 -2.229 1 95.62 149 LEU B CA 1
ATOM 2624 C C . LEU B 1 149 ? 8.844 4.062 -1.08 1 95.62 149 LEU B C 1
ATOM 2626 O O . LEU B 1 149 ? 8.43 4.121 0.078 1 95.62 149 LEU B O 1
ATOM 2630 N N . ALA B 1 150 ? 10.062 4.332 -1.402 1 96.25 150 ALA B N 1
ATOM 2631 C CA . ALA B 1 150 ? 11.047 4.719 -0.391 1 96.25 150 ALA B CA 1
ATOM 2632 C C . ALA B 1 150 ? 10.648 6.027 0.288 1 96.25 150 ALA B C 1
ATOM 2634 O O . ALA B 1 150 ? 10.773 6.164 1.507 1 96.25 150 ALA B O 1
ATOM 2635 N N . GLY B 1 151 ? 10.234 6.984 -0.521 1 97.12 151 GLY B N 1
ATOM 2636 C CA . GLY B 1 151 ? 9.789 8.258 0.02 1 97.12 151 GLY B CA 1
ATOM 2637 C C . GLY B 1 151 ? 8.617 8.125 0.982 1 97.12 151 GLY B C 1
ATOM 2638 O O . GLY B 1 151 ? 8.625 8.727 2.059 1 97.12 151 GLY B O 1
ATOM 2639 N N . THR B 1 152 ? 7.703 7.332 0.64 1 96.06 152 THR B N 1
ATOM 2640 C CA . THR B 1 152 ? 6.527 7.137 1.479 1 96.06 152 THR B CA 1
ATOM 2641 C C . THR B 1 152 ? 6.895 6.395 2.762 1 96.06 152 THR B C 1
ATOM 2643 O O . THR B 1 152 ? 6.395 6.727 3.84 1 96.06 152 THR B O 1
ATOM 2646 N N . ALA B 1 153 ? 7.742 5.375 2.623 1 94.94 153 ALA B N 1
ATOM 2647 C CA . ALA B 1 153 ? 8.211 4.664 3.811 1 94.94 153 ALA B CA 1
ATOM 2648 C C . ALA B 1 153 ? 8.938 5.609 4.762 1 94.94 153 ALA B C 1
ATOM 2650 O O . ALA B 1 153 ? 8.758 5.531 5.98 1 94.94 153 ALA B O 1
ATOM 2651 N N . THR B 1 154 ? 9.703 6.461 4.219 1 96.56 154 THR B N 1
ATOM 2652 C CA . THR B 1 154 ? 10.438 7.438 5.012 1 96.56 154 THR B CA 1
ATOM 2653 C C . THR B 1 154 ? 9.484 8.422 5.684 1 96.56 154 THR B C 1
ATOM 2655 O O . THR B 1 154 ? 9.641 8.734 6.867 1 96.56 154 THR B O 1
ATOM 2658 N N . LEU B 1 155 ? 8.555 8.898 4.922 1 96.75 155 LEU B N 1
ATOM 2659 C CA . LEU B 1 155 ? 7.539 9.797 5.461 1 96.75 155 LEU B CA 1
ATOM 2660 C C . LEU B 1 155 ? 6.824 9.156 6.648 1 96.75 155 LEU B C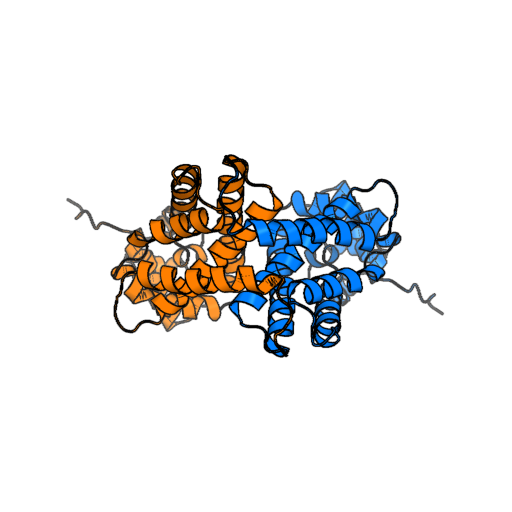 1
ATOM 2662 O O . LEU B 1 155 ? 6.645 9.789 7.688 1 96.75 155 LEU B O 1
ATOM 2666 N N . ASP B 1 156 ? 6.488 7.906 6.508 1 95.62 156 ASP B N 1
ATOM 2667 C CA . ASP B 1 156 ? 5.777 7.18 7.555 1 95.62 156 ASP B CA 1
ATOM 2668 C C . ASP B 1 156 ? 6.629 7.059 8.812 1 95.62 156 ASP B C 1
ATOM 2670 O O . ASP B 1 156 ? 6.148 7.305 9.922 1 95.62 156 ASP B O 1
ATOM 2674 N N . ALA B 1 157 ? 7.832 6.695 8.641 1 96.12 157 ALA B N 1
ATOM 2675 C CA . ALA B 1 157 ? 8.734 6.539 9.773 1 96.12 157 ALA B CA 1
ATOM 2676 C C . ALA B 1 157 ? 9 7.883 10.453 1 96.12 157 ALA B C 1
ATOM 2678 O O . ALA B 1 157 ? 8.984 7.977 11.68 1 96.12 157 ALA B O 1
ATOM 2679 N N . ALA B 1 158 ? 9.242 8.898 9.648 1 97.31 158 ALA B N 1
ATOM 2680 C CA . ALA B 1 158 ? 9.469 10.234 10.188 1 97.31 158 ALA B CA 1
ATOM 2681 C C . ALA B 1 158 ? 8.258 10.727 10.977 1 97.31 158 ALA B C 1
ATOM 2683 O O . ALA B 1 158 ? 8.398 11.297 12.055 1 97.31 158 ALA B O 1
ATOM 2684 N N . TYR B 1 159 ? 7.09 10.5 10.43 1 96.06 159 TYR B N 1
ATOM 2685 C CA . TYR B 1 159 ? 5.859 10.906 11.102 1 96.06 159 TYR B CA 1
ATOM 2686 C C . TYR B 1 159 ? 5.715 10.203 12.445 1 96.06 159 TYR B C 1
ATOM 2688 O O . TYR B 1 159 ? 5.352 10.82 13.445 1 96.06 159 TYR B O 1
ATOM 2696 N N . ALA B 1 160 ? 5.973 8.93 12.477 1 95.75 160 ALA B N 1
ATOM 2697 C CA . ALA B 1 160 ? 5.859 8.164 13.711 1 95.75 160 ALA B CA 1
ATOM 2698 C C . ALA B 1 160 ? 6.781 8.719 14.789 1 95.75 160 ALA B C 1
ATOM 2700 O O . ALA B 1 160 ? 6.367 8.898 15.938 1 95.75 160 ALA B O 1
ATOM 2701 N N . HIS B 1 161 ? 7.992 8.977 14.43 1 96.81 161 HIS B N 1
ATOM 2702 C CA . HIS B 1 161 ? 8.945 9.523 15.383 1 96.81 161 HIS B CA 1
ATOM 2703 C C . HIS B 1 161 ? 8.555 10.938 15.797 1 96.81 161 HIS B C 1
ATOM 2705 O O . HIS B 1 161 ? 8.672 11.297 16.969 1 96.81 161 HIS B O 1
ATOM 2711 N N . TRP B 1 162 ? 8.117 11.703 14.844 1 97.62 162 TRP B N 1
ATOM 2712 C CA . TRP B 1 162 ? 7.641 13.062 15.109 1 97.62 162 TRP B CA 1
ATOM 2713 C C . TRP B 1 162 ? 6.465 13.047 16.078 1 97.62 162 TRP B C 1
ATOM 2715 O O . TRP B 1 162 ? 6.457 13.789 17.062 1 97.62 162 TRP B O 1
ATOM 2725 N N . ALA B 1 163 ? 5.555 12.148 15.859 1 96.19 163 ALA B N 1
ATOM 2726 C CA . ALA B 1 163 ? 4.352 12.031 16.688 1 96.19 163 ALA B CA 1
ATOM 2727 C C . ALA B 1 163 ? 4.695 11.562 18.094 1 96.19 163 ALA B C 1
ATOM 2729 O O . ALA B 1 163 ? 4.012 11.914 19.047 1 96.19 163 ALA B O 1
ATOM 2730 N N . ALA B 1 164 ? 5.715 10.82 18.188 1 95.94 164 ALA B N 1
ATOM 2731 C CA . ALA B 1 164 ? 6.074 10.219 19.469 1 95.94 164 ALA B CA 1
ATOM 2732 C C . ALA B 1 164 ? 6.918 11.172 20.312 1 95.94 164 ALA B C 1
ATOM 2734 O O . ALA B 1 164 ? 7.117 10.945 21.5 1 95.94 164 ALA B O 1
ATOM 2735 N N . SER B 1 165 ? 7.418 12.211 19.672 1 96.62 165 SER B N 1
ATOM 2736 C CA . SER B 1 165 ? 8.258 13.156 20.406 1 96.62 165 SER B CA 1
ATOM 2737 C C . SER B 1 165 ? 7.473 13.859 21.5 1 96.62 165 SER B C 1
ATOM 2739 O O . SER B 1 165 ? 6.352 14.312 21.281 1 96.62 165 SER B O 1
ATOM 2741 N N . PRO B 1 166 ? 8.055 13.992 22.656 1 94.81 166 PRO B N 1
ATOM 2742 C CA . PRO B 1 166 ? 7.348 14.625 23.781 1 94.81 166 PRO B CA 1
ATOM 2743 C C . PRO B 1 166 ? 7.148 16.125 23.578 1 94.81 166 PRO B C 1
ATOM 2745 O O . PRO B 1 166 ? 6.203 16.703 24.109 1 94.81 166 PRO B O 1
ATOM 2748 N N . THR B 1 167 ? 8.125 16.734 22.859 1 95.56 167 THR B N 1
ATOM 2749 C CA . THR B 1 167 ? 8.023 18.156 22.547 1 95.56 167 THR B CA 1
ATOM 2750 C C . THR B 1 167 ? 7.98 18.375 21.047 1 95.56 167 THR B C 1
ATOM 2752 O O . THR B 1 167 ? 8.469 17.562 20.266 1 95.56 167 THR B O 1
ATOM 2755 N N . TYR B 1 168 ? 7.367 19.484 20.781 1 96.5 168 TYR B N 1
ATOM 2756 C CA . TYR B 1 168 ? 7.289 19.812 19.375 1 96.5 168 TYR B CA 1
ATOM 2757 C C . TYR B 1 168 ? 8.664 20.172 18.812 1 96.5 168 TYR B C 1
ATOM 2759 O O . TYR B 1 168 ? 9.391 20.969 19.406 1 96.5 168 TYR B O 1
ATOM 2767 N N . ARG B 1 169 ? 9.047 19.547 17.781 1 96.69 169 ARG B N 1
ATOM 2768 C CA . ARG B 1 169 ? 10.172 19.859 16.906 1 96.69 169 ARG B CA 1
ATOM 2769 C C . ARG B 1 169 ? 9.766 19.797 15.445 1 96.69 169 ARG B C 1
ATOM 2771 O O . ARG B 1 169 ? 8.805 19.109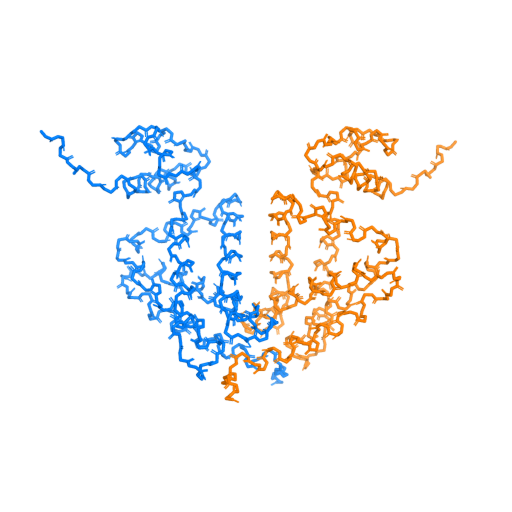 15.086 1 96.69 169 ARG B O 1
ATOM 2778 N N . ALA B 1 170 ? 10.516 20.531 14.695 1 97.56 170 ALA B N 1
ATOM 2779 C CA . ALA B 1 170 ? 10.188 20.547 13.273 1 97.56 170 ALA B CA 1
ATOM 2780 C C . ALA B 1 170 ? 10.242 19.156 12.672 1 97.56 170 ALA B C 1
ATOM 2782 O O . ALA B 1 170 ? 11.148 18.375 12.984 1 97.56 170 ALA B O 1
ATOM 2783 N N . PHE B 1 171 ? 9.281 18.859 11.844 1 97.31 171 PHE B N 1
ATOM 2784 C CA . PHE B 1 171 ? 9.188 17.562 11.172 1 97.31 171 PHE B CA 1
ATOM 2785 C C . PHE B 1 171 ? 10.422 17.312 10.32 1 97.31 171 PHE B C 1
ATOM 2787 O O . PHE B 1 171 ? 10.867 16.172 10.195 1 97.31 171 PHE B O 1
ATOM 2794 N N . ALA B 1 172 ? 10.977 18.312 9.742 1 97.31 172 ALA B N 1
ATOM 2795 C CA . ALA B 1 172 ? 12.109 18.234 8.82 1 97.31 172 ALA B CA 1
ATOM 2796 C C . ALA B 1 172 ? 13.289 17.5 9.461 1 97.31 172 ALA B C 1
ATOM 2798 O O . ALA B 1 172 ? 14 16.75 8.781 1 97.31 172 ALA B O 1
ATOM 2799 N N . GLY B 1 173 ? 13.477 17.734 10.727 1 97.62 173 GLY B N 1
ATOM 2800 C CA . GLY B 1 173 ? 14.562 17.047 11.414 1 97.62 173 GLY B CA 1
ATOM 2801 C C . GLY B 1 173 ? 14.391 15.539 11.453 1 97.62 173 GLY B C 1
ATOM 2802 O O . GLY B 1 173 ? 15.352 14.797 11.234 1 97.62 173 GLY B O 1
ATOM 2803 N N . PHE B 1 174 ? 13.227 15.047 11.688 1 97.94 174 PHE B N 1
ATOM 2804 C CA . PHE B 1 174 ? 12.906 13.625 11.68 1 97.94 174 PHE B CA 1
ATOM 2805 C C . PHE B 1 174 ? 13.016 13.047 10.273 1 97.94 174 PHE B C 1
ATOM 2807 O O . PHE B 1 174 ? 13.57 11.969 10.086 1 97.94 174 PHE B O 1
ATOM 2814 N N . ALA B 1 175 ? 12.523 13.797 9.305 1 97.81 175 ALA B N 1
ATOM 2815 C CA . ALA B 1 175 ? 12.578 13.359 7.914 1 97.81 175 ALA B CA 1
ATOM 2816 C C . ALA B 1 175 ? 14.016 13.195 7.441 1 97.81 175 ALA B C 1
ATOM 2818 O O . ALA B 1 175 ? 14.359 12.203 6.793 1 97.81 175 ALA B O 1
ATOM 2819 N N . ASP B 1 176 ? 14.828 14.109 7.801 1 97 176 ASP B N 1
ATOM 2820 C CA . ASP B 1 176 ? 16.234 14.062 7.398 1 97 176 ASP B CA 1
ATOM 2821 C C . ASP B 1 176 ? 16.922 12.812 7.953 1 97 176 ASP B C 1
ATOM 2823 O O . ASP B 1 176 ? 17.625 12.117 7.23 1 97 176 ASP B O 1
ATOM 2827 N N . ARG B 1 177 ? 16.672 12.578 9.18 1 96.5 177 ARG B N 1
ATOM 2828 C CA . ARG B 1 177 ? 17.266 11.406 9.812 1 96.5 177 ARG B CA 1
ATOM 2829 C C . ARG B 1 177 ? 16.781 10.125 9.141 1 96.5 177 ARG B C 1
ATOM 2831 O O . ARG B 1 177 ? 17.578 9.227 8.852 1 96.5 177 ARG B O 1
ATOM 2838 N N . GLU B 1 178 ? 15.523 10.07 8.875 1 97.06 178 GLU B N 1
ATOM 2839 C CA . GLU B 1 178 ? 14.953 8.875 8.258 1 97.06 178 GLU B CA 1
ATOM 2840 C C . GLU B 1 178 ? 15.453 8.703 6.824 1 97.06 178 GLU B C 1
ATOM 2842 O O . GLU B 1 178 ? 15.625 7.582 6.348 1 97.06 178 GLU B O 1
ATOM 2847 N N . PHE B 1 179 ? 15.672 9.75 6.113 1 96.69 179 PHE B N 1
ATOM 2848 C CA . PHE B 1 179 ? 16.188 9.656 4.754 1 96.69 179 PHE B CA 1
ATOM 2849 C C . PHE B 1 179 ? 17.625 9.141 4.75 1 96.69 179 PHE B C 1
ATOM 2851 O O . PHE B 1 179 ? 18.016 8.406 3.846 1 96.69 179 PHE B O 1
ATOM 2858 N N . ASP B 1 180 ? 18.391 9.57 5.742 1 95.88 180 ASP B N 1
ATOM 2859 C CA . ASP B 1 180 ? 19.734 9.016 5.855 1 95.88 180 ASP B CA 1
ATOM 2860 C C . ASP B 1 180 ? 19.703 7.496 5.977 1 95.88 180 ASP B C 1
ATOM 2862 O O . ASP B 1 180 ? 20.516 6.801 5.363 1 95.88 180 ASP B O 1
ATOM 2866 N N . LEU B 1 181 ? 18.766 7.02 6.707 1 95.88 181 LEU B N 1
ATOM 2867 C CA . LEU B 1 181 ? 18.578 5.578 6.828 1 95.88 181 LEU B CA 1
ATOM 2868 C C . LEU B 1 181 ? 18.156 4.965 5.496 1 95.88 181 LEU B C 1
ATOM 2870 O O . LEU B 1 181 ? 18.625 3.881 5.133 1 95.88 181 LEU B O 1
ATOM 2874 N N . THR B 1 182 ? 17.312 5.684 4.766 1 96.75 182 THR B N 1
ATOM 2875 C CA . THR B 1 182 ? 16.828 5.188 3.484 1 96.75 182 THR B CA 1
ATOM 2876 C C . THR B 1 182 ? 17.953 5.121 2.459 1 96.75 182 THR B C 1
ATOM 2878 O O . THR B 1 182 ? 18.031 4.172 1.678 1 96.75 182 THR B O 1
ATOM 2881 N N . VAL B 1 183 ? 18.828 6.094 2.475 1 94.94 183 VAL B N 1
ATOM 2882 C CA . VAL B 1 183 ? 19.984 6.102 1.577 1 94.94 183 VAL B CA 1
ATOM 2883 C C . VAL B 1 183 ? 20.875 4.91 1.883 1 94.94 183 VAL B C 1
ATOM 2885 O O . VAL B 1 183 ? 21.312 4.199 0.973 1 94.94 183 VAL B O 1
ATOM 2888 N N . ARG B 1 184 ? 21.125 4.672 3.111 1 94.5 184 ARG B N 1
ATOM 2889 C CA . ARG B 1 184 ? 21.938 3.521 3.51 1 94.5 184 ARG B CA 1
ATOM 2890 C C . ARG B 1 184 ? 21.25 2.215 3.131 1 94.5 184 ARG B C 1
ATOM 2892 O O . ARG B 1 184 ? 21.891 1.27 2.684 1 94.5 184 ARG B O 1
ATOM 2899 N N . ALA B 1 185 ? 19.969 2.221 3.316 1 95.75 185 ALA B N 1
ATOM 2900 C CA . ALA B 1 185 ? 19.188 1.032 2.98 1 95.75 185 ALA B CA 1
ATOM 2901 C C . ALA B 1 185 ? 19.266 0.733 1.486 1 95.75 185 ALA B C 1
ATOM 2903 O O . ALA B 1 185 ? 19.375 -0.427 1.084 1 95.75 185 ALA B O 1
ATOM 2904 N N . ALA B 1 186 ? 19.141 1.769 0.688 1 94.06 186 ALA B N 1
ATOM 2905 C CA . ALA B 1 186 ? 19.219 1.607 -0.762 1 94.06 186 ALA B CA 1
ATOM 2906 C C . ALA B 1 186 ? 20.547 0.976 -1.175 1 94.06 186 ALA B C 1
ATOM 2908 O O . ALA B 1 186 ? 20.578 0.08 -2.021 1 94.06 186 ALA B O 1
ATOM 2909 N N . ALA B 1 187 ? 21.562 1.41 -0.548 1 90.5 187 ALA B N 1
ATOM 2910 C CA . ALA B 1 187 ? 22.891 0.863 -0.828 1 90.5 187 ALA B CA 1
ATOM 2911 C C . ALA B 1 187 ? 23 -0.584 -0.353 1 90.5 187 ALA B C 1
ATOM 2913 O O . ALA B 1 187 ? 23.719 -1.387 -0.947 1 90.5 187 ALA B O 1
ATOM 2914 N N . GLY B 1 188 ? 22.266 -0.912 0.623 1 92.69 188 GLY B N 1
ATOM 2915 C CA . GLY B 1 188 ? 22.328 -2.229 1.236 1 92.69 188 GLY B CA 1
ATOM 2916 C C . GLY B 1 188 ? 21.5 -3.268 0.517 1 92.69 188 GLY B C 1
ATOM 2917 O O . GLY B 1 188 ? 21.625 -4.465 0.769 1 92.69 188 GLY B O 1
ATOM 2918 N N . LEU B 1 189 ? 20.688 -2.861 -0.363 1 94.44 189 LEU B N 1
ATOM 2919 C CA . LEU B 1 189 ? 19.781 -3.764 -1.047 1 94.44 189 LEU B CA 1
ATOM 2920 C C . LEU B 1 189 ? 20.547 -4.84 -1.811 1 94.44 189 LEU B C 1
ATOM 2922 O O . LEU B 1 189 ? 20.109 -5.992 -1.87 1 94.44 189 LEU B O 1
ATOM 2926 N N . THR B 1 190 ? 21.656 -4.414 -2.398 1 91.62 190 THR B N 1
ATOM 2927 C CA . THR B 1 190 ? 22.375 -5.336 -3.271 1 91.62 190 THR B CA 1
ATOM 2928 C C . THR B 1 190 ? 23.672 -5.801 -2.611 1 91.62 190 THR B C 1
ATOM 2930 O O . THR B 1 190 ? 24.438 -6.539 -3.219 1 91.62 190 THR B O 1
ATOM 2933 N N . ALA B 1 191 ? 23.875 -5.336 -1.416 1 88.12 191 ALA B N 1
ATOM 2934 C CA . ALA B 1 191 ? 25.094 -5.715 -0.704 1 88.12 191 ALA B CA 1
ATOM 2935 C C . ALA B 1 191 ? 24.953 -7.082 -0.049 1 88.12 191 ALA B C 1
ATOM 2937 O O . ALA B 1 191 ? 23.906 -7.398 0.516 1 88.12 191 ALA B O 1
ATOM 2938 N N . PRO B 1 192 ? 25.953 -7.891 -0.232 1 81.44 192 PRO B N 1
ATOM 2939 C CA . PRO B 1 192 ? 25.906 -9.164 0.489 1 81.44 192 PRO B CA 1
ATOM 2940 C C . PRO B 1 192 ? 25.844 -8.984 2.004 1 81.44 192 PRO B C 1
ATOM 2942 O O . PRO B 1 192 ? 26.281 -7.953 2.523 1 81.44 192 PRO B O 1
ATOM 2945 N N . ALA B 1 193 ? 25.156 -9.883 2.686 1 73 193 ALA B N 1
ATOM 2946 C CA . ALA B 1 193 ? 25.109 -9.812 4.145 1 73 193 ALA B CA 1
ATOM 2947 C C . ALA B 1 193 ? 26.5 -9.914 4.75 1 73 193 ALA B C 1
ATOM 2949 O O . ALA B 1 193 ? 27.359 -10.648 4.246 1 73 193 ALA B O 1
ATOM 2950 N N . SER B 1 194 ? 26.891 -8.812 5.383 1 58.81 194 SER B N 1
ATOM 2951 C CA . SER B 1 194 ? 28.203 -8.891 6.008 1 58.81 194 SER B CA 1
ATOM 2952 C C . SER B 1 194 ? 28.344 -10.148 6.859 1 58.81 194 SER B C 1
ATOM 2954 O O . SER B 1 194 ? 27.406 -10.516 7.582 1 58.81 194 SER B O 1
ATOM 2956 N N . ARG B 1 195 ? 29.25 -11.102 6.605 1 47.66 195 ARG B N 1
ATOM 2957 C CA . ARG B 1 195 ? 29.703 -12.164 7.504 1 47.66 195 ARG B CA 1
ATOM 2958 C C . ARG B 1 195 ? 30.016 -11.609 8.891 1 47.66 195 ARG B C 1
ATOM 2960 O O . ARG B 1 195 ? 30.5 -10.484 9.023 1 47.66 195 ARG B O 1
#

Nearest PDB structures (foldseek):
  5efy-assembly1_A  TM=5.832E-01  e=9.296E-06  Streptomyces coelicolor A3(2)
  2np5-assembly1_A  TM=5.346E-01  e=3.239E-05  Rhodococcus jostii RHA1
  3vpr-assembly2_C  TM=5.179E-01  e=2.953E-05  Thermus thermophilus HB8
  6yj2-assembly1_A  TM=5.471E-01  e=6.537E-04  Mycobacterium tuberculosis H37Rv
  9b7y-assembly1_D  TM=4.495E-01  e=6.847E-04  Mycobacterium tuberculosis H37Rv

Organism: NCBI:txid927661

Radius of gyration: 23.21 Å; Cα contacts (8 Å, |Δi|>4): 497; chains: 2; bounding box: 55×82×50 Å

Solvent-accessible surface area (backbone atoms only — not comparable to full-atom values): 20380 Å² total; per-residue (Å²): 123,82,73,78,76,78,59,60,63,56,40,39,34,51,28,37,54,52,47,30,71,73,63,33,65,88,72,56,52,62,55,56,24,13,50,67,44,73,45,45,50,65,58,42,52,75,73,27,93,47,75,73,48,57,78,54,68,58,53,69,57,49,40,51,43,28,34,50,36,37,66,68,40,66,85,56,44,16,52,43,54,28,35,49,47,12,60,46,66,44,30,80,76,52,38,69,74,53,48,75,44,31,41,60,51,52,52,52,31,72,72,30,74,68,47,39,53,52,50,53,53,53,47,52,50,46,19,48,42,39,16,52,35,34,38,74,72,69,38,56,66,61,31,17,45,53,31,13,47,49,37,44,53,28,49,52,52,18,48,52,54,50,26,64,42,92,59,89,64,67,43,44,63,37,37,50,55,36,43,54,48,45,55,54,19,49,62,43,30,77,34,55,44,81,129,122,83,70,80,76,78,60,62,62,56,40,39,34,51,28,37,54,53,47,30,72,74,61,34,65,87,72,56,50,60,57,56,23,13,51,70,45,74,45,45,50,69,58,45,50,74,74,26,93,49,75,72,47,57,79,54,69,57,55,70,56,48,40,52,43,28,34,50,36,38,66,68,39,64,84,57,45,16,53,44,54,28,35,47,48,13,61,47,65,43,31,80,76,53,38,67,73,53,48,76,45,32,42,60,52,51,52,52,33,71,72,29,73,67,47,40,53,52,50,53,54,52,47,51,52,47,19,48,42,38,17,53,34,34,38,75,72,70,38,56,66,60,30,17,45,51,30,14,48,47,38,44,53,29,49,53,54,17,48,54,55,51,27,64,42,93,60,89,65,67,41,44,61,40,38,53,56,35,43,54,48,46,55,52,18,48,63,43,31,77,34,55,43,80,128

Foldseek 3Di:
DPPCPDPLLVLLLVLQLVVCLVPNLVVDALQSSQVSSVHGSVSSCVRPVDSLVSLVPCLVVLLVLLLVQLLPDDLPDDLLRSLLSSLLSCQVVCDQVCLVRLLSSVVNCVVDPVSVVVVVVSLVVQLVSQLVSVVVSVDDNVSSSVSSNLSSVLSVQLSNVCSPDPDHDTSSVSSVVSSVVSVVVVVCPPDPDDD/DPPCPDPLLVLLLVLQLVVCLVPNLVVDALQSSQVSSVHGSVSSCVRPVDSLVSLVPCLVVLLVLLLVQLLPDDLPDDLLRSLLSSLLSCQVVCDPVCLVRLLSSVVNCVVDPVSVVVVVVSLVVQLVSQLVSVVVSVPDNVSSSVSSNLSSVLSVQLSNVCSPDPDHDTSSVSSVVSSVVSVVVVVCPPDDDDD

pLDDT: mean 92.74, std 11.44, range [24.91, 98.62]

InterPro domains:
  IPR001647 DNA-binding HTH domain, TetR-type [PF00440] (14-55)
  IPR001647 DNA-binding HTH domain, TetR-type [PR00455] (12-25)
  IPR001647 DNA-binding HTH domain, TetR-type [PR00455] (33-56)
  IPR001647 DNA-binding HTH domain, TetR-type [PS50977] (6-66)
  IPR009057 Homedomain-like superfamily [SSF46689] (7-72)
  IPR023772 DNA-binding HTH domain, TetR-type, conserved site [PS01081] (24-55)
  IPR050109 HTH-type, TetR-like transcriptional regulator [PTHR30055] (5-189)

Secondary structure (DSSP, 8-state):
-------HHHHHHHHHHHHHHHH-STT--HHHHHHHTT--HHHHHHH-SSGGGGGSTTHHHHHHHHHHHHHTS-TT--HHHHHHHHHHHTGGGS-HHHHHHHHHHHHHHHH-HHHHHHHHHHHHHHHHHHHHHHHTTT--HHHHHHHHHHHHHHHHHHHHHHHH-SS---HHHHHHHHHHHHHHHHHHTSS----/-------HHHHHHHHHHHHHHHH-STT--HHHHHHHTT--HHHHHHH-SSGGGGGSTTHHHHHHHHHHHHHTS-TT--HHHHHHHHHHHTGGGS-HHHHHHHHHHHHHHHH-HHHHHHHHHHHHHHHHHHHHHHHTTT--HHHHHHHHHHHHHHHHHHHHHHHH-SS---HHHHHHHHHHHHHHHHHHTSS----

Sequence (390 aa):
MARWQPDAHARLEDAALELFAERGFDAVSTAEIAARAGLTKATFFRHFPDKPEVLFWGQDLLAATFRHAIADGAADASPLQLVRAAVLAADPVFDADRHRRAATRQRLIASSATLHERAVLKRAVLARTMTEALEARDVATRTAELAGLAGTATLDAAYAHWAASPTYRAFAGFADREFDLTVRAAAGLTAPASRMARWQPDAHARLEDAALELFAERGFDAVSTAEIAARAGLTKATFFRHFPDKPEVLFWGQDLLAATFRHAIADGAADASPLQLVRAAVLAADPVFDADRHRRAATRQRLIASSATLHERAVLKRAVLARTMTEALEARDVATRTAELAGLAGTATLDAAYAHWAASPTYRAFAGFADREFDLTVRAAAGLTAPASR